Protein AF-0000000084932998 (afdb_homodimer)

Secondary structure (DSSP, 8-state):
--------EEEP-HHHHHHH-SHHHHHHHHHHHHH--EEHHHHHHHHT--HHHHHHHHHHHHHTTSEEE-TTT--SS--EEEESSSEEE--GGGTT-S-HHHHHHHHHHHHHHHHHHHHHHHHHHHTGGGS-HHHHHH-EEEEEEEEE-HHHHHHHHHHHHHHHHTTTT-GGGGSTT-EEEEEEEEEEEE---/--------EEEP-HHHHHHH-SHHHHHHHHHHHHH--EEHHHHHHHHT--HHHHHHHHHHHHHTTSEEE-TTT-SSS--EEEESSSEEE--GGGTT-S-HHHHHHHHHHHHHHHHHHHHHHHHHHHTGGGS-HHHHHH-EEEEEEEEE-HHHHHHHHHHHHHHHHTTTT-GGGGSTT-EEEEEEEEEEEE---

pLDDT: mean 90.72, std 12.56, range [24.98, 98.62]

Nearest PDB structures (foldseek):
  2cwe-assembly1_A  TM=5.585E-01  e=3.416E-04  Pyrococcus horikoshii OT3
  1ub9-assembly1_A-2  TM=6.594E-01  e=4.077E-03  Pyrococcus horikoshii OT3
  5hli-assembly1_A  TM=5.018E-01  e=9.319E-04  Staphylococcus epidermidis
  2nyx-assembly2_D  TM=4.975E-01  e=1.328E-03  Mycobacterium tuberculosis H37Rv
  2fbi-assembly1_A-2  TM=5.517E-01  e=5.162E-03  Pseudomonas aeruginosa

Structure (mmCIF, N/CA/C/O backbone):
data_AF-0000000084932998-model_v1
#
loop_
_entity.id
_entity.type
_entity.pdbx_description
1 polymer 'Transcriptional regulator, ArsR family'
#
loop_
_atom_site.group_PDB
_atom_site.id
_atom_site.type_symbol
_atom_site.label_atom_id
_atom_site.label_alt_id
_atom_site.label_comp_id
_atom_site.label_asym_id
_atom_site.label_entity_id
_atom_site.label_seq_id
_atom_site.pdbx_PDB_ins_code
_atom_site.Cartn_x
_atom_site.Cartn_y
_atom_site.Cartn_z
_atom_site.occupancy
_atom_site.B_iso_or_equiv
_atom_site.auth_seq_id
_atom_site.auth_comp_id
_atom_site.auth_asym_id
_atom_site.auth_atom_id
_atom_site.pdbx_PDB_model_num
ATOM 1 N N . MET A 1 1 ? 5.316 15.758 33.906 1 25.08 1 MET A N 1
ATOM 2 C CA . MET A 1 1 ? 5.727 14.75 32.938 1 25.08 1 MET A CA 1
ATOM 3 C C . MET A 1 1 ? 4.957 14.906 31.625 1 25.08 1 MET A C 1
ATOM 5 O O . MET A 1 1 ? 3.73 14.812 31.609 1 25.08 1 MET A O 1
ATOM 9 N N . SER A 1 2 ? 5.32 15.75 30.625 1 29.69 2 SER A N 1
ATOM 10 C CA . SER A 1 2 ? 4.523 16.297 29.531 1 29.69 2 SER A CA 1
ATOM 11 C C . SER A 1 2 ? 3.83 15.195 28.75 1 29.69 2 SER A C 1
ATOM 13 O O . SER A 1 2 ? 4.332 14.078 28.656 1 29.69 2 SER A O 1
ATOM 15 N N . GLN A 1 3 ? 2.564 14.984 28.797 1 33.44 3 GLN A N 1
ATOM 16 C CA . GLN A 1 3 ? 1.743 14 28.094 1 33.44 3 GLN A CA 1
ATOM 17 C C . GLN A 1 3 ? 2.318 13.68 26.719 1 33.44 3 GLN A C 1
ATOM 19 O O . GLN A 1 3 ? 2.748 14.586 26 1 33.44 3 GLN A O 1
ATOM 24 N N . PRO A 1 4 ? 3 12.625 26.469 1 36.94 4 PRO A N 1
ATOM 25 C CA . PRO A 1 4 ? 3.547 12.344 25.141 1 36.94 4 PRO A CA 1
ATOM 26 C C . PRO A 1 4 ? 2.736 12.992 24.016 1 36.94 4 PRO A C 1
ATOM 28 O O . PRO A 1 4 ? 1.504 13.023 24.078 1 36.94 4 PRO A O 1
ATOM 31 N N . GLU A 1 5 ? 3.01 14.141 23.453 1 42.34 5 GLU A N 1
ATOM 32 C CA . GLU A 1 5 ? 2.318 14.914 22.422 1 42.34 5 GLU A CA 1
ATOM 33 C C . GLU A 1 5 ? 1.603 13.992 21.438 1 42.34 5 GLU A C 1
ATOM 35 O O . GLU A 1 5 ? 2.232 13.148 20.797 1 42.34 5 GLU A O 1
ATOM 40 N N . GLU A 1 6 ? 0.465 13.32 21.734 1 50.03 6 GLU A N 1
ATOM 41 C CA . GLU A 1 6 ? -0.446 12.469 20.969 1 50.03 6 GLU A CA 1
ATOM 42 C C . GLU A 1 6 ? -0.509 12.883 19.516 1 50.03 6 GLU A C 1
ATOM 44 O O . GLU A 1 6 ? -0.408 14.07 19.188 1 50.03 6 GLU A O 1
ATOM 49 N N . PHE A 1 7 ? 0.173 12.109 18.656 1 58.34 7 PHE A N 1
ATOM 50 C CA . PHE A 1 7 ? -0.098 12.352 17.25 1 58.34 7 PHE A CA 1
ATOM 51 C C . PHE A 1 7 ? -1.581 12.617 17.016 1 58.34 7 PHE A C 1
ATOM 53 O O . PHE A 1 7 ? -2.385 11.688 16.953 1 58.34 7 PHE A O 1
ATOM 60 N N . PRO A 1 8 ? -2.121 13.836 17.297 1 74.88 8 PRO A N 1
ATOM 61 C CA . PRO A 1 8 ? -3.562 14.094 17.234 1 74.88 8 PRO A CA 1
ATOM 62 C C . PRO A 1 8 ? -4.152 13.773 15.852 1 74.88 8 PRO A C 1
ATOM 64 O O . PRO A 1 8 ? -3.672 14.281 14.844 1 74.88 8 PRO A O 1
ATOM 67 N N . THR A 1 9 ? -4.84 12.648 15.789 1 85.62 9 THR A N 1
ATOM 68 C CA . THR A 1 9 ? -5.57 12.297 14.578 1 85.62 9 THR A CA 1
ATOM 69 C C . THR A 1 9 ? -7.027 12.734 14.68 1 85.62 9 THR A C 1
ATOM 71 O O . THR A 1 9 ? -7.648 12.617 15.734 1 85.62 9 THR A O 1
ATOM 74 N N . ARG A 1 10 ? -7.453 13.344 13.695 1 88.88 10 ARG A N 1
ATOM 75 C CA . ARG A 1 10 ? -8.844 13.797 13.633 1 88.88 10 ARG A CA 1
ATOM 76 C C . ARG A 1 10 ? -9.734 12.742 12.992 1 88.88 10 ARG A C 1
ATOM 78 O O . ARG A 1 10 ? -9.461 12.289 11.875 1 88.88 10 ARG A O 1
ATOM 85 N N . GLN A 1 11 ? -10.773 12.398 13.695 1 91.56 11 GLN A N 1
ATOM 86 C CA . GLN A 1 11 ? -11.797 11.539 13.109 1 91.56 11 GLN A CA 1
ATOM 87 C C . GLN A 1 11 ? -12.742 12.336 12.219 1 91.56 11 GLN A C 1
ATOM 89 O O . GLN A 1 11 ? -13.367 13.297 12.672 1 91.56 11 GLN A O 1
ATOM 94 N N . LEU A 1 12 ? -12.891 11.906 11.008 1 94.25 12 LEU A N 1
ATOM 95 C CA . LEU A 1 12 ? -13.742 12.625 10.07 1 94.25 12 LEU A CA 1
ATOM 96 C C . LEU A 1 12 ? -15.211 12.281 10.281 1 94.25 12 LEU A C 1
ATOM 98 O O . LEU A 1 12 ? -15.547 11.117 10.523 1 94.25 12 LEU A O 1
ATOM 102 N N . ASP A 1 13 ? -16.016 13.258 10.344 1 94 13 ASP A N 1
ATOM 103 C CA . ASP A 1 13 ? -17.469 13.109 10.242 1 94 13 ASP A CA 1
ATOM 104 C C . ASP A 1 13 ? -17.969 13.562 8.883 1 94 13 ASP A C 1
ATOM 106 O O . ASP A 1 13 ? -17.188 14.039 8.047 1 94 13 ASP A O 1
ATOM 110 N N . PRO A 1 14 ? -19.234 13.328 8.578 1 94.56 14 PRO A N 1
ATOM 111 C CA . PRO A 1 14 ? -19.75 13.695 7.258 1 94.56 14 PRO A CA 1
ATOM 112 C C . PRO A 1 14 ? -19.422 15.133 6.867 1 94.56 14 PRO A C 1
ATOM 114 O O . PRO A 1 14 ? -19.016 15.391 5.734 1 94.56 14 PRO A O 1
ATOM 117 N N . ARG A 1 15 ? -19.547 16 7.805 1 94.31 15 ARG A N 1
ATOM 118 C CA . ARG A 1 15 ? -19.312 17.406 7.512 1 94.31 15 ARG A CA 1
ATOM 119 C C . ARG A 1 15 ? -17.828 17.656 7.207 1 94.31 15 ARG A C 1
ATOM 121 O O . ARG A 1 15 ? -17.5 18.281 6.195 1 94.31 15 ARG A O 1
ATOM 128 N N . SER A 1 16 ? -16.969 17.25 8.07 1 95.69 16 SER A N 1
ATOM 129 C CA . SER A 1 16 ? -15.539 17.469 7.875 1 95.69 16 SER A CA 1
ATOM 130 C C . SER A 1 16 ? -15.023 16.703 6.656 1 95.69 16 SER A C 1
ATOM 132 O O . SER A 1 16 ? -14.109 17.172 5.969 1 95.69 16 SER A O 1
ATOM 134 N N . LEU A 1 17 ? -15.57 15.516 6.387 1 96.38 17 LEU A N 1
ATOM 135 C CA . LEU A 1 17 ? -15.195 14.773 5.191 1 96.38 17 LEU A CA 1
ATOM 136 C C . LEU A 1 17 ? -15.492 15.586 3.932 1 96.38 17 LEU A C 1
ATOM 138 O O . LEU A 1 17 ? -14.648 15.68 3.037 1 96.38 17 LEU A O 1
ATOM 142 N N . ARG A 1 18 ? -16.609 16.219 3.842 1 95 18 ARG A N 1
ATOM 143 C CA . ARG A 1 18 ? -16.969 17.031 2.689 1 95 18 ARG A CA 1
ATOM 144 C C . ARG A 1 18 ? -16.031 18.234 2.568 1 95 18 ARG A C 1
ATOM 146 O O . ARG A 1 18 ? -15.672 18.641 1.46 1 95 18 ARG A O 1
ATOM 153 N N . GLY A 1 19 ? -15.625 18.734 3.709 1 96.25 19 GLY A N 1
ATOM 154 C CA . GLY A 1 19 ? -14.695 19.859 3.738 1 96.25 19 GLY A CA 1
ATOM 155 C C . GLY A 1 19 ? -13.32 19.5 3.211 1 96.25 19 GLY A C 1
ATOM 156 O O . GLY A 1 19 ? -12.625 20.359 2.65 1 96.25 19 GLY A O 1
ATOM 157 N N . LEU A 1 20 ? -12.992 18.266 3.332 1 97.19 20 LEU A N 1
ATOM 158 C CA . LEU A 1 20 ? -11.648 17.828 2.973 1 97.19 20 LEU A CA 1
ATOM 159 C C . LEU A 1 20 ? -11.641 17.188 1.588 1 97.19 20 LEU A C 1
ATOM 161 O O . LEU A 1 20 ? -10.617 17.203 0.896 1 97.19 20 LEU 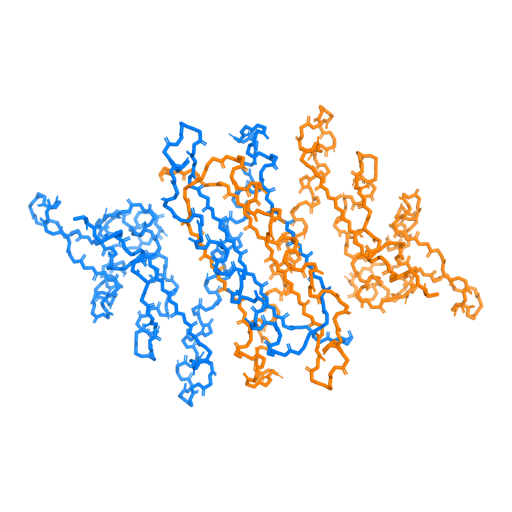A O 1
ATOM 165 N N . ALA A 1 21 ? -12.789 16.656 1.16 1 97.12 21 ALA A N 1
ATOM 166 C CA . ALA A 1 21 ? -12.875 15.805 -0.021 1 97.12 21 ALA A CA 1
ATOM 167 C C . ALA A 1 21 ? -12.719 16.609 -1.302 1 97.12 21 ALA A C 1
ATOM 169 O O . ALA A 1 21 ? -13.664 16.734 -2.084 1 97.12 21 ALA A O 1
ATOM 170 N N . HIS A 1 22 ? -11.688 17.125 -1.519 1 97.19 22 HIS A N 1
ATOM 171 C CA . HIS A 1 22 ? -11.188 17.812 -2.705 1 97.19 22 HIS A CA 1
ATOM 172 C C . HIS A 1 22 ? -9.703 17.531 -2.916 1 97.19 22 HIS A C 1
ATOM 174 O O . HIS A 1 22 ? -8.898 17.703 -1.994 1 97.19 22 HIS A O 1
ATOM 180 N N . PRO A 1 23 ? -9.352 17.094 -4.105 1 97.19 23 PRO A N 1
ATOM 181 C CA . PRO A 1 23 ? -7.969 16.672 -4.309 1 97.19 23 PRO A CA 1
ATOM 182 C C . PRO A 1 23 ? -6.953 17.719 -3.867 1 97.19 23 PRO A C 1
ATOM 184 O O . PRO A 1 23 ? -5.996 17.406 -3.158 1 97.19 23 PRO A O 1
ATOM 187 N N . LEU A 1 24 ? -7.156 18.938 -4.23 1 97.19 24 LEU A N 1
ATOM 188 C CA . LEU A 1 24 ? -6.207 19.984 -3.867 1 97.19 24 LEU A CA 1
ATOM 189 C C . LEU A 1 24 ? -6.18 20.188 -2.357 1 97.19 24 LEU A C 1
ATOM 191 O O . LEU A 1 24 ? -5.121 20.438 -1.777 1 97.19 24 LEU A O 1
ATOM 195 N N . ARG A 1 25 ? -7.324 20.172 -1.688 1 98.19 25 ARG A N 1
ATOM 196 C CA . ARG A 1 25 ? -7.371 20.344 -0.242 1 98.19 25 ARG A CA 1
ATOM 197 C C . ARG A 1 25 ? -6.633 19.219 0.476 1 98.19 25 ARG A C 1
ATOM 199 O O . ARG A 1 25 ? -5.934 19.453 1.461 1 98.19 25 ARG A O 1
ATOM 206 N N . ILE A 1 26 ? -6.824 18.062 -0.018 1 97.62 26 ILE A N 1
ATOM 207 C CA . ILE A 1 26 ? -6.121 16.922 0.549 1 97.62 26 ILE A CA 1
ATOM 208 C C . ILE A 1 26 ? -4.613 17.109 0.392 1 97.62 26 ILE A C 1
ATOM 210 O O . ILE A 1 26 ? -3.854 16.891 1.341 1 97.62 26 ILE A O 1
ATOM 214 N N . GLN A 1 27 ? -4.211 17.547 -0.744 1 97.25 27 GLN A N 1
ATOM 215 C CA . GLN A 1 27 ? -2.797 17.766 -1.022 1 97.25 27 GLN A CA 1
ATOM 216 C C . GLN A 1 27 ? -2.24 18.922 -0.179 1 97.25 27 GLN A C 1
ATOM 218 O O . GLN A 1 27 ? -1.112 18.844 0.313 1 97.25 27 GLN A O 1
ATOM 223 N N . LEU A 1 28 ? -2.988 19.969 -0.052 1 97.5 28 LEU A N 1
ATOM 224 C CA . LEU A 1 28 ? -2.578 21.109 0.765 1 97.5 28 LEU A CA 1
ATOM 225 C C . LEU A 1 28 ? -2.354 20.672 2.213 1 97.5 28 LEU A C 1
ATOM 227 O O . LEU A 1 28 ? -1.333 21.016 2.812 1 97.5 28 LEU A O 1
ATOM 231 N N . LEU A 1 29 ? -3.301 19.969 2.748 1 97.06 29 LEU A N 1
ATOM 232 C CA . LEU A 1 29 ? -3.193 19.5 4.129 1 97.06 29 LEU A CA 1
ATOM 233 C C . LEU A 1 29 ? -1.98 18.594 4.305 1 97.06 29 LEU A C 1
ATOM 235 O O . LEU A 1 29 ? -1.239 18.719 5.281 1 97.06 29 LEU A O 1
ATOM 239 N N . ARG A 1 30 ? -1.833 17.75 3.373 1 95.31 30 ARG A N 1
ATOM 240 C CA . ARG A 1 30 ? -0.676 16.859 3.393 1 95.31 30 ARG A CA 1
ATOM 241 C C . ARG A 1 30 ? 0.625 17.656 3.375 1 95.31 30 ARG A C 1
ATOM 243 O O . ARG A 1 30 ? 1.556 17.344 4.125 1 95.31 30 ARG A O 1
ATOM 250 N N . ALA A 1 31 ? 0.761 18.625 2.533 1 95.06 31 ALA A N 1
ATOM 251 C CA . ALA A 1 31 ? 1.962 19.453 2.422 1 95.06 31 ALA A CA 1
ATOM 252 C C . ALA A 1 31 ? 2.256 20.172 3.736 1 95.06 31 ALA A C 1
ATOM 254 O O . ALA A 1 31 ? 3.408 20.234 4.172 1 95.06 31 ALA A O 1
ATOM 255 N N . LEU A 1 32 ? 1.235 20.672 4.332 1 94.94 32 LEU A N 1
ATOM 256 C CA . LEU A 1 32 ? 1.403 21.375 5.594 1 94.94 32 LEU A CA 1
ATOM 257 C C . LEU A 1 32 ? 1.882 20.438 6.688 1 94.94 32 LEU A C 1
ATOM 259 O O . LEU A 1 32 ? 2.703 20.812 7.527 1 94.94 32 LEU A O 1
ATOM 263 N N . ARG A 1 33 ? 1.389 19.25 6.688 1 92.69 33 ARG A N 1
ATOM 264 C CA . ARG A 1 33 ? 1.809 18.266 7.672 1 92.69 33 ARG A CA 1
ATOM 265 C C . ARG A 1 33 ? 3.256 17.844 7.445 1 92.69 33 ARG A C 1
ATOM 267 O O . ARG A 1 33 ? 4.008 17.641 8.398 1 92.69 33 ARG A O 1
ATOM 274 N N . LYS A 1 34 ? 3.572 17.703 6.215 1 91.62 34 LYS A N 1
ATOM 275 C CA . LYS A 1 34 ? 4.879 17.172 5.844 1 91.62 34 LYS A CA 1
ATOM 276 C C . LYS A 1 34 ? 5.965 18.234 5.992 1 91.62 34 LYS A C 1
ATOM 278 O O . LYS A 1 34 ? 7.062 17.938 6.477 1 91.62 34 LYS A O 1
ATOM 283 N N . HIS A 1 35 ? 5.688 19.469 5.609 1 92.06 35 HIS A N 1
ATOM 284 C CA . HIS A 1 35 ? 6.738 20.484 5.488 1 92.06 35 HIS A CA 1
ATOM 285 C C . HIS A 1 35 ? 6.57 21.578 6.531 1 92.06 35 HIS A C 1
ATOM 287 O O . HIS A 1 35 ? 7.426 22.453 6.652 1 92.06 35 HIS A O 1
ATOM 293 N N . GLY A 1 36 ? 5.496 21.531 7.238 1 91.44 36 GLY A N 1
ATOM 294 C CA . GLY A 1 36 ? 5.258 22.547 8.242 1 91.44 36 GLY A CA 1
ATOM 295 C C . GLY A 1 36 ? 4.496 23.75 7.707 1 91.44 36 GLY A C 1
ATOM 296 O O . GLY A 1 36 ? 3.967 23.703 6.594 1 91.44 36 GLY A O 1
ATOM 297 N N . PRO A 1 37 ? 4.434 24.75 8.539 1 94.5 37 PRO A N 1
ATOM 298 C CA . PRO A 1 37 ? 3.652 25.938 8.18 1 94.5 37 PRO A CA 1
ATOM 299 C C . PRO A 1 37 ? 4.148 26.609 6.898 1 94.5 37 PRO A C 1
ATOM 301 O O . PRO A 1 37 ? 5.355 26.625 6.633 1 94.5 37 PRO A O 1
ATOM 304 N N . ALA A 1 38 ? 3.209 27.156 6.117 1 95 38 ALA A N 1
ATOM 305 C CA . ALA A 1 38 ? 3.531 27.797 4.844 1 95 38 ALA A CA 1
ATOM 306 C C . ALA A 1 38 ? 2.457 28.812 4.453 1 95 38 ALA A C 1
ATOM 308 O O . ALA A 1 38 ? 1.336 28.766 4.965 1 95 38 ALA A O 1
ATOM 309 N N . THR A 1 39 ? 2.873 29.672 3.609 1 94.25 39 THR A N 1
ATOM 310 C CA . THR A 1 39 ? 1.914 30.625 3.062 1 94.25 39 THR A CA 1
ATOM 311 C C . THR A 1 39 ? 1.194 30.031 1.854 1 94.25 39 THR A C 1
ATOM 313 O O . THR A 1 39 ? 1.615 29.016 1.312 1 94.25 39 THR A O 1
ATOM 316 N N . ALA A 1 40 ? 0.114 30.75 1.486 1 95.06 40 ALA A N 1
ATOM 317 C CA . ALA A 1 40 ? -0.626 30.328 0.302 1 95.06 40 ALA A CA 1
ATOM 318 C C . ALA A 1 40 ? 0.264 30.344 -0.938 1 95.06 40 ALA A C 1
ATOM 320 O O . ALA A 1 40 ? 0.212 29.438 -1.762 1 95.06 40 ALA A O 1
ATOM 321 N N . SER A 1 41 ? 1.062 31.328 -1 1 94.69 41 SER A N 1
ATOM 322 C CA . SER A 1 41 ? 1.934 31.484 -2.162 1 94.69 41 SER A CA 1
ATOM 323 C C . SER A 1 41 ? 2.973 30.375 -2.219 1 94.69 41 SER A C 1
ATOM 325 O O . SER A 1 41 ? 3.24 29.812 -3.287 1 94.69 41 SER A O 1
ATOM 327 N N . GLN A 1 42 ? 3.535 30.047 -1.146 1 95.19 42 GLN A N 1
ATOM 328 C CA . GLN A 1 42 ? 4.52 28.969 -1.076 1 95.19 42 GLN A CA 1
ATOM 329 C C . GLN A 1 42 ? 3.895 27.625 -1.442 1 95.19 42 GLN A C 1
ATOM 331 O O . GLN A 1 42 ? 4.492 26.828 -2.174 1 95.19 42 GLN A O 1
ATOM 336 N N . LEU A 1 43 ? 2.73 27.391 -0.966 1 96.94 43 LEU A N 1
ATOM 337 C CA . LEU A 1 43 ? 2.025 26.141 -1.253 1 96.94 43 LEU A CA 1
ATOM 338 C C . LEU A 1 43 ? 1.631 26.062 -2.723 1 96.94 43 LEU A C 1
ATOM 340 O O . LEU A 1 43 ? 1.728 25 -3.344 1 96.94 43 LEU A O 1
ATOM 344 N N . ALA A 1 44 ? 1.194 27.188 -3.244 1 96.88 44 ALA A N 1
ATOM 345 C CA . ALA A 1 44 ? 0.83 27.25 -4.656 1 96.88 44 ALA A CA 1
ATOM 346 C C . ALA A 1 44 ? 2.018 26.906 -5.547 1 96.88 44 ALA A C 1
ATOM 348 O O . ALA A 1 44 ? 1.881 26.141 -6.5 1 96.88 44 ALA A O 1
ATOM 349 N N . GLU A 1 45 ? 3.123 27.438 -5.234 1 96.19 45 GLU A N 1
ATOM 350 C CA . GLU A 1 45 ? 4.344 27.156 -5.988 1 96.19 45 GLU A CA 1
ATOM 351 C C . GLU A 1 45 ? 4.715 25.672 -5.906 1 96.19 45 GLU A C 1
ATOM 353 O O . GLU A 1 45 ? 5.047 25.062 -6.918 1 96.19 45 GLU A O 1
ATOM 358 N N . ARG A 1 46 ? 4.609 25.141 -4.75 1 94.38 46 ARG A N 1
ATOM 359 C CA . ARG A 1 46 ? 4.977 23.734 -4.516 1 94.38 46 ARG A CA 1
ATOM 360 C C . ARG A 1 46 ? 4.055 22.797 -5.281 1 94.38 46 ARG A C 1
ATOM 362 O O . ARG A 1 46 ? 4.5 21.766 -5.781 1 94.38 46 ARG A O 1
ATOM 369 N N . LEU A 1 47 ? 2.748 23.141 -5.383 1 95.44 47 LEU A N 1
ATOM 370 C CA . LEU A 1 47 ? 1.75 22.234 -5.922 1 95.44 47 LEU A CA 1
ATOM 371 C C . LEU A 1 47 ? 1.395 22.594 -7.359 1 95.44 47 LEU A C 1
ATOM 373 O O . LEU A 1 47 ? 0.606 21.906 -8.008 1 95.44 47 LEU A O 1
ATOM 377 N N . GLY A 1 48 ? 1.995 23.609 -7.848 1 95 48 GLY A N 1
ATOM 378 C CA . GLY A 1 48 ? 1.722 24.047 -9.211 1 95 48 GLY A CA 1
ATOM 379 C C . GLY A 1 48 ? 0.314 24.578 -9.398 1 95 48 GLY A C 1
ATOM 380 O O . GLY A 1 48 ? -0.356 24.25 -10.375 1 95 48 GLY A O 1
ATOM 381 N N . GLU A 1 49 ? -0.12 25.266 -8.43 1 94.62 49 GLU A N 1
ATOM 382 C CA . GLU A 1 49 ? -1.464 25.828 -8.43 1 94.62 49 GLU A CA 1
ATOM 383 C C . GLU A 1 49 ? -1.418 27.359 -8.375 1 94.62 49 GLU A C 1
ATOM 385 O O . GLU A 1 49 ? -0.361 27.938 -8.125 1 94.62 49 GLU A O 1
ATOM 390 N N . SER A 1 50 ? -2.537 28 -8.656 1 94 50 SER A N 1
ATOM 391 C CA . SER A 1 50 ? -2.643 29.453 -8.484 1 94 50 SER A CA 1
ATOM 392 C C . SER A 1 50 ? -2.789 29.828 -7.016 1 94 50 SER A C 1
ATOM 394 O O . SER A 1 50 ? -3.387 29.078 -6.234 1 94 50 SER A O 1
ATOM 396 N N . SER A 1 51 ? -2.275 31.016 -6.691 1 91.5 51 SER A N 1
ATOM 397 C CA . SER A 1 51 ? -2.41 31.516 -5.324 1 91.5 51 SER A CA 1
ATOM 398 C C . SER A 1 51 ? -3.873 31.734 -4.961 1 91.5 51 SER A C 1
ATOM 400 O O . SER A 1 51 ? -4.277 31.516 -3.818 1 91.5 51 SER A O 1
ATOM 402 N N . GLY A 1 52 ? -4.598 32.125 -5.918 1 93.19 52 GLY A N 1
ATOM 403 C CA . GLY A 1 52 ? -6.012 32.344 -5.676 1 93.19 52 GLY A CA 1
ATOM 404 C C . GLY A 1 52 ? -6.75 31.094 -5.27 1 93.19 52 GLY A C 1
ATOM 405 O O . GLY A 1 5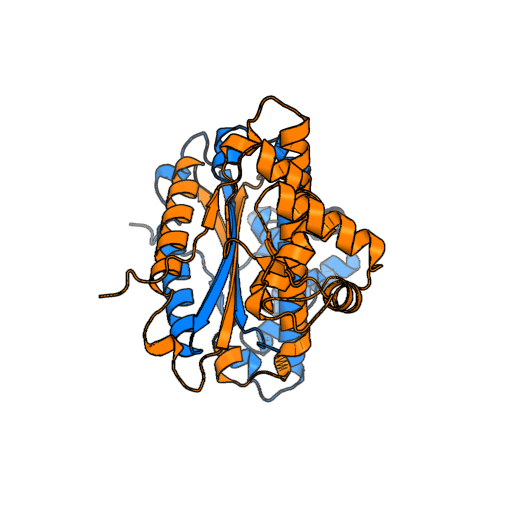2 ? -7.43 31.06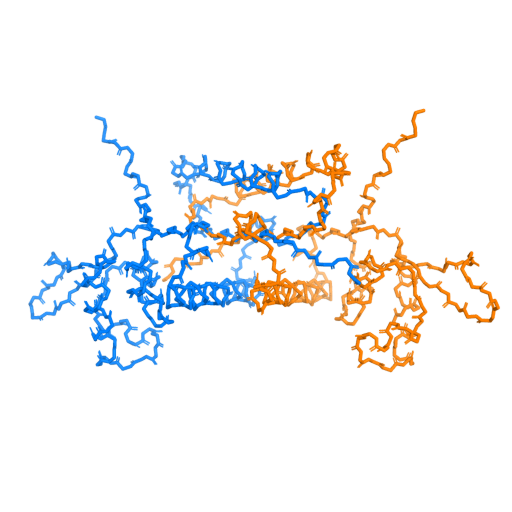2 -4.242 1 93.19 52 GLY A O 1
ATOM 406 N N . ALA A 1 53 ? -6.637 30.078 -6.051 1 95.5 53 ALA A N 1
ATOM 407 C CA . ALA A 1 53 ? -7.258 28.797 -5.73 1 95.5 53 ALA A CA 1
ATOM 408 C C . ALA A 1 53 ? -6.73 28.25 -4.406 1 95.5 53 ALA A C 1
ATOM 410 O O . ALA A 1 53 ? -7.5 27.75 -3.582 1 95.5 53 ALA A O 1
ATOM 411 N N . THR A 1 54 ? -5.484 28.375 -4.25 1 97.12 54 THR A N 1
ATOM 412 C CA . THR A 1 54 ? -4.844 27.875 -3.035 1 97.12 54 THR A CA 1
ATOM 413 C C . THR A 1 54 ? -5.395 28.594 -1.806 1 97.12 54 THR A C 1
ATOM 415 O O . THR A 1 54 ? -5.754 27.953 -0.816 1 97.12 54 THR A O 1
ATOM 418 N N . SER A 1 55 ? -5.512 29.891 -1.89 1 95.75 55 SER A N 1
ATOM 419 C CA . SER A 1 55 ? -6.043 30.672 -0.779 1 95.75 55 SER A CA 1
ATOM 420 C C . SER A 1 55 ? -7.488 30.297 -0.478 1 95.75 55 SER A C 1
ATOM 422 O O . SER A 1 55 ? -7.871 30.156 0.686 1 95.75 55 SER A O 1
ATOM 424 N N . TYR A 1 56 ? -8.203 30.141 -1.458 1 97.25 56 TYR A N 1
ATOM 425 C CA . TYR A 1 56 ? -9.602 29.766 -1.292 1 97.25 56 TYR A CA 1
ATOM 426 C C . TYR A 1 56 ? -9.727 28.438 -0.564 1 97.25 56 TYR A C 1
ATOM 428 O O . TYR A 1 56 ? -10.484 28.312 0.399 1 97.25 56 TYR A O 1
ATOM 436 N N . HIS A 1 57 ? -9.023 27.469 -0.981 1 97.94 57 HIS A N 1
ATOM 437 C CA . HIS A 1 57 ? -9.133 26.125 -0.408 1 97.94 57 HIS A CA 1
ATOM 438 C C . HIS A 1 57 ? -8.547 26.094 0.999 1 97.94 57 HIS A C 1
ATOM 440 O O . HIS A 1 57 ? -9.008 25.328 1.847 1 97.94 57 HIS A O 1
ATOM 446 N N . LEU A 1 58 ? -7.512 26.906 1.229 1 97.56 58 LEU A N 1
ATOM 447 C CA . LEU A 1 58 ? -6.996 27.016 2.59 1 97.56 58 LEU A CA 1
ATOM 448 C C . LEU A 1 58 ? -8.055 27.562 3.533 1 97.56 58 LEU A C 1
ATOM 450 O O . LEU A 1 58 ? -8.195 27.109 4.668 1 97.56 58 LEU A O 1
ATOM 454 N N . ARG A 1 59 ? -8.789 28.531 3.08 1 96.69 59 ARG A N 1
ATOM 455 C CA . ARG A 1 59 ? -9.875 29.078 3.889 1 96.69 59 ARG A CA 1
ATOM 456 C C . ARG A 1 59 ? -10.953 28.031 4.145 1 96.69 59 ARG A C 1
ATOM 458 O O . ARG A 1 59 ? -11.5 27.953 5.246 1 96.69 59 ARG A O 1
ATOM 465 N N . GLN A 1 60 ? -11.258 27.266 3.131 1 97.5 60 GLN A N 1
ATOM 466 C CA . GLN A 1 60 ? -12.211 26.188 3.305 1 97.5 60 GLN A CA 1
ATOM 467 C C . GLN A 1 60 ? -11.719 25.172 4.34 1 97.5 60 GLN A C 1
ATOM 469 O O . GLN A 1 60 ? -12.477 24.75 5.215 1 97.5 60 GLN A O 1
ATOM 474 N N . LEU A 1 61 ? -10.453 24.781 4.23 1 97.75 61 LEU A N 1
ATOM 475 C CA . LEU A 1 61 ? -9.859 23.859 5.191 1 97.75 61 LEU A CA 1
ATOM 476 C C . LEU A 1 61 ? -9.93 24.438 6.605 1 97.75 61 LEU A C 1
ATOM 478 O O . LEU A 1 61 ? -10.211 23.703 7.559 1 97.75 61 LEU A O 1
ATOM 482 N N . ALA A 1 62 ? -9.688 25.719 6.691 1 96.5 62 ALA A N 1
ATOM 483 C CA . ALA A 1 62 ? -9.742 26.375 7.992 1 96.5 62 ALA A CA 1
ATOM 484 C C . ALA A 1 62 ? -11.156 26.375 8.555 1 96.5 62 ALA A C 1
ATOM 486 O O . ALA A 1 62 ? -11.359 26.141 9.75 1 96.5 62 ALA A O 1
ATOM 487 N N . ALA A 1 63 ? -12.07 26.625 7.711 1 96.44 63 ALA A N 1
ATOM 488 C CA . ALA A 1 63 ? -13.477 26.656 8.117 1 96.44 63 ALA A CA 1
ATOM 489 C C . ALA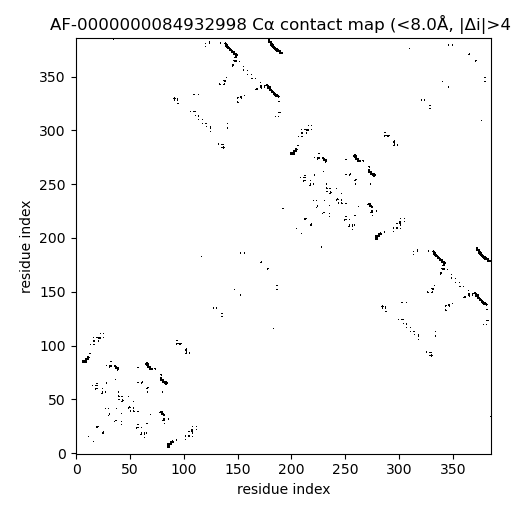 A 1 63 ? -13.906 25.312 8.695 1 96.44 63 ALA A C 1
ATOM 491 O O . ALA A 1 63 ? -14.789 25.25 9.562 1 96.44 63 ALA A O 1
ATOM 492 N N . HIS A 1 64 ? -13.258 24.297 8.25 1 96.25 64 HIS A N 1
ATOM 493 C CA . HIS A 1 64 ? -13.617 22.969 8.727 1 96.25 64 HIS A CA 1
ATOM 494 C C . HIS A 1 64 ? -12.617 22.469 9.766 1 96.25 64 HIS A C 1
ATOM 496 O O . HIS A 1 64 ? -12.641 21.297 10.148 1 96.25 64 HIS A O 1
ATOM 502 N N . GLY A 1 65 ? -11.656 23.281 10.125 1 94.31 65 GLY A N 1
ATOM 503 C CA . GLY A 1 65 ? -10.805 23.016 11.266 1 94.31 65 GLY A CA 1
ATOM 504 C C . GLY A 1 65 ? -9.586 22.172 10.922 1 94.31 65 GLY A C 1
ATOM 505 O O . GLY A 1 65 ? -8.961 21.578 11.805 1 94.31 65 GLY A O 1
ATOM 506 N N . PHE A 1 66 ? -9.211 22.047 9.672 1 96.44 66 PHE A N 1
ATOM 507 C CA . PHE A 1 66 ? -8.086 21.203 9.258 1 96.44 66 PHE A CA 1
ATOM 508 C C . PHE A 1 66 ? -6.777 21.969 9.336 1 96.44 66 PHE A C 1
ATOM 510 O O . PHE A 1 66 ? -5.711 21.391 9.523 1 96.44 66 PHE A O 1
ATOM 517 N N . VAL A 1 67 ? -6.891 23.312 9.102 1 96.62 67 VAL A N 1
ATOM 518 C CA . VAL A 1 67 ? -5.715 24.172 9.18 1 96.62 67 VAL A CA 1
ATOM 519 C C . VAL A 1 67 ? -6.035 25.406 10.008 1 96.62 67 VAL A C 1
ATOM 521 O O . VAL A 1 67 ? -7.203 25.719 10.25 1 96.62 67 VAL A O 1
ATOM 524 N N . GLU A 1 68 ? -5.043 25.984 10.508 1 94.69 68 GLU A N 1
ATOM 525 C CA . GLU A 1 68 ? -5.215 27.219 11.289 1 94.69 68 GLU A CA 1
ATOM 526 C C . GLU A 1 68 ? -4.098 28.219 11 1 94.69 68 GLU A C 1
ATOM 528 O O . GLU A 1 68 ? -3.029 27.828 10.516 1 94.69 68 GLU A O 1
ATOM 533 N N . ASP A 1 69 ? -4.422 29.391 11.289 1 89.5 69 ASP A N 1
ATOM 534 C CA . ASP A 1 69 ? -3.418 30.453 11.156 1 89.5 69 ASP A CA 1
ATOM 535 C C . ASP A 1 69 ? -2.297 30.266 12.18 1 89.5 69 ASP A C 1
ATOM 537 O O . ASP A 1 69 ? -2.543 29.859 13.312 1 89.5 69 ASP A O 1
ATOM 541 N N . ASP A 1 70 ? -1.104 30.484 11.68 1 83.62 70 ASP A N 1
ATOM 542 C CA . ASP A 1 70 ? 0.048 30.5 12.57 1 83.62 70 ASP A CA 1
ATOM 543 C C . ASP A 1 70 ? 0.601 31.922 12.727 1 83.62 70 ASP A C 1
ATOM 545 O O . ASP A 1 70 ? 1.52 32.312 12 1 83.62 70 ASP A O 1
ATOM 549 N N . PRO A 1 71 ? 0.187 32.719 13.688 1 74.31 71 PRO A N 1
ATOM 550 C CA . PRO A 1 71 ? 0.572 34.125 13.82 1 74.31 71 PRO A CA 1
ATOM 551 C C . PRO A 1 71 ? 2.033 34.312 14.227 1 74.31 71 PRO A C 1
ATOM 553 O O . PRO A 1 71 ? 2.59 35.406 14.086 1 74.31 71 PRO A O 1
ATOM 556 N N . THR A 1 72 ? 2.646 33.312 14.797 1 75.25 72 THR A N 1
ATOM 557 C CA . THR A 1 72 ? 4.004 33.438 15.312 1 75.25 72 THR A CA 1
ATOM 558 C C . THR A 1 72 ? 5.008 33.562 14.172 1 75.25 72 THR A C 1
ATOM 560 O O . THR A 1 72 ? 6.141 34 14.375 1 75.25 72 THR A O 1
ATOM 563 N N . ARG A 1 73 ? 4.809 33.125 13.094 1 67.25 73 ARG A N 1
ATOM 564 C CA . ARG A 1 73 ? 5.773 33.094 12 1 67.25 73 ARG A CA 1
ATOM 565 C C . ARG A 1 73 ? 5.609 34.344 11.102 1 67.25 73 ARG A C 1
ATOM 567 O O . ARG A 1 73 ? 6.547 34.719 10.406 1 67.25 73 ARG A O 1
ATOM 574 N N . GLY A 1 74 ? 4.637 34.906 11.07 1 60.62 74 GLY A N 1
ATOM 575 C CA . GLY A 1 74 ? 4.391 35.938 10.086 1 60.62 74 GLY A CA 1
ATOM 576 C C . GLY A 1 74 ? 4.824 37.312 10.555 1 60.62 74 GLY A C 1
ATOM 577 O O . GLY A 1 74 ? 4.582 37.688 11.703 1 60.62 74 GLY A O 1
ATOM 578 N N . LYS A 1 75 ? 6.176 37.562 10.039 1 58.47 75 LYS A N 1
ATOM 579 C CA . LYS A 1 75 ? 6.562 38.969 10.109 1 58.47 75 LYS A CA 1
ATOM 580 C C . LYS A 1 75 ? 5.805 39.812 9.078 1 58.47 75 LYS A C 1
ATOM 582 O O . LYS A 1 75 ? 5.918 39.562 7.871 1 58.47 75 LYS A O 1
ATOM 587 N N . GLY A 1 76 ? 4.703 40.438 9.633 1 60.22 76 GLY A N 1
ATOM 588 C CA . GLY A 1 76 ? 4.004 41.406 8.812 1 60.22 76 GLY A CA 1
ATOM 589 C C . GLY A 1 76 ? 2.627 40.969 8.375 1 60.22 76 GLY A C 1
ATOM 590 O O . GLY A 1 76 ? 1.91 40.312 9.141 1 60.22 76 GLY A O 1
ATOM 591 N N . ARG A 1 77 ? 2.293 41.312 7.043 1 66.75 77 ARG A N 1
ATOM 592 C CA . ARG A 1 77 ? 0.967 41.219 6.438 1 66.75 77 ARG A CA 1
ATOM 593 C C . ARG A 1 77 ? 0.715 39.812 5.887 1 66.75 77 ARG A C 1
ATOM 595 O O . ARG A 1 77 ? -0.388 39.5 5.434 1 66.75 77 ARG A O 1
ATOM 602 N N . GLU A 1 78 ? 1.688 38.719 6.074 1 82.94 78 GLU A N 1
ATOM 603 C CA . GLU A 1 78 ? 1.461 37.469 5.371 1 82.94 78 GLU A CA 1
ATOM 604 C C . GLU A 1 78 ? 0.854 36.406 6.297 1 82.94 78 GLU A C 1
ATOM 606 O O . GLU A 1 78 ? 1.258 36.281 7.453 1 82.94 78 GLU A O 1
ATOM 611 N N . ARG A 1 79 ? -0.185 35.844 5.852 1 89.06 79 ARG A N 1
ATOM 612 C CA . ARG A 1 79 ? -0.855 34.781 6.609 1 89.06 79 ARG A CA 1
ATOM 613 C C . ARG A 1 79 ? -0.144 33.469 6.441 1 89.06 79 ARG A C 1
ATOM 615 O O . ARG A 1 79 ? 0.125 33.031 5.32 1 89.06 79 ARG A O 1
ATOM 622 N N . TRP A 1 80 ? 0.189 32.844 7.605 1 93.75 80 TRP A N 1
ATOM 623 C CA . TRP A 1 80 ? 0.79 31.516 7.609 1 93.75 80 TRP A CA 1
ATOM 624 C C . TRP A 1 80 ? -0.201 30.469 8.109 1 93.75 80 TRP A C 1
ATOM 626 O O . TRP A 1 80 ? -0.938 30.719 9.07 1 93.75 80 TRP A O 1
ATOM 636 N N . TRP A 1 81 ? -0.153 29.391 7.406 1 94.94 81 TRP A N 1
ATOM 637 C CA . TRP A 1 81 ? -1.065 28.312 7.738 1 94.94 81 TRP A CA 1
ATOM 638 C C . TRP A 1 81 ? -0.307 27.125 8.328 1 94.94 81 TRP A C 1
ATOM 640 O O . TRP A 1 81 ? 0.81 26.812 7.898 1 94.94 81 TRP A O 1
ATOM 650 N N . LYS A 1 82 ? -0.941 26.438 9.273 1 94.75 82 LYS A N 1
ATOM 651 C CA . LYS A 1 82 ? -0.411 25.188 9.812 1 94.75 82 LYS A CA 1
ATOM 652 C C . LYS A 1 82 ? -1.509 24.141 9.938 1 94.75 82 LYS A C 1
ATOM 654 O O . LYS A 1 82 ? -2.686 24.469 10.078 1 94.75 82 LYS A O 1
ATOM 659 N N . ALA A 1 83 ? -1.064 22.906 9.82 1 94.44 83 ALA A N 1
ATOM 660 C CA . ALA A 1 83 ? -2.016 21.812 10 1 94.44 83 ALA A CA 1
ATOM 661 C C . ALA A 1 83 ? -2.533 21.766 11.43 1 94.44 83 ALA A C 1
ATOM 663 O O . ALA A 1 83 ? -1.768 21.938 12.383 1 94.44 83 ALA A O 1
ATOM 664 N N . GLY A 1 84 ? -3.799 21.547 11.57 1 90.69 84 GLY A N 1
ATOM 665 C CA . GLY A 1 84 ? -4.402 21.438 12.883 1 90.69 84 GLY A CA 1
ATOM 666 C C . GLY A 1 84 ? -4.109 20.125 13.57 1 90.69 84 GLY A C 1
ATOM 667 O O . GLY A 1 84 ? -3.986 20.062 14.797 1 90.69 84 GLY A O 1
ATOM 668 N N . GLN A 1 85 ? -4.172 19.109 12.883 1 90 85 GLN A N 1
ATOM 669 C CA . GLN A 1 85 ? -3.889 17.766 13.359 1 90 85 GLN A CA 1
ATOM 670 C C . GLN A 1 85 ? -2.836 17.078 12.484 1 90 85 GLN A C 1
ATOM 672 O O . GLN A 1 85 ? -2.59 17.5 11.352 1 90 85 GLN A O 1
ATOM 677 N N . GLU A 1 86 ? -2.291 16.031 13.008 1 88.62 86 GLU A N 1
ATOM 678 C CA . GLU A 1 86 ? -1.193 15.367 12.305 1 88.62 86 GLU A CA 1
ATOM 679 C C . GLU A 1 86 ? -1.709 14.25 11.414 1 88.62 86 GLU A C 1
ATOM 681 O O . GLU A 1 86 ? -0.97 13.727 10.57 1 88.62 86 GLU A O 1
ATOM 686 N N . GLY A 1 87 ? -2.943 13.914 11.57 1 91.12 87 GLY A N 1
ATOM 687 C CA . GLY A 1 87 ? -3.543 12.867 10.758 1 91.12 87 GLY A CA 1
ATOM 688 C C . GLY A 1 87 ? -5.059 12.922 10.734 1 91.12 87 GLY A C 1
ATOM 689 O O . GLY A 1 87 ? -5.664 13.75 11.43 1 91.12 87 GLY A O 1
ATOM 690 N N . THR A 1 88 ? -5.602 12.203 9.836 1 92.06 88 THR A N 1
ATOM 691 C CA . THR A 1 88 ? -7.047 12.055 9.727 1 92.06 88 THR A CA 1
ATOM 692 C C . THR A 1 88 ? -7.43 10.578 9.641 1 92.06 88 THR A C 1
ATOM 694 O O . THR A 1 88 ? -6.648 9.75 9.164 1 92.06 88 THR A O 1
ATOM 697 N N . THR A 1 89 ? -8.609 10.312 10.164 1 90.81 89 THR A N 1
ATOM 698 C CA . THR A 1 89 ? -9.156 8.969 10.047 1 90.81 89 THR A CA 1
ATOM 699 C C . THR A 1 89 ? -10.602 9.008 9.562 1 90.81 89 THR A C 1
ATOM 701 O O . THR A 1 89 ? -11.375 9.867 9.977 1 90.81 89 THR A O 1
ATOM 704 N N . ALA A 1 90 ? -10.812 8.172 8.578 1 88.5 90 ALA A N 1
ATOM 705 C CA . ALA A 1 90 ? -12.18 7.918 8.125 1 88.5 90 ALA A CA 1
ATOM 706 C C . ALA A 1 90 ? -12.617 6.504 8.484 1 88.5 90 ALA A C 1
ATOM 708 O O . ALA A 1 90 ? -11.844 5.555 8.367 1 88.5 90 ALA A O 1
ATOM 709 N N . ASP A 1 91 ? -13.805 6.375 9.023 1 80.25 91 ASP A N 1
ATOM 710 C CA . ASP A 1 91 ? -14.211 5.031 9.43 1 80.25 91 ASP A CA 1
ATOM 711 C C . ASP A 1 91 ? -15.352 4.516 8.555 1 80.25 91 ASP A C 1
ATOM 713 O O . ASP A 1 91 ? -15.828 5.227 7.668 1 80.25 91 ASP A O 1
ATOM 717 N N . GLU A 1 92 ? -15.695 3.279 8.82 1 73.38 92 GLU A N 1
ATOM 718 C CA . GLU A 1 92 ? -16.625 2.496 8.016 1 73.38 92 GLU A CA 1
ATOM 719 C C . GLU A 1 92 ? -18.016 3.109 8.031 1 73.38 92 GLU A C 1
ATOM 721 O O . GLU A 1 92 ? -18.812 2.873 7.117 1 73.38 92 GLU A O 1
ATOM 726 N N . THR A 1 93 ? -18.25 3.852 9.016 1 79.75 93 THR A N 1
ATOM 727 C CA . THR A 1 93 ? -19.594 4.402 9.117 1 79.75 93 THR A CA 1
ATOM 728 C C . THR A 1 93 ? -19.875 5.375 7.973 1 79.75 93 THR A C 1
ATOM 730 O O . THR A 1 93 ? -21.016 5.551 7.555 1 79.75 93 THR A O 1
ATOM 733 N N . LEU A 1 94 ? -18.828 5.941 7.492 1 86.81 94 LEU A N 1
ATOM 734 C CA . LEU A 1 94 ? -18.984 6.93 6.43 1 86.81 94 LEU A CA 1
ATOM 735 C C . LEU A 1 94 ? -19.344 6.258 5.105 1 86.81 94 LEU A C 1
ATOM 737 O O . LEU A 1 94 ? -20 6.859 4.262 1 86.81 94 LEU A O 1
ATOM 741 N N . SER A 1 95 ? -18.938 5.027 4.965 1 81.75 95 SER A N 1
ATOM 742 C CA . SER A 1 95 ? -19.266 4.281 3.756 1 81.75 95 SER A CA 1
ATOM 743 C C . SER A 1 95 ? -20.734 3.893 3.711 1 81.75 95 SER A C 1
ATOM 745 O O . SER A 1 95 ? -21.312 3.732 2.633 1 81.75 95 SER A O 1
ATOM 747 N N . ALA A 1 96 ? -21.312 3.795 4.836 1 81.62 96 ALA A N 1
ATOM 748 C CA . ALA A 1 96 ? -22.703 3.371 4.938 1 81.62 96 ALA A CA 1
ATOM 749 C C . ALA A 1 96 ? -23.625 4.57 5.133 1 81.62 96 ALA A C 1
ATOM 751 O O . ALA A 1 96 ? -24.828 4.406 5.402 1 81.62 96 ALA A O 1
ATOM 752 N N . ASP A 1 97 ? -23.078 5.73 5 1 88.44 97 ASP A N 1
ATOM 753 C CA . ASP A 1 97 ? -23.906 6.922 5.211 1 88.44 97 ASP A CA 1
ATOM 754 C C . ASP A 1 97 ? -25.031 6.992 4.195 1 88.44 97 ASP A C 1
ATOM 756 O O . ASP A 1 97 ? -24.828 6.73 3.008 1 88.44 97 ASP A O 1
ATOM 760 N N . PRO A 1 98 ? -26.203 7.27 4.656 1 87.94 98 PRO A N 1
ATOM 761 C CA . PRO A 1 98 ? -27.344 7.309 3.746 1 87.94 98 PRO A CA 1
ATOM 762 C C . PRO A 1 98 ? -27.266 8.461 2.744 1 87.94 98 PRO A C 1
ATOM 764 O O . PRO A 1 98 ? -27.906 8.414 1.695 1 87.94 98 PRO A O 1
ATOM 767 N N . ASP A 1 99 ? -26.578 9.547 3.059 1 92.88 99 ASP A N 1
ATOM 768 C CA . ASP A 1 99 ? -26.438 10.695 2.17 1 92.88 99 ASP A CA 1
ATOM 769 C C . ASP A 1 99 ? -25.453 10.398 1.042 1 92.88 99 ASP A C 1
ATOM 771 O O . ASP A 1 99 ? -24.25 10.211 1.288 1 92.88 99 ASP A O 1
ATOM 775 N N . PRO A 1 100 ? -25.938 10.406 -0.185 1 91.38 100 PRO A N 1
ATOM 776 C CA . PRO A 1 100 ? -25.047 10.102 -1.312 1 91.38 100 PRO A CA 1
ATOM 777 C C . PRO A 1 100 ? -23.891 11.102 -1.438 1 91.38 100 PRO A C 1
ATOM 779 O O . PRO A 1 100 ? -22.828 10.75 -1.947 1 91.38 100 PRO A O 1
ATOM 782 N N . GLU A 1 101 ? -24.109 12.266 -0.959 1 94.25 101 GLU A N 1
ATOM 783 C CA . GLU A 1 101 ? -23.047 13.258 -1.018 1 94.25 101 GLU A CA 1
ATOM 784 C C . GLU A 1 101 ? -21.875 12.867 -0.112 1 94.25 101 GLU A C 1
ATOM 786 O O . GLU A 1 101 ? -20.719 13.102 -0.451 1 94.25 101 GLU A O 1
ATOM 791 N N . VAL A 1 102 ? -22.266 12.312 0.966 1 94.25 102 VAL A N 1
ATOM 792 C CA . VAL A 1 102 ? -21.234 11.859 1.903 1 94.25 102 VAL A CA 1
ATOM 793 C C . VAL A 1 102 ? -20.469 10.68 1.307 1 94.25 102 VAL A C 1
ATOM 795 O O . VAL A 1 102 ? -19.234 10.641 1.358 1 94.25 102 VAL A O 1
ATOM 798 N N . ARG A 1 103 ? -21.125 9.797 0.687 1 90.5 103 ARG A N 1
ATOM 799 C CA . ARG A 1 103 ? -20.484 8.648 0.051 1 90.5 103 ARG A CA 1
ATOM 800 C C . ARG A 1 103 ? -19.609 9.086 -1.11 1 90.5 103 ARG A C 1
ATOM 802 O O . ARG A 1 103 ? -18.531 8.523 -1.324 1 90.5 103 ARG A O 1
ATOM 809 N N . GLY A 1 104 ? -20.125 10.047 -1.849 1 92.81 104 GLY A N 1
ATOM 810 C CA . GLY A 1 104 ? -19.312 10.617 -2.922 1 92.81 104 GLY A CA 1
ATOM 811 C C . GLY A 1 104 ? -18.047 11.281 -2.428 1 92.81 104 GLY A C 1
ATOM 812 O O . GLY A 1 104 ? -16.984 11.148 -3.047 1 92.81 104 GLY A O 1
ATOM 813 N N . ALA A 1 105 ? -18.172 11.977 -1.314 1 95.69 105 ALA A N 1
ATOM 814 C CA . ALA A 1 105 ? -17.016 12.617 -0.706 1 95.69 105 ALA A CA 1
ATOM 815 C C . ALA A 1 105 ? -15.984 11.578 -0.262 1 95.69 105 ALA A C 1
ATOM 817 O O . ALA A 1 105 ? -14.781 11.766 -0.445 1 95.69 105 ALA A O 1
ATOM 818 N N . LEU A 1 106 ? -16.5 10.531 0.278 1 93.19 106 LEU A N 1
ATOM 819 C CA . LEU A 1 106 ? -15.625 9.445 0.702 1 93.19 106 LEU A CA 1
ATOM 820 C C . LEU A 1 106 ? -14.891 8.844 -0.491 1 93.19 106 LEU A C 1
ATOM 822 O O . LEU A 1 106 ? -13.711 8.508 -0.394 1 93.19 106 LEU A O 1
ATOM 826 N N . ASP A 1 107 ? -15.578 8.703 -1.598 1 93 107 ASP A N 1
ATOM 827 C CA . ASP A 1 107 ? -14.977 8.18 -2.818 1 93 107 ASP A CA 1
ATOM 828 C C . ASP A 1 107 ? -13.828 9.078 -3.287 1 93 107 ASP A C 1
ATOM 830 O O . ASP A 1 107 ? -12.734 8.586 -3.588 1 93 107 ASP A O 1
ATOM 834 N N . ILE A 1 108 ? -14.078 10.328 -3.299 1 95.25 108 ILE A N 1
ATOM 835 C CA . ILE A 1 108 ? -13.062 11.289 -3.719 1 95.25 108 ILE A CA 1
ATOM 836 C C . ILE A 1 108 ? -11.859 11.211 -2.785 1 95.25 108 ILE A C 1
ATOM 838 O O . ILE A 1 108 ? -10.711 11.141 -3.242 1 95.25 108 ILE A O 1
ATOM 842 N N . TYR A 1 109 ? -12.109 11.211 -1.553 1 96.19 109 TYR A N 1
ATOM 843 C CA . TYR A 1 109 ? -11.062 11.117 -0.544 1 96.19 109 TYR A CA 1
ATOM 844 C C . TYR A 1 109 ? -10.227 9.859 -0.739 1 96.19 109 TYR A C 1
ATOM 846 O O . TYR A 1 109 ? -9 9.922 -0.792 1 96.19 109 TYR A O 1
ATOM 854 N N . SER A 1 110 ? -10.898 8.758 -0.901 1 95.12 110 SER A N 1
ATOM 855 C CA . SER A 1 110 ? -10.227 7.469 -1.036 1 95.12 110 SER A CA 1
ATOM 856 C C . SER A 1 110 ? -9.367 7.422 -2.295 1 95.12 110 SER A C 1
ATOM 858 O O . SER A 1 110 ? -8.219 6.969 -2.252 1 95.12 110 SER A O 1
ATOM 860 N N . HIS A 1 111 ? -9.883 7.883 -3.352 1 96.12 111 HIS A N 1
ATOM 861 C CA . HIS A 1 111 ? -9.148 7.863 -4.609 1 96.12 111 HIS A CA 1
ATOM 862 C C . HIS A 1 111 ? -7.918 8.766 -4.539 1 96.12 111 HIS A C 1
ATOM 864 O O . HIS A 1 111 ? -6.863 8.43 -5.082 1 96.12 111 HIS A O 1
ATOM 870 N N . GLU A 1 112 ? -8.07 9.898 -3.896 1 97.06 112 GLU A N 1
ATOM 871 C CA . GLU A 1 112 ? -6.926 10.797 -3.785 1 97.06 112 GLU A CA 1
ATOM 872 C C . GLU A 1 112 ? -5.832 10.188 -2.914 1 97.06 112 GLU A C 1
ATOM 874 O O . GLU A 1 112 ? -4.645 10.289 -3.234 1 97.06 112 GLU A O 1
ATOM 879 N N . ILE A 1 113 ? -6.254 9.562 -1.861 1 96.88 113 ILE A N 1
ATOM 880 C CA . ILE A 1 113 ? -5.281 8.914 -0.991 1 96.88 113 ILE A CA 1
ATOM 881 C C . ILE A 1 113 ? -4.57 7.801 -1.756 1 96.88 113 ILE A C 1
ATOM 883 O O . ILE A 1 113 ? -3.348 7.656 -1.664 1 96.88 113 ILE A O 1
ATOM 887 N N . ALA A 1 114 ? -5.32 7.004 -2.504 1 97.56 114 ALA A N 1
ATOM 888 C CA . ALA A 1 114 ? -4.723 5.961 -3.334 1 97.56 114 ALA A CA 1
ATOM 889 C C . ALA A 1 114 ? -3.705 6.551 -4.309 1 97.56 114 ALA A C 1
ATOM 891 O O . ALA A 1 114 ? -2.629 5.984 -4.508 1 97.56 114 ALA A O 1
ATOM 892 N N . THR A 1 115 ? -4.062 7.656 -4.898 1 97.44 115 THR A N 1
ATOM 893 C CA . THR A 1 115 ? -3.168 8.344 -5.824 1 97.44 115 THR A CA 1
ATOM 894 C C . THR A 1 115 ? -1.889 8.781 -5.113 1 97.44 115 THR A C 1
ATOM 896 O O . THR A 1 115 ? -0.788 8.594 -5.637 1 97.44 115 THR A O 1
ATOM 899 N N . ILE A 1 116 ? -2.037 9.312 -3.961 1 96.75 116 ILE A N 1
ATOM 900 C CA . ILE A 1 116 ? -0.905 9.773 -3.166 1 96.75 116 ILE A CA 1
ATOM 901 C C . ILE A 1 116 ? 0.01 8.594 -2.838 1 96.75 116 ILE A C 1
ATOM 903 O O . ILE A 1 116 ? 1.23 8.688 -2.988 1 96.75 116 ILE A O 1
ATOM 907 N N . HIS A 1 117 ? -0.579 7.457 -2.447 1 98.25 117 HIS A N 1
ATOM 908 C CA . HIS A 1 117 ? 0.21 6.27 -2.137 1 98.25 117 HIS A CA 1
ATOM 909 C C . HIS A 1 117 ? 1.001 5.801 -3.354 1 98.25 117 HIS A C 1
ATOM 911 O O . HIS A 1 117 ? 2.186 5.477 -3.242 1 98.25 117 HIS A O 1
ATOM 917 N N . THR A 1 118 ? 0.339 5.789 -4.477 1 97.62 118 THR A N 1
ATOM 918 C CA . THR A 1 118 ? 0.977 5.375 -5.723 1 97.62 118 THR A CA 1
ATOM 919 C C . THR A 1 118 ? 2.152 6.289 -6.055 1 97.62 118 THR A C 1
ATOM 921 O O . THR A 1 118 ? 3.238 5.816 -6.391 1 97.62 118 THR A O 1
ATOM 924 N N . GLN A 1 119 ? 1.962 7.527 -5.902 1 96.19 119 GLN A N 1
ATOM 925 C CA . GLN A 1 119 ? 2.992 8.508 -6.227 1 96.19 119 GLN A CA 1
ATOM 926 C C . GLN A 1 119 ? 4.188 8.383 -5.285 1 96.19 119 GLN A C 1
ATOM 928 O O . GLN A 1 119 ? 5.336 8.453 -5.723 1 96.19 119 GLN A O 1
ATOM 933 N N . GLU A 1 120 ? 3.895 8.234 -4.031 1 96.62 120 GLU A N 1
ATOM 934 C CA . GLU A 1 120 ? 4.973 8.109 -3.059 1 96.62 120 GLU A CA 1
ATOM 935 C C . GLU A 1 120 ? 5.816 6.863 -3.33 1 96.62 120 GLU A C 1
ATOM 937 O O . GLU A 1 120 ? 7.047 6.926 -3.322 1 96.62 120 GLU A O 1
ATOM 942 N N . LEU A 1 121 ? 5.133 5.75 -3.592 1 97.25 121 LEU A N 1
ATOM 943 C CA . LEU A 1 121 ? 5.832 4.5 -3.875 1 97.25 121 LEU A CA 1
ATOM 944 C C . LEU A 1 121 ? 6.645 4.613 -5.16 1 97.25 121 LEU A C 1
ATOM 946 O O . LEU A 1 121 ? 7.805 4.199 -5.203 1 97.25 121 LEU A O 1
ATOM 950 N N . GLY A 1 122 ? 6.035 5.184 -6.207 1 96.31 122 GLY A N 1
ATOM 951 C CA . GLY A 1 122 ? 6.727 5.402 -7.469 1 96.31 122 GLY A CA 1
ATOM 952 C C . GLY A 1 122 ? 7.957 6.277 -7.332 1 96.31 122 GLY A C 1
ATOM 953 O O . GLY A 1 122 ? 8.992 5.996 -7.934 1 96.31 122 GLY A O 1
ATOM 954 N N . THR A 1 123 ? 7.816 7.324 -6.555 1 95.19 123 THR A N 1
ATOM 955 C CA . THR A 1 123 ? 8.945 8.219 -6.316 1 95.19 123 THR A CA 1
ATOM 956 C C . THR A 1 123 ? 10.094 7.477 -5.645 1 95.19 123 THR A C 1
ATOM 958 O O . THR A 1 123 ? 11.25 7.617 -6.047 1 95.19 123 THR A O 1
ATOM 961 N N . PHE A 1 124 ? 9.812 6.727 -4.688 1 96.06 124 PHE A N 1
ATOM 962 C CA . PHE A 1 124 ? 10.867 5.965 -4.02 1 96.06 124 PHE A CA 1
ATOM 963 C C . PHE A 1 124 ? 11.539 5.004 -4.992 1 96.06 124 PHE A C 1
ATOM 965 O O . PHE A 1 124 ? 12.766 4.984 -5.105 1 96.06 124 PHE A O 1
ATOM 972 N N . LEU A 1 125 ? 10.719 4.215 -5.738 1 94.81 125 LEU A N 1
ATOM 973 C CA . LEU A 1 125 ? 11.273 3.242 -6.676 1 94.81 125 LEU A CA 1
ATOM 974 C C . LEU A 1 125 ? 12.133 3.93 -7.73 1 94.81 125 LEU A C 1
ATOM 976 O O . LEU A 1 125 ? 13.164 3.393 -8.141 1 94.81 125 LEU A O 1
ATOM 980 N N . GLY A 1 126 ? 11.742 5.098 -8.078 1 93.06 126 GLY A N 1
ATOM 981 C CA . GLY A 1 126 ? 12.477 5.855 -9.078 1 93.06 126 GLY A CA 1
ATOM 982 C C . GLY A 1 126 ? 13.75 6.477 -8.547 1 93.06 126 GLY A C 1
ATOM 983 O O . GLY A 1 126 ? 14.625 6.875 -9.32 1 93.06 126 GLY A O 1
ATOM 984 N N . THR A 1 127 ? 13.875 6.613 -7.188 1 92.19 127 THR A N 1
ATOM 985 C CA . THR A 1 127 ? 15.039 7.25 -6.59 1 92.19 127 THR A CA 1
ATOM 986 C C . THR A 1 127 ? 15.773 6.277 -5.672 1 92.19 127 THR A C 1
ATOM 988 O O . THR A 1 127 ? 16.484 6.695 -4.758 1 92.19 127 THR A O 1
ATOM 991 N N . ARG A 1 128 ? 15.555 5.047 -5.805 1 88.31 128 ARG A N 1
ATOM 992 C CA . ARG A 1 128 ? 16.094 4.02 -4.922 1 88.31 128 ARG A CA 1
ATOM 993 C C . ARG A 1 128 ? 17.625 4.082 -4.875 1 88.31 128 ARG A C 1
ATOM 995 O O . ARG A 1 128 ? 18.234 3.764 -3.852 1 88.31 128 ARG A O 1
ATOM 1002 N N . HIS A 1 129 ? 18.281 4.449 -5.926 1 84.56 129 HIS A N 1
ATOM 1003 C CA . HIS A 1 129 ? 19.734 4.48 -6.031 1 84.56 129 HIS A CA 1
ATOM 1004 C C . HIS A 1 129 ? 20.328 5.555 -5.121 1 84.56 129 HIS A C 1
ATOM 1006 O O . HIS A 1 129 ? 21.547 5.551 -4.859 1 84.56 129 HIS A O 1
ATOM 1012 N N . ASP A 1 130 ? 19.516 6.504 -4.68 1 89.44 130 ASP A N 1
ATOM 1013 C CA . ASP A 1 130 ? 19.969 7.582 -3.811 1 89.44 130 ASP A CA 1
ATOM 1014 C C . ASP A 1 130 ? 20.109 7.102 -2.367 1 89.44 130 ASP A C 1
ATOM 1016 O O . ASP A 1 130 ? 20.688 7.801 -1.528 1 89.44 130 ASP A O 1
ATOM 1020 N N . TRP A 1 131 ? 19.641 5.957 -2.129 1 90.81 131 TRP A N 1
ATOM 1021 C CA . TRP A 1 131 ? 19.625 5.469 -0.753 1 90.81 131 TRP A CA 1
ATOM 1022 C C . TRP A 1 131 ? 20.734 4.453 -0.517 1 90.81 131 TRP A C 1
ATOM 1024 O O . TRP A 1 131 ? 21.109 3.707 -1.427 1 90.81 131 TRP A O 1
ATOM 1034 N N . GLY A 1 132 ? 21.312 4.461 0.667 1 89.38 132 GLY A N 1
ATOM 1035 C CA . GLY A 1 132 ? 22.344 3.523 1.043 1 89.38 132 GLY A CA 1
ATOM 1036 C C . GLY A 1 132 ? 21.859 2.092 1.146 1 89.38 132 GLY A C 1
ATOM 1037 O O . GLY A 1 132 ? 20.656 1.844 1.129 1 89.38 132 GLY A O 1
ATOM 1038 N N . GLU A 1 133 ? 22.781 1.19 1.261 1 87.56 133 GLU A N 1
ATOM 1039 C CA . GLU A 1 133 ? 22.484 -0.24 1.252 1 87.56 133 GLU A CA 1
ATOM 1040 C C . GLU A 1 133 ? 21.578 -0.628 2.416 1 87.56 133 GLU A C 1
ATOM 1042 O O . GLU A 1 133 ? 20.734 -1.512 2.281 1 87.56 133 GLU A O 1
ATOM 1047 N N . ARG A 1 134 ? 21.828 0.064 3.531 1 91.25 134 ARG A N 1
ATOM 1048 C CA . ARG A 1 134 ? 21.047 -0.291 4.711 1 91.25 134 ARG A CA 1
ATOM 1049 C C . ARG A 1 134 ? 19.562 0.052 4.512 1 91.25 134 ARG A C 1
ATOM 1051 O O . ARG A 1 134 ? 18.688 -0.692 4.949 1 91.25 134 ARG A O 1
ATOM 1058 N N . TRP A 1 135 ? 19.25 1.082 3.809 1 93.44 135 TRP A N 1
ATOM 1059 C CA . TRP A 1 135 ? 17.875 1.48 3.551 1 93.44 135 TRP A CA 1
ATOM 1060 C C . TRP A 1 135 ? 17.25 0.622 2.451 1 93.44 135 TRP A C 1
ATOM 1062 O O . TRP A 1 135 ? 16.062 0.291 2.506 1 93.44 135 TRP A O 1
ATOM 1072 N N . LEU A 1 136 ? 18.078 0.261 1.509 1 89.75 136 LEU A N 1
ATOM 1073 C CA . LEU A 1 136 ? 17.578 -0.631 0.469 1 89.75 136 LEU A CA 1
ATOM 1074 C C . LEU A 1 136 ? 17.219 -1.996 1.047 1 89.75 136 LEU A C 1
ATOM 1076 O O . LEU A 1 136 ? 16.266 -2.639 0.594 1 89.75 136 LEU A O 1
ATOM 1080 N N . ALA A 1 137 ? 17.922 -2.367 2.025 1 88.94 137 ALA A N 1
ATOM 1081 C CA . ALA A 1 137 ? 17.641 -3.631 2.705 1 88.94 137 ALA A CA 1
ATOM 1082 C C . ALA A 1 137 ? 16.406 -3.52 3.596 1 88.94 137 ALA A C 1
ATOM 1084 O O . ALA A 1 137 ? 15.773 -4.527 3.914 1 88.94 137 ALA A O 1
ATOM 1085 N N . ALA A 1 138 ? 16.078 -2.307 3.986 1 93.12 138 ALA A N 1
ATOM 1086 C CA . ALA A 1 138 ? 14.984 -2.096 4.926 1 93.12 138 ALA A CA 1
ATOM 1087 C C . ALA A 1 138 ? 13.672 -1.851 4.191 1 93.12 138 ALA A C 1
ATOM 1089 O O . ALA A 1 138 ? 12.594 -2.023 4.762 1 93.12 138 ALA A O 1
ATOM 1090 N N . PHE A 1 139 ? 13.742 -1.45 2.963 1 93.12 139 PHE A N 1
ATOM 1091 C CA . PHE A 1 139 ? 12.562 -1.225 2.137 1 93.12 139 PHE A CA 1
ATOM 1092 C C . PHE A 1 139 ? 11.719 -2.49 2.039 1 93.12 139 PHE A C 1
ATOM 1094 O O . PHE A 1 139 ? 12.258 -3.596 1.958 1 93.12 139 PHE A O 1
ATOM 1101 N N . ASP A 1 140 ? 10.43 -2.287 2.045 1 95.88 140 ASP A N 1
ATOM 1102 C CA . ASP A 1 140 ? 9.516 -3.414 1.877 1 95.88 140 ASP A CA 1
ATOM 1103 C C . ASP A 1 140 ? 8.383 -3.068 0.913 1 95.88 140 ASP A C 1
ATOM 1105 O O . ASP A 1 140 ? 7.766 -2.006 1.027 1 95.88 140 ASP A O 1
ATOM 1109 N N . MET A 1 141 ? 8.156 -3.844 -0.016 1 96.25 141 MET A N 1
ATOM 1110 C CA . MET A 1 141 ? 6.965 -3.895 -0.856 1 96.25 141 MET A CA 1
ATOM 1111 C C . MET A 1 141 ? 6.461 -5.328 -1.004 1 96.25 141 MET A C 1
ATOM 1113 O O . MET A 1 141 ? 6.969 -6.086 -1.832 1 96.25 141 MET A O 1
ATOM 1117 N N . SER A 1 142 ? 5.434 -5.66 -0.26 1 96.56 142 SER A N 1
ATOM 1118 C CA . SER A 1 142 ? 4.941 -7.031 -0.163 1 96.56 142 SER A CA 1
ATOM 1119 C C . SER A 1 142 ? 3.43 -7.09 -0.353 1 96.56 142 SER A C 1
ATOM 1121 O O . SER A 1 142 ? 2.74 -6.078 -0.204 1 96.56 142 SER A O 1
ATOM 1123 N N . ASP A 1 143 ? 3.006 -8.234 -0.712 1 97.25 143 ASP A N 1
ATOM 1124 C CA . ASP A 1 143 ? 1.569 -8.492 -0.767 1 97.25 143 ASP A CA 1
ATOM 1125 C C . ASP A 1 143 ? 1.247 -9.922 -0.354 1 97.25 143 ASP A C 1
ATOM 1127 O O . ASP A 1 143 ? 2.117 -10.797 -0.388 1 97.25 143 ASP A O 1
ATOM 1131 N N . PHE A 1 144 ? 0.039 -10.141 0.078 1 96.25 144 PHE A N 1
ATOM 1132 C CA . PHE A 1 144 ? -0.45 -11.406 0.597 1 96.25 144 PHE A CA 1
ATOM 1133 C C . PHE A 1 144 ? -1.86 -11.695 0.095 1 96.25 144 PHE A C 1
ATOM 1135 O O . PHE A 1 144 ? -2.664 -10.773 -0.065 1 96.25 144 PHE A O 1
ATOM 1142 N N . THR A 1 145 ? -2.092 -12.938 -0.161 1 95.06 145 THR A N 1
ATOM 1143 C CA . THR A 1 145 ? -3.438 -13.438 -0.424 1 95.06 145 THR A CA 1
ATOM 1144 C C . THR A 1 145 ? -3.895 -14.375 0.69 1 95.06 145 THR A C 1
ATOM 1146 O O . THR A 1 145 ? -3.254 -15.398 0.954 1 95.06 145 THR A O 1
ATOM 1149 N N . LEU A 1 146 ? -4.973 -14.039 1.328 1 95.81 146 LEU A N 1
ATOM 1150 C CA . LEU A 1 146 ? -5.586 -14.844 2.379 1 95.81 146 LEU A CA 1
ATOM 1151 C C . LEU A 1 146 ? -7.059 -15.109 2.074 1 95.81 146 LEU A C 1
ATOM 1153 O O . LEU A 1 146 ? -7.609 -14.539 1.128 1 95.81 146 LEU A O 1
AT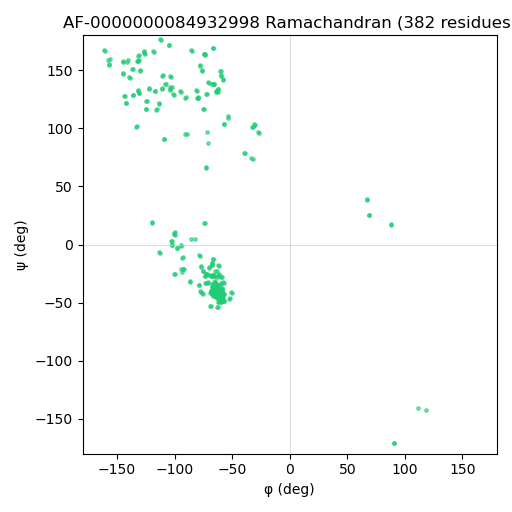OM 1157 N N . ARG A 1 147 ? -7.637 -16.031 2.787 1 96.06 147 ARG A N 1
ATOM 1158 C CA . ARG A 1 147 ? -9.086 -16.203 2.838 1 96.06 147 ARG A CA 1
ATOM 1159 C C . ARG A 1 147 ? -9.625 -15.938 4.238 1 96.06 147 ARG A C 1
ATOM 1161 O O . ARG A 1 147 ? -9.266 -16.641 5.191 1 96.06 147 ARG A O 1
ATOM 1168 N N . LEU A 1 148 ? -10.469 -14.875 4.344 1 97.62 148 LEU A N 1
ATOM 1169 C CA . LEU A 1 148 ? -10.961 -14.438 5.645 1 97.62 148 LEU A CA 1
ATOM 1170 C C . LEU A 1 148 ? -12.391 -13.93 5.539 1 97.62 148 LEU A C 1
ATOM 1172 O O . LEU A 1 148 ? -12.797 -13.406 4.5 1 97.62 148 LEU A O 1
ATOM 1176 N N . PRO A 1 149 ? -13.164 -14.125 6.605 1 97.75 149 PRO A N 1
ATOM 1177 C CA . PRO A 1 149 ? -14.375 -13.312 6.73 1 97.75 149 PRO A CA 1
ATOM 1178 C C . PRO A 1 149 ? -14.078 -11.875 7.137 1 97.75 149 PRO A C 1
ATOM 1180 O O . PRO A 1 149 ? -12.969 -11.562 7.574 1 97.75 149 PRO A O 1
ATOM 1183 N N . PRO A 1 150 ? -15.047 -10.953 6.965 1 96.56 150 PRO A N 1
ATOM 1184 C CA . PRO A 1 150 ? -14.789 -9.531 7.215 1 96.56 150 PRO A CA 1
ATOM 1185 C C . PRO A 1 150 ? -14.328 -9.258 8.641 1 96.56 150 PRO A C 1
ATOM 1187 O O . PRO A 1 150 ? -13.461 -8.406 8.859 1 96.56 150 PRO A O 1
ATOM 1190 N N . GLU A 1 151 ? -14.867 -9.938 9.594 1 96.38 151 GLU A N 1
ATOM 1191 C CA . GLU A 1 151 ? -14.539 -9.672 10.992 1 96.38 151 GLU A CA 1
ATOM 1192 C C . GLU A 1 151 ? -13.078 -10.016 11.289 1 96.38 151 GLU A C 1
ATOM 1194 O O . GLU A 1 151 ? -12.43 -9.336 12.094 1 96.38 151 GLU A O 1
ATOM 1199 N N . LYS A 1 152 ? -12.594 -11.062 10.695 1 98 152 LYS A N 1
ATOM 1200 C CA . LYS A 1 152 ? -11.203 -11.461 10.906 1 98 152 LYS A CA 1
ATOM 1201 C C . LYS A 1 152 ? -10.242 -10.516 10.195 1 98 152 LYS A C 1
ATOM 1203 O O . LYS A 1 152 ? -9.133 -10.266 10.672 1 98 152 LYS A O 1
ATOM 1208 N N . LEU A 1 153 ? -10.672 -9.977 9.039 1 97.69 153 LEU A N 1
ATOM 1209 C CA . LEU A 1 153 ? -9.852 -8.961 8.391 1 97.69 153 LEU A CA 1
ATOM 1210 C C . LEU A 1 153 ? -9.75 -7.707 9.258 1 97.69 153 LEU A C 1
ATOM 1212 O O . LEU A 1 153 ? -8.672 -7.133 9.398 1 97.69 153 LEU A O 1
ATOM 1216 N N . ARG A 1 154 ? -10.828 -7.293 9.883 1 96.12 154 ARG A N 1
ATOM 1217 C CA . ARG A 1 154 ? -10.828 -6.133 10.766 1 96.12 154 ARG A CA 1
ATOM 1218 C C . ARG A 1 154 ? -9.906 -6.355 11.961 1 96.12 154 ARG A C 1
ATOM 1220 O O . ARG A 1 154 ? -9.18 -5.445 12.367 1 96.12 154 ARG A O 1
ATOM 1227 N N . GLU A 1 155 ? -10.016 -7.523 12.477 1 98.06 155 GLU A N 1
ATOM 1228 C CA . GLU A 1 155 ? -9.148 -7.875 13.594 1 98.06 155 GLU A CA 1
ATOM 1229 C C . GLU A 1 155 ? -7.676 -7.77 13.211 1 98.06 155 GLU A C 1
ATOM 1231 O O . GLU A 1 155 ? -6.879 -7.18 13.938 1 98.06 155 GLU A O 1
ATOM 1236 N N . LEU A 1 156 ? -7.34 -8.344 12.102 1 98.31 156 LEU A N 1
ATOM 1237 C CA . LEU A 1 156 ? -5.965 -8.305 11.617 1 98.31 156 LEU A CA 1
ATOM 1238 C C . LEU A 1 156 ? -5.512 -6.863 11.398 1 98.31 156 LEU A C 1
ATOM 1240 O O . LEU A 1 156 ? -4.406 -6.488 11.797 1 98.31 156 LEU A O 1
ATOM 1244 N N . ASP A 1 157 ? -6.344 -6.055 10.766 1 96.81 157 ASP A N 1
ATOM 1245 C CA . ASP A 1 157 ? -6.031 -4.652 10.5 1 96.81 157 ASP A CA 1
ATOM 1246 C C . ASP A 1 157 ? -5.762 -3.896 11.805 1 96.81 157 ASP A C 1
ATOM 1248 O O . ASP A 1 157 ? -4.801 -3.133 11.898 1 96.81 157 ASP A O 1
ATOM 1252 N N . ARG A 1 158 ? -6.629 -4.141 12.758 1 96.88 158 ARG A N 1
ATOM 1253 C CA . ARG A 1 158 ? -6.465 -3.496 14.062 1 96.88 158 ARG A CA 1
ATOM 1254 C C . ARG A 1 158 ? -5.125 -3.865 14.688 1 96.88 158 ARG A C 1
ATOM 1256 O O . ARG A 1 158 ? -4.414 -3 15.203 1 96.88 158 ARG A O 1
ATOM 1263 N N . LYS A 1 159 ? -4.797 -5.094 14.648 1 98.44 159 LYS A N 1
ATOM 1264 C CA . LYS A 1 159 ? -3.541 -5.566 15.227 1 98.44 159 LYS A CA 1
ATOM 1265 C C . LYS A 1 159 ? -2.342 -4.969 14.492 1 98.44 159 LYS A C 1
ATOM 1267 O O . LYS A 1 159 ? -1.337 -4.621 15.117 1 98.44 159 LYS A O 1
ATOM 1272 N N . MET A 1 160 ? -2.416 -4.871 13.188 1 98.31 160 MET A N 1
ATOM 1273 C CA . MET A 1 160 ? -1.337 -4.27 12.414 1 98.31 160 MET A CA 1
ATOM 1274 C C . MET A 1 160 ? -1.175 -2.793 12.75 1 98.31 160 MET A C 1
ATOM 1276 O O . MET A 1 160 ? -0.054 -2.311 12.93 1 98.31 160 MET A O 1
ATOM 1280 N N . HIS A 1 161 ? -2.295 -2.049 12.844 1 97.25 161 HIS A N 1
ATOM 1281 C CA . HIS A 1 161 ? -2.244 -0.642 13.227 1 97.25 161 HIS A CA 1
ATOM 1282 C C . HIS A 1 161 ? -1.599 -0.465 14.602 1 97.25 161 HIS A C 1
ATOM 1284 O O . HIS A 1 161 ? -0.734 0.396 14.773 1 97.25 161 HIS A O 1
ATOM 1290 N N . GLU A 1 162 ? -2.043 -1.306 15.523 1 97.81 162 GLU A N 1
ATOM 1291 C CA . GLU A 1 162 ? -1.493 -1.243 16.875 1 97.81 162 GLU A CA 1
ATOM 1292 C C . GLU A 1 162 ? 0.011 -1.502 16.875 1 97.81 162 GLU A C 1
ATOM 1294 O O . GLU A 1 162 ? 0.767 -0.807 17.547 1 97.81 162 GLU A O 1
ATOM 1299 N N . LEU A 1 163 ? 0.393 -2.488 16.141 1 98.56 163 LEU A N 1
ATOM 1300 C CA . LEU A 1 163 ? 1.812 -2.812 16.031 1 98.56 163 LEU A CA 1
ATOM 1301 C C . LEU A 1 163 ? 2.602 -1.624 15.492 1 98.56 163 LEU A C 1
ATOM 1303 O O . LEU A 1 163 ? 3.643 -1.264 16.047 1 98.56 163 LEU A O 1
ATOM 1307 N N . ILE A 1 164 ? 2.182 -0.966 14.422 1 98.12 164 ILE A N 1
ATOM 1308 C CA . ILE A 1 164 ? 2.857 0.179 13.82 1 98.12 164 ILE A CA 1
ATOM 1309 C C . ILE A 1 164 ? 2.959 1.312 14.836 1 98.12 164 ILE A C 1
ATOM 1311 O O . ILE A 1 164 ? 4.008 1.95 14.969 1 98.12 164 ILE A O 1
ATOM 1315 N N . GLU A 1 165 ? 1.886 1.49 15.648 1 96.06 165 GLU A N 1
ATOM 1316 C CA . GLU A 1 165 ? 1.827 2.584 16.609 1 96.06 165 GLU A CA 1
ATOM 1317 C C . GLU A 1 165 ? 2.84 2.385 17.734 1 96.06 165 GLU A C 1
ATOM 1319 O O . GLU A 1 165 ? 3.32 3.354 18.328 1 96.06 165 GLU A O 1
ATOM 1324 N N . THR A 1 166 ? 3.203 1.167 18.031 1 97.44 166 THR A N 1
ATOM 1325 C CA . THR A 1 166 ? 4.188 0.9 19.078 1 97.44 166 THR A CA 1
ATOM 1326 C C . THR A 1 166 ? 5.562 1.42 18.656 1 97.44 166 THR A C 1
ATOM 1328 O O . THR A 1 166 ? 6.453 1.56 19.5 1 97.44 166 THR A O 1
ATOM 1331 N N . TYR A 1 167 ? 5.793 1.713 17.422 1 97.5 167 TYR A N 1
ATOM 1332 C CA . TYR A 1 167 ? 7.09 2.18 16.938 1 97.5 167 TYR A CA 1
ATOM 1333 C C . TYR A 1 167 ? 7.113 3.699 16.828 1 97.5 167 TYR A C 1
ATOM 1335 O O . TYR A 1 167 ? 8.125 4.281 16.422 1 97.5 167 TYR A O 1
ATOM 1343 N N . ARG A 1 168 ? 6.008 4.34 17.109 1 94.06 168 ARG A N 1
ATOM 1344 C CA . ARG A 1 168 ? 5.953 5.797 17.094 1 94.06 168 ARG A CA 1
ATOM 1345 C C . ARG A 1 168 ? 6.695 6.395 18.281 1 94.06 168 ARG A C 1
ATOM 1347 O O . ARG A 1 168 ? 6.465 5.996 19.422 1 94.06 168 ARG A O 1
ATOM 1354 N N . GLY A 1 169 ? 7.555 7.312 18.094 1 89.81 169 GLY A N 1
ATOM 1355 C CA . GLY A 1 169 ? 8.211 8.078 19.141 1 89.81 169 GLY A CA 1
ATOM 1356 C C . GLY A 1 169 ? 9.18 7.25 19.969 1 89.81 169 GLY A C 1
ATOM 1357 O O . GLY A 1 169 ? 9.422 7.555 21.141 1 89.81 169 GLY A O 1
ATOM 1358 N N . ILE A 1 170 ? 9.68 6.203 19.375 1 92.69 170 ILE A N 1
ATOM 1359 C CA . ILE A 1 170 ? 10.625 5.371 20.109 1 92.69 170 ILE A CA 1
ATOM 1360 C C . ILE A 1 170 ? 11.969 6.086 20.203 1 92.69 170 ILE A C 1
ATOM 1362 O O . ILE A 1 170 ? 12.227 7.039 19.469 1 92.69 170 ILE A O 1
ATOM 1366 N N . GLU A 1 171 ? 12.781 5.66 21.047 1 91.81 171 GLU A N 1
ATOM 1367 C CA . GLU A 1 171 ? 14.062 6.293 21.328 1 91.81 171 GLU A CA 1
ATOM 1368 C C . GLU A 1 171 ? 14.961 6.273 20.094 1 91.81 171 GLU A C 1
ATOM 1370 O O . GLU A 1 171 ? 15.703 7.227 19.844 1 91.81 171 GLU A O 1
ATOM 1375 N N . GLU A 1 172 ? 14.914 5.262 19.312 1 92.69 172 GLU A N 1
ATOM 1376 C CA . GLU A 1 172 ? 15.781 5.082 18.141 1 92.69 172 GLU A CA 1
ATOM 1377 C C . GLU A 1 172 ? 15.477 6.113 17.062 1 92.69 172 GLU A C 1
ATOM 1379 O O . GLU A 1 172 ? 16.25 6.266 16.109 1 92.69 172 GLU A O 1
ATOM 1384 N N . ALA A 1 173 ? 14.367 6.812 17.219 1 91.12 173 ALA A N 1
ATOM 1385 C CA . ALA A 1 173 ? 14.016 7.867 16.281 1 91.12 173 ALA A CA 1
ATOM 1386 C C . ALA A 1 173 ? 15.07 8.977 16.266 1 91.12 173 ALA A C 1
ATOM 1388 O O . ALA A 1 173 ? 15.164 9.75 15.312 1 91.12 173 ALA A O 1
ATOM 1389 N N . ASP A 1 174 ? 15.883 9 17.328 1 93.19 174 ASP A N 1
ATOM 1390 C CA . ASP A 1 174 ? 16.891 10.039 17.453 1 93.19 174 ASP A CA 1
ATOM 1391 C C . ASP A 1 174 ? 18.25 9.57 16.906 1 93.19 174 ASP A C 1
ATOM 1393 O O . ASP A 1 174 ? 19.203 10.336 16.891 1 93.19 174 ASP A O 1
ATOM 1397 N N . ALA A 1 175 ? 18.297 8.367 16.453 1 94.44 175 ALA A N 1
ATOM 1398 C CA . ALA A 1 175 ? 19.547 7.848 15.891 1 94.44 175 ALA A CA 1
ATOM 1399 C C . ALA A 1 175 ? 20 8.68 14.695 1 94.44 175 ALA A C 1
ATOM 1401 O O . ALA A 1 175 ? 19.172 9.211 13.961 1 94.44 175 ALA A O 1
ATOM 1402 N N . PRO A 1 176 ? 21.312 8.773 14.477 1 94.62 176 PRO A N 1
ATOM 1403 C CA . PRO A 1 176 ? 21.844 9.586 13.383 1 94.62 176 PRO A CA 1
ATOM 1404 C C . PRO A 1 176 ? 21.391 9.102 12.008 1 94.62 176 PRO A C 1
ATOM 1406 O O . PRO A 1 176 ? 21.297 9.898 11.07 1 94.62 176 PRO A O 1
ATOM 1409 N N . ASP A 1 177 ? 21.109 7.855 11.906 1 94.38 177 ASP A N 1
ATOM 1410 C CA . ASP A 1 177 ? 20.734 7.324 10.594 1 94.38 177 ASP A CA 1
ATOM 1411 C C . ASP A 1 177 ? 19.219 7.18 10.477 1 94.38 177 ASP A C 1
ATOM 1413 O O . ASP A 1 177 ? 18.719 6.57 9.531 1 94.38 177 ASP A O 1
ATOM 1417 N N . ALA A 1 178 ? 18.5 7.746 11.469 1 96.31 178 ALA A N 1
ATOM 1418 C CA . ALA A 1 178 ? 17.047 7.73 11.383 1 96.31 178 ALA A CA 1
ATOM 1419 C C . ALA A 1 178 ? 16.547 8.656 10.273 1 96.31 178 ALA A C 1
ATOM 1421 O O . ALA A 1 178 ? 17.109 9.727 10.047 1 96.31 178 ALA A O 1
ATOM 1422 N N . GLU A 1 179 ? 15.555 8.18 9.562 1 95.81 179 GLU A N 1
ATOM 1423 C CA . GLU A 1 179 ? 14.883 8.961 8.531 1 95.81 179 GLU A CA 1
ATOM 1424 C C . GLU A 1 179 ? 13.367 8.891 8.688 1 95.81 179 GLU A C 1
ATOM 1426 O O . GLU A 1 179 ? 12.852 8.062 9.438 1 95.81 179 GLU A O 1
ATOM 1431 N N . ARG A 1 180 ? 12.688 9.812 8.055 1 95.62 180 ARG A N 1
ATOM 1432 C CA . ARG A 1 180 ? 11.242 9.688 7.91 1 95.62 180 ARG A CA 1
ATOM 1433 C C . ARG A 1 180 ? 10.875 8.453 7.094 1 95.62 180 ARG A C 1
ATOM 1435 O O . ARG A 1 180 ? 11.453 8.219 6.027 1 95.62 180 ARG A O 1
ATOM 1442 N N . VAL A 1 181 ? 9.953 7.68 7.586 1 97.19 181 VAL A N 1
ATOM 1443 C CA . VAL A 1 181 ? 9.508 6.453 6.93 1 97.19 181 VAL A CA 1
ATOM 1444 C C . VAL A 1 181 ? 8.008 6.523 6.672 1 97.19 181 VAL A C 1
ATOM 1446 O O . VAL A 1 181 ? 7.242 6.945 7.543 1 97.19 181 VAL A O 1
ATOM 1449 N N . ARG A 1 182 ? 7.629 6.16 5.48 1 97.69 182 ARG A N 1
ATOM 1450 C CA . ARG A 1 182 ? 6.227 6.02 5.109 1 97.69 182 ARG A CA 1
ATOM 1451 C C . ARG A 1 182 ? 5.812 4.555 5.078 1 97.69 182 ARG A C 1
ATOM 1453 O O . ARG A 1 182 ? 6.539 3.709 4.555 1 97.69 182 ARG A O 1
ATOM 1460 N N . ILE A 1 183 ? 4.66 4.27 5.645 1 98.44 183 ILE A N 1
ATOM 1461 C CA . ILE A 1 183 ? 4.074 2.934 5.598 1 98.44 183 ILE A CA 1
ATOM 1462 C C . ILE A 1 183 ? 2.67 3.006 5.004 1 98.44 183 ILE A C 1
ATOM 1464 O O . ILE A 1 183 ? 1.824 3.764 5.484 1 98.44 183 ILE A O 1
ATOM 1468 N N . HIS A 1 184 ? 2.395 2.256 3.908 1 98.56 184 HIS A N 1
ATOM 1469 C CA . HIS A 1 184 ? 1.057 2.062 3.359 1 98.56 184 HIS A CA 1
ATOM 1470 C C . HIS A 1 184 ? 0.512 0.681 3.709 1 98.56 184 HIS A C 1
ATOM 1472 O O . HIS A 1 184 ? 1.212 -0.323 3.561 1 98.56 184 HIS A O 1
ATOM 1478 N N . LEU A 1 185 ? -0.686 0.654 4.148 1 98.44 185 LEU A N 1
ATOM 1479 C CA . LEU A 1 185 ? -1.411 -0.588 4.391 1 98.44 185 LEU A CA 1
ATOM 1480 C C . LEU A 1 185 ? -2.734 -0.601 3.631 1 98.44 185 LEU A C 1
ATOM 1482 O O . LEU A 1 185 ? -3.58 0.273 3.836 1 98.44 185 LEU A O 1
ATOM 1486 N N . HIS A 1 186 ? -2.879 -1.541 2.688 1 98.44 186 HIS A N 1
ATOM 1487 C CA . HIS A 1 186 ? -4.137 -1.792 1.996 1 98.44 186 HIS A CA 1
ATOM 1488 C C . HIS A 1 186 ? -4.652 -3.199 2.281 1 98.44 186 HIS A C 1
ATOM 1490 O O . HIS A 1 186 ? -3.902 -4.172 2.178 1 98.44 186 HIS A O 1
ATOM 1496 N N . ALA A 1 187 ? -5.859 -3.338 2.611 1 98.19 187 ALA A N 1
ATOM 1497 C CA . ALA A 1 187 ? -6.508 -4.633 2.803 1 98.19 187 ALA A CA 1
ATOM 1498 C C . ALA A 1 187 ? -7.945 -4.605 2.287 1 98.19 187 ALA A C 1
ATOM 1500 O O . ALA A 1 187 ? -8.75 -3.783 2.725 1 98.19 187 ALA A O 1
ATOM 1501 N N . PHE A 1 188 ? -8.25 -5.484 1.35 1 97.44 188 PHE A N 1
ATOM 1502 C CA . PHE A 1 188 ? -9.562 -5.445 0.717 1 97.44 188 PHE A CA 1
ATOM 1503 C C . PHE A 1 188 ? -9.922 -6.805 0.131 1 97.44 188 PHE A C 1
ATOM 1505 O O . PHE A 1 188 ? -9.039 -7.605 -0.18 1 97.44 188 PHE A O 1
ATOM 1512 N N . PRO A 1 189 ? -11.195 -7.066 -0.003 1 96.5 189 PRO A N 1
ATOM 1513 C CA . PRO A 1 189 ? -11.617 -8.328 -0.616 1 96.5 189 PRO A CA 1
ATOM 1514 C C . PRO A 1 189 ? -11.508 -8.312 -2.139 1 96.5 189 PRO A C 1
ATOM 1516 O O . PRO A 1 189 ? -11.445 -7.234 -2.744 1 96.5 189 PRO A O 1
ATOM 1519 N N . GLN A 1 190 ? -11.352 -9.469 -2.674 1 93.06 190 GLN A N 1
ATOM 1520 C CA . GLN A 1 190 ? -11.32 -9.68 -4.117 1 93.06 190 GLN A CA 1
ATOM 1521 C C . GLN A 1 190 ? -12.242 -10.82 -4.527 1 93.06 190 GLN A C 1
ATOM 1523 O O . GLN A 1 190 ? -12.25 -11.875 -3.891 1 93.06 190 GLN A O 1
ATOM 1528 N N . HIS A 1 191 ? -13.125 -10.594 -5.559 1 83.81 191 HIS A N 1
ATOM 1529 C CA . HIS A 1 191 ? -13.977 -11.664 -6.051 1 83.81 191 HIS A CA 1
ATOM 1530 C C . HIS A 1 191 ? -13.141 -12.789 -6.676 1 83.81 191 HIS A C 1
ATOM 1532 O O . HIS A 1 191 ? -12.141 -12.523 -7.344 1 83.81 191 HIS A O 1
ATOM 1538 N N . GLU A 1 192 ? -13.391 -14.047 -6.336 1 71.81 192 GLU A N 1
ATOM 1539 C CA . GLU A 1 192 ? -12.688 -15.227 -6.832 1 71.81 192 GLU A CA 1
ATOM 1540 C C . GLU A 1 192 ? -13.094 -15.547 -8.266 1 71.81 192 GLU A C 1
ATOM 1542 O O . GLU A 1 192 ? -12.508 -16.422 -8.906 1 71.81 192 GLU A O 1
ATOM 1547 N N . ASN A 1 193 ? -13.672 -14.688 -9.094 1 59.47 193 ASN A N 1
ATOM 1548 C CA . ASN A 1 193 ? -14.156 -15.164 -10.383 1 59.47 193 ASN A CA 1
ATOM 1549 C C . ASN A 1 193 ? -13.008 -15.492 -11.328 1 59.47 193 ASN A C 1
ATOM 1551 O O . ASN A 1 193 ? -11.945 -14.875 -11.258 1 59.47 193 ASN A O 1
ATOM 1555 N N . MET B 1 1 ? -0.667 -37.156 9.766 1 24.98 1 MET B N 1
ATOM 1556 C CA . MET B 1 1 ? -1.149 -35.781 10.008 1 24.98 1 MET B CA 1
ATOM 1557 C C . MET B 1 1 ? -0.611 -34.812 8.953 1 24.98 1 MET B C 1
ATOM 1559 O O . MET B 1 1 ? 0.601 -34.625 8.844 1 24.98 1 MET B O 1
ATOM 1563 N N . SER B 1 2 ? -1.19 -34.625 7.742 1 29.77 2 SER B N 1
ATOM 1564 C CA . SER B 1 2 ? -0.604 -34.094 6.508 1 29.77 2 SER B CA 1
ATOM 1565 C C . SER B 1 2 ? 0.046 -32.75 6.727 1 29.77 2 SER B C 1
ATOM 1567 O O . SER B 1 2 ? -0.37 -31.984 7.605 1 29.77 2 SER B O 1
ATOM 1569 N N . GLN B 1 3 ? 1.323 -32.531 6.688 1 33.44 3 GLN B N 1
ATOM 1570 C CA . GLN B 1 3 ? 2.117 -31.328 6.848 1 33.44 3 GLN B CA 1
ATOM 1571 C C . GLN B 1 3 ? 1.369 -30.109 6.316 1 33.44 3 GLN B C 1
ATOM 1573 O O . GLN B 1 3 ? 0.759 -30.156 5.25 1 33.44 3 GLN B O 1
ATOM 1578 N N . PRO B 1 4 ? 0.749 -29.266 7.09 1 36.97 4 PRO B N 1
ATOM 1579 C CA . PRO B 1 4 ? 0.027 -28.109 6.555 1 36.97 4 PRO B CA 1
ATOM 1580 C C . PRO B 1 4 ? 0.599 -27.625 5.223 1 36.97 4 PRO B C 1
ATOM 1582 O O . PRO B 1 4 ? 1.82 -27.578 5.055 1 36.97 4 PRO B O 1
ATOM 1585 N N . GLU B 1 5 ? 0.157 -27.938 4.043 1 42.19 5 GLU B N 1
ATOM 1586 C CA . GLU B 1 5 ? 0.618 -27.609 2.697 1 42.19 5 GLU B CA 1
ATOM 1587 C C . GLU B 1 5 ? 1.23 -26.203 2.652 1 42.19 5 GLU B C 1
ATOM 1589 O O . GLU B 1 5 ? 0.577 -25.234 3.008 1 42.19 5 GLU B O 1
ATOM 1594 N N . GLU B 1 6 ? 2.441 -25.906 3.158 1 49.94 6 GLU B N 1
ATOM 1595 C CA . GLU B 1 6 ? 3.283 -24.719 3.18 1 49.94 6 GLU B CA 1
ATOM 1596 C C . GLU B 1 6 ? 3.061 -23.859 1.936 1 49.94 6 GLU B C 1
ATOM 1598 O O . GLU B 1 6 ? 2.82 -24.391 0.848 1 49.94 6 GLU B O 1
ATOM 1603 N N . PHE B 1 7 ? 2.309 -22.781 2.121 1 58.19 7 PHE B N 1
ATOM 1604 C CA . PHE B 1 7 ? 2.312 -21.828 1.011 1 58.19 7 PHE B CA 1
ATOM 1605 C C . PHE B 1 7 ? 3.709 -21.719 0.411 1 58.19 7 PHE B C 1
ATOM 1607 O O . PHE B 1 7 ? 4.562 -21 0.951 1 58.19 7 PHE B O 1
ATOM 1614 N N . PRO B 1 8 ? 4.191 -22.656 -0.429 1 74.56 8 PRO B N 1
ATOM 1615 C CA . PRO B 1 8 ? 5.574 -22.656 -0.916 1 74.56 8 PRO B CA 1
ATOM 1616 C C . PRO B 1 8 ? 5.938 -21.359 -1.633 1 74.56 8 PRO B C 1
ATOM 1618 O O . PRO B 1 8 ? 5.25 -20.953 -2.574 1 74.56 8 PRO B O 1
ATOM 1621 N N . THR B 1 9 ? 6.691 -20.531 -0.934 1 85.69 9 THR B N 1
ATOM 1622 C CA . THR B 1 9 ? 7.227 -19.312 -1.543 1 85.69 9 THR B CA 1
ATOM 1623 C C . THR B 1 9 ? 8.641 -19.547 -2.07 1 85.69 9 THR B C 1
ATOM 1625 O O . THR B 1 9 ? 9.438 -20.234 -1.427 1 85.69 9 THR B O 1
ATOM 1628 N N . ARG B 1 10 ? 8.836 -19.156 -3.219 1 88.88 10 ARG B N 1
ATOM 1629 C CA . ARG B 1 10 ? 10.156 -19.281 -3.838 1 88.88 10 ARG B CA 1
ATOM 1630 C C . ARG B 1 10 ? 11 -18.047 -3.588 1 88.88 10 ARG B C 1
ATOM 1632 O O . ARG B 1 10 ? 10.578 -16.922 -3.885 1 88.88 10 ARG B O 1
ATOM 1639 N N . GLN B 1 11 ? 12.164 -18.281 -3.068 1 91.62 11 GLN B N 1
ATOM 1640 C CA . GLN B 1 11 ? 13.141 -17.188 -2.951 1 91.62 11 GLN B CA 1
ATOM 1641 C C . GLN B 1 11 ? 13.852 -16.953 -4.277 1 91.62 11 GLN B C 1
ATOM 1643 O O . GLN B 1 11 ? 14.477 -17.859 -4.828 1 91.62 11 GLN B O 1
ATOM 1648 N N . LEU B 1 12 ? 13.828 -15.742 -4.738 1 94.31 12 LEU B N 1
ATOM 1649 C CA . LEU B 1 12 ? 14.445 -15.422 -6.023 1 94.31 12 LEU B CA 1
ATOM 1650 C C . LEU B 1 12 ? 15.953 -15.242 -5.875 1 94.31 12 LEU B C 1
ATOM 1652 O O . LEU B 1 12 ? 16.422 -14.648 -4.898 1 94.31 12 LEU B O 1
ATOM 1656 N N . ASP B 1 13 ? 16.672 -15.844 -6.719 1 94.06 13 ASP B N 1
ATOM 1657 C CA . ASP B 1 13 ? 18.078 -15.562 -6.918 1 94.06 13 ASP B CA 1
ATOM 1658 C C . ASP B 1 13 ? 18.312 -14.773 -8.203 1 94.06 13 ASP B C 1
ATOM 1660 O O . ASP B 1 13 ? 17.359 -14.508 -8.945 1 94.06 13 ASP B O 1
ATOM 1664 N N . PRO B 1 14 ? 19.516 -14.297 -8.445 1 94.62 14 PRO B N 1
ATOM 1665 C CA . PRO B 1 14 ? 19.766 -13.484 -9.641 1 94.62 14 PRO B CA 1
ATOM 1666 C C . PRO B 1 14 ? 19.266 -14.141 -10.922 1 94.62 14 PRO B C 1
ATOM 1668 O O . PRO B 1 14 ? 18.641 -13.469 -11.758 1 94.62 14 PRO B O 1
ATOM 1671 N N . ARG B 1 15 ? 19.469 -15.391 -11.008 1 94.31 15 ARG B N 1
ATOM 1672 C CA . ARG B 1 15 ? 19.078 -16.094 -12.227 1 94.31 15 ARG B CA 1
ATOM 1673 C C . ARG B 1 15 ? 17.547 -16.141 -12.352 1 94.31 15 ARG B C 1
ATOM 1675 O O . ARG B 1 15 ? 17 -15.805 -13.398 1 94.31 15 ARG B O 1
ATOM 1682 N N . SER B 1 16 ? 16.891 -16.609 -11.344 1 95.69 16 SER B N 1
ATOM 1683 C CA . SER B 1 16 ? 15.43 -16.719 -11.398 1 95.69 16 SER B CA 1
ATOM 1684 C C . SER B 1 16 ? 14.781 -15.336 -11.484 1 95.69 16 SER B C 1
ATOM 1686 O O . SER B 1 16 ? 13.727 -15.188 -12.109 1 95.69 16 SER B O 1
ATOM 1688 N N . LEU B 1 17 ? 15.375 -14.32 -10.836 1 96.38 17 LEU B N 1
ATOM 1689 C CA . LEU B 1 17 ? 14.859 -12.961 -10.953 1 96.38 17 LEU B CA 1
ATOM 1690 C C . LEU B 1 17 ? 14.867 -12.5 -12.406 1 96.38 17 LEU B C 1
ATOM 1692 O O . LEU B 1 17 ? 13.875 -11.945 -12.891 1 96.38 17 LEU B O 1
ATOM 1696 N N . ARG B 1 18 ? 15.898 -12.75 -13.133 1 95 18 ARG B N 1
ATOM 1697 C CA . ARG B 1 18 ? 15.977 -12.375 -14.539 1 95 18 ARG B CA 1
ATOM 1698 C C . ARG B 1 18 ? 14.93 -13.125 -15.367 1 95 18 ARG B C 1
ATOM 1700 O O . ARG B 1 18 ? 14.352 -12.57 -16.297 1 95 18 ARG B O 1
ATOM 1707 N N . GLY B 1 19 ? 14.695 -14.352 -14.969 1 96.25 19 GLY B N 1
ATOM 1708 C CA . GLY B 1 19 ? 13.695 -15.172 -15.641 1 96.25 19 GLY B CA 1
ATOM 1709 C C . GLY B 1 19 ? 12.281 -14.648 -15.469 1 96.25 19 GLY B C 1
ATOM 1710 O O . GLY B 1 19 ? 11.438 -14.82 -16.344 1 96.25 19 GLY B O 1
ATOM 1711 N N . LEU B 1 20 ? 12.086 -13.969 -14.398 1 97.25 20 LEU B N 1
ATOM 1712 C CA . LEU B 1 20 ? 10.742 -13.516 -14.055 1 97.25 20 LEU B CA 1
ATOM 1713 C C . LEU B 1 20 ? 10.547 -12.047 -14.43 1 97.25 20 LEU B C 1
ATOM 1715 O O . LEU B 1 20 ? 9.422 -11.617 -14.703 1 97.25 20 LEU B O 1
ATOM 1719 N N . ALA B 1 21 ? 11.648 -11.297 -14.484 1 97.12 21 ALA B N 1
ATOM 1720 C CA . ALA B 1 21 ? 11.594 -9.844 -14.586 1 97.12 21 ALA B CA 1
ATOM 1721 C C . ALA B 1 21 ? 11.156 -9.406 -15.984 1 97.12 21 ALA B C 1
ATOM 1723 O O . ALA B 1 21 ? 11.945 -8.812 -16.734 1 97.12 21 ALA B O 1
ATOM 1724 N N . HIS B 1 22 ? 10.07 -9.648 -16.328 1 97.12 22 HIS B N 1
ATOM 1725 C CA . HIS B 1 22 ? 9.32 -9.234 -17.516 1 97.12 22 HIS B CA 1
ATOM 1726 C C . HIS B 1 22 ? 7.848 -9.016 -17.188 1 97.12 22 HIS B C 1
ATOM 1728 O O . HIS B 1 22 ? 7.203 -9.891 -16.594 1 97.12 22 HIS B O 1
ATOM 1734 N N . PRO B 1 23 ? 7.336 -7.871 -17.547 1 97.19 23 PRO B N 1
ATOM 1735 C CA . PRO B 1 23 ? 5.973 -7.551 -17.109 1 97.19 23 PRO B CA 1
ATOM 1736 C C . PRO B 1 23 ? 4.969 -8.648 -17.453 1 97.19 23 PRO B C 1
ATOM 1738 O O . PRO B 1 23 ? 4.176 -9.055 -16.594 1 97.19 23 PRO B O 1
ATOM 1741 N N . LEU B 1 24 ? 5.004 -9.125 -18.625 1 97.19 24 LEU B N 1
ATOM 1742 C CA . LEU B 1 24 ? 4.047 -10.148 -19.031 1 97.19 24 LEU B CA 1
ATOM 1743 C C . LEU B 1 24 ? 4.27 -11.438 -18.25 1 97.19 24 LEU B C 1
ATOM 1745 O O . LEU B 1 24 ? 3.307 -12.117 -17.891 1 97.19 24 LEU B O 1
ATOM 1749 N N . ARG B 1 25 ? 5.508 -11.836 -18.016 1 98.19 25 ARG B N 1
ATOM 1750 C CA . ARG B 1 25 ? 5.789 -13.047 -17.25 1 98.19 25 ARG B CA 1
ATOM 1751 C C . ARG B 1 25 ? 5.277 -12.93 -15.82 1 98.19 25 ARG B C 1
ATOM 1753 O O . ARG B 1 25 ? 4.738 -13.891 -15.266 1 98.19 25 ARG B O 1
ATOM 1760 N N . ILE B 1 26 ? 5.469 -11.797 -15.273 1 97.62 26 ILE B N 1
ATOM 1761 C CA . ILE B 1 26 ? 4.965 -11.547 -13.922 1 97.62 26 ILE B CA 1
ATOM 1762 C C . ILE B 1 26 ? 3.443 -11.672 -13.914 1 97.62 26 ILE B C 1
ATOM 1764 O O . ILE B 1 26 ? 2.877 -12.328 -13.031 1 97.62 26 ILE B O 1
ATOM 1768 N N . GLN B 1 27 ? 2.82 -11.133 -14.898 1 97.25 27 GLN B N 1
ATOM 1769 C CA . GLN B 1 27 ? 1.365 -11.18 -15 1 97.25 27 GLN B CA 1
ATOM 1770 C C . GLN B 1 27 ? 0.873 -12.602 -15.25 1 97.25 27 GLN B C 1
ATOM 1772 O O . GLN B 1 27 ? -0.143 -13.016 -14.688 1 97.25 27 GLN B O 1
ATOM 1777 N N . LEU B 1 28 ? 1.545 -13.312 -16.078 1 97.5 28 LEU B N 1
ATOM 1778 C CA . LEU B 1 28 ? 1.19 -14.695 -16.375 1 97.5 28 LEU B CA 1
ATOM 1779 C C . LEU B 1 28 ? 1.251 -15.539 -15.102 1 97.5 28 LEU B C 1
ATOM 1781 O O . LEU B 1 28 ? 0.323 -16.297 -14.812 1 97.5 28 LEU B O 1
ATOM 1785 N N . LEU B 1 29 ? 2.332 -15.414 -14.391 1 97.06 29 LEU B N 1
ATOM 1786 C CA . LEU B 1 29 ? 2.5 -16.172 -13.156 1 97.06 29 LEU B CA 1
ATOM 1787 C C . LEU B 1 29 ? 1.412 -15.82 -12.148 1 97.06 29 LEU B C 1
ATOM 1789 O O . LEU B 1 29 ? 0.843 -16.703 -11.508 1 97.06 29 LEU B O 1
ATOM 1793 N N . ARG B 1 30 ? 1.169 -14.586 -12.055 1 95.38 30 ARG B N 1
ATOM 1794 C CA . ARG B 1 30 ? 0.107 -14.125 -11.172 1 95.38 30 ARG B CA 1
ATOM 1795 C C . ARG B 1 30 ? -1.237 -14.727 -11.562 1 95.38 30 ARG B C 1
ATOM 1797 O O . ARG B 1 30 ? -1.998 -15.172 -10.703 1 95.38 30 ARG B O 1
ATOM 1804 N N . ALA B 1 31 ? -1.587 -14.719 -12.812 1 95.12 31 ALA B N 1
ATOM 1805 C CA . ALA B 1 31 ? -2.852 -15.266 -13.297 1 95.12 31 ALA B CA 1
ATOM 1806 C C . ALA B 1 31 ? -2.973 -16.75 -12.977 1 95.12 31 ALA B C 1
ATOM 1808 O O . ALA B 1 31 ? -4.031 -17.219 -12.547 1 95.12 31 ALA B O 1
ATOM 1809 N N . LEU B 1 32 ? -1.91 -17.438 -13.156 1 95 32 LEU B N 1
ATOM 1810 C CA . LEU B 1 32 ? -1.913 -18.875 -12.875 1 95 32 LEU B CA 1
ATOM 1811 C C . LEU B 1 32 ? -2.119 -19.141 -11.391 1 95 32 LEU B C 1
ATOM 1813 O O . LEU B 1 32 ? -2.809 -20.078 -11.008 1 95 32 LEU B O 1
ATOM 1817 N N . ARG B 1 33 ? -1.543 -18.344 -10.57 1 92.81 33 ARG B N 1
ATOM 1818 C CA . ARG B 1 33 ? -1.705 -18.484 -9.133 1 92.81 33 ARG B CA 1
ATOM 1819 C C . ARG B 1 33 ? -3.133 -18.156 -8.703 1 92.81 33 ARG B C 1
ATOM 1821 O O . ARG B 1 33 ? -3.689 -18.812 -7.824 1 92.81 33 ARG B O 1
ATOM 1828 N N . LYS B 1 34 ? -3.645 -17.156 -9.312 1 91.69 34 LYS B N 1
ATOM 1829 C CA . LYS B 1 34 ? -4.949 -16.641 -8.914 1 91.69 34 LYS B CA 1
ATOM 1830 C C . LYS B 1 34 ? -6.074 -17.516 -9.445 1 91.69 34 LYS B C 1
ATOM 1832 O O . LYS B 1 34 ? -7.047 -17.781 -8.734 1 91.69 34 LYS B O 1
ATOM 1837 N N . HIS B 1 35 ? -5.965 -18 -10.68 1 92.06 35 HIS B N 1
ATOM 1838 C CA . HIS B 1 35 ? -7.098 -18.641 -11.336 1 92.06 35 HIS B CA 1
ATOM 1839 C C . HIS B 1 35 ? -6.844 -20.125 -11.555 1 92.06 35 HIS B C 1
ATOM 1841 O O . HIS B 1 35 ? -7.738 -20.859 -12 1 92.06 35 HIS B O 1
ATOM 1847 N N . GLY B 1 36 ? -5.66 -20.547 -11.266 1 91.56 36 GLY B N 1
ATOM 1848 C CA . GLY B 1 36 ? -5.336 -21.938 -11.461 1 91.56 36 GLY B CA 1
ATOM 1849 C C . GLY B 1 36 ? -4.777 -22.234 -12.836 1 91.56 36 GLY B C 1
ATOM 1850 O O . GLY B 1 36 ? -4.449 -21.328 -13.594 1 91.56 36 GLY B O 1
ATOM 1851 N N . PRO B 1 37 ? -4.66 -23.516 -13.109 1 94.5 37 PRO B N 1
ATOM 1852 C CA . PRO B 1 37 ? -4.051 -23.938 -14.367 1 94.5 37 PRO B CA 1
ATOM 1853 C C . PRO B 1 37 ? -4.809 -23.422 -15.594 1 94.5 37 PRO B C 1
ATOM 1855 O O . PRO B 1 37 ? -6.039 -23.328 -15.562 1 94.5 37 PRO B O 1
ATOM 1858 N N . ALA B 1 38 ? -4.059 -23.125 -16.672 1 95 38 ALA B N 1
ATOM 1859 C CA . ALA B 1 38 ? -4.641 -22.594 -17.891 1 95 38 ALA B CA 1
ATOM 1860 C C . ALA B 1 38 ? -3.734 -22.859 -19.094 1 95 38 ALA B C 1
ATOM 1862 O O . ALA B 1 38 ? -2.543 -23.125 -18.922 1 95 38 ALA B O 1
ATOM 1863 N N . THR B 1 39 ? -4.355 -22.812 -20.203 1 94.31 39 THR B N 1
ATOM 1864 C CA . THR B 1 39 ? -3.584 -22.922 -21.438 1 94.31 39 THR B CA 1
ATOM 1865 C C . THR B 1 39 ? -3.035 -21.562 -21.859 1 94.31 39 THR B C 1
ATOM 1867 O O . THR B 1 39 ? -3.461 -20.531 -21.344 1 94.31 39 THR B O 1
ATOM 1870 N N . ALA B 1 40 ? -2.102 -21.656 -22.812 1 95.12 40 ALA B N 1
ATOM 1871 C CA . ALA B 1 40 ? -1.546 -20.422 -23.359 1 95.12 40 ALA B CA 1
ATOM 1872 C C . ALA B 1 40 ? -2.635 -19.562 -24 1 95.12 40 ALA B C 1
ATOM 1874 O O . ALA B 1 40 ? -2.654 -18.344 -23.828 1 95.12 40 ALA B O 1
ATOM 1875 N N . SER B 1 41 ? -3.51 -20.203 -24.656 1 94.75 41 SER B N 1
ATOM 1876 C CA . SER B 1 41 ? -4.578 -19.484 -25.344 1 94.75 41 SER B CA 1
ATOM 1877 C C . SER B 1 41 ? -5.52 -18.812 -24.359 1 94.75 41 SER B C 1
ATOM 1879 O O . SER B 1 41 ? -5.922 -17.672 -24.562 1 94.75 41 SER B O 1
ATOM 1881 N N . GLN B 1 42 ? -5.855 -19.469 -23.344 1 95.25 42 GLN B N 1
ATOM 1882 C CA . GLN B 1 42 ? -6.723 -18.906 -22.312 1 95.25 42 GLN B CA 1
ATOM 1883 C C . GLN B 1 42 ? -6.066 -17.719 -21.625 1 95.25 42 GLN B C 1
ATOM 1885 O O . GLN B 1 42 ? -6.719 -16.703 -21.375 1 95.25 42 GLN B O 1
ATOM 1890 N N . LEU B 1 43 ? -4.824 -17.828 -21.344 1 97 43 LEU B N 1
ATOM 1891 C CA . LEU B 1 43 ? -4.082 -16.75 -20.688 1 97 43 LEU B CA 1
ATOM 1892 C C . LEU B 1 43 ? -3.938 -15.555 -21.625 1 97 43 LEU B C 1
ATOM 1894 O O . LEU B 1 43 ? -4.055 -14.414 -21.188 1 97 43 LEU B O 1
ATOM 1898 N N . ALA B 1 44 ? -3.691 -15.836 -22.875 1 96.94 44 ALA B N 1
ATOM 1899 C CA . ALA B 1 44 ? -3.578 -14.781 -23.875 1 96.94 44 ALA B CA 1
ATOM 1900 C C . ALA B 1 44 ? -4.867 -13.969 -23.969 1 96.94 44 ALA B C 1
ATOM 1902 O O . ALA B 1 44 ? -4.836 -12.734 -24 1 96.94 44 ALA B O 1
ATOM 1903 N N . GLU B 1 45 ? -5.941 -14.641 -23.984 1 96.19 45 GLU B N 1
ATOM 1904 C CA . GLU B 1 45 ? -7.242 -13.984 -24.031 1 96.19 45 GLU B CA 1
ATOM 1905 C C . GLU B 1 45 ? -7.477 -13.125 -22.797 1 96.19 45 GLU B C 1
ATOM 1907 O O . GLU B 1 45 ? -7.922 -11.977 -22.906 1 96.19 45 GLU B O 1
ATOM 1912 N N . ARG B 1 46 ? -7.133 -13.648 -21.672 1 94.31 46 ARG B N 1
ATOM 1913 C CA . ARG B 1 46 ? -7.344 -12.961 -20.406 1 94.31 46 ARG B CA 1
ATOM 1914 C C . ARG B 1 46 ? -6.496 -11.695 -20.328 1 94.31 46 ARG B C 1
ATOM 1916 O O . ARG B 1 46 ? -6.934 -10.68 -19.781 1 94.31 46 ARG B O 1
ATOM 1923 N N . LEU B 1 47 ? -5.262 -11.742 -20.875 1 95.5 47 LEU B N 1
ATOM 1924 C CA . LEU B 1 47 ? -4.301 -10.664 -20.688 1 95.5 47 LEU B CA 1
ATOM 1925 C C . LEU B 1 47 ? -4.227 -9.781 -21.922 1 95.5 47 LEU B C 1
ATOM 1927 O O . LEU B 1 47 ? -3.504 -8.781 -21.938 1 95.5 47 LEU B O 1
ATOM 1931 N N . GLY B 1 48 ? -4.984 -10.109 -22.906 1 95.06 48 GLY B N 1
ATOM 1932 C CA . GLY B 1 48 ? -4.984 -9.328 -24.125 1 95.06 48 GLY B CA 1
ATOM 1933 C C . GLY B 1 48 ? -3.678 -9.422 -24.891 1 95.06 48 GLY B C 1
ATOM 1934 O O . GLY B 1 48 ? -3.164 -8.406 -25.375 1 95.06 48 GLY B O 1
ATOM 1935 N N . GLU B 1 49 ? -3.141 -10.562 -24.891 1 94.62 49 GLU B N 1
ATOM 1936 C CA . GLU B 1 49 ? -1.866 -10.82 -25.562 1 94.62 49 GLU B CA 1
ATOM 1937 C C . GLU B 1 49 ? -2.023 -11.852 -26.672 1 94.62 49 GLU B C 1
ATOM 1939 O O . GLU B 1 49 ? -3.066 -12.492 -26.781 1 94.62 49 GLU B O 1
ATOM 1944 N N . SER B 1 50 ? -1.021 -11.969 -27.531 1 94.06 50 SER B N 1
ATOM 1945 C CA . SER B 1 50 ? -1.005 -13.016 -28.531 1 94.06 50 SER B CA 1
ATOM 1946 C C . SER B 1 50 ? -0.639 -14.367 -27.922 1 94.06 50 SER B C 1
ATOM 1948 O O . SER B 1 50 ? 0.144 -14.43 -26.969 1 94.06 50 SER B O 1
ATOM 1950 N N . SER B 1 51 ? -1.188 -15.422 -28.547 1 91.56 51 SER B N 1
ATOM 1951 C CA . SER B 1 51 ? -0.86 -16.766 -28.094 1 91.56 51 SER B CA 1
ATOM 1952 C C . SER B 1 51 ? 0.621 -17.078 -28.281 1 91.56 51 SER B C 1
ATOM 1954 O O . SER B 1 51 ? 1.23 -17.766 -27.469 1 91.56 51 SER B O 1
ATOM 1956 N N . GLY B 1 52 ? 1.146 -16.531 -29.297 1 93.31 52 GLY B N 1
ATOM 1957 C CA . GLY B 1 52 ? 2.561 -16.75 -29.562 1 93.31 52 GLY B CA 1
ATOM 1958 C C . GLY B 1 52 ? 3.457 -16.188 -28.469 1 93.31 52 GLY B C 1
ATOM 1959 O O . GLY B 1 52 ? 4.297 -16.906 -27.922 1 93.31 52 GLY B O 1
ATOM 1960 N N . ALA B 1 53 ? 3.295 -14.953 -28.172 1 95.5 53 ALA B N 1
ATOM 1961 C CA . ALA B 1 53 ? 4.062 -14.32 -27.109 1 95.5 53 ALA B CA 1
ATOM 1962 C C . ALA B 1 53 ? 3.814 -15.016 -25.766 1 95.5 53 ALA B C 1
ATOM 1964 O O . ALA B 1 53 ? 4.754 -15.266 -25 1 95.5 53 ALA B O 1
ATOM 1965 N N . THR B 1 54 ? 2.611 -15.312 -25.562 1 97.19 54 THR B N 1
ATOM 1966 C CA . THR B 1 54 ? 2.23 -15.969 -24.312 1 97.19 54 THR B CA 1
ATOM 1967 C C . THR B 1 54 ? 2.922 -17.328 -24.172 1 97.19 54 THR B C 1
ATOM 1969 O O . THR B 1 54 ? 3.498 -17.641 -23.141 1 97.19 54 THR B O 1
ATOM 1972 N N . SER B 1 55 ? 2.922 -18.078 -25.234 1 95.81 55 SER B N 1
ATOM 1973 C CA . SER B 1 55 ? 3.566 -19.375 -25.234 1 95.81 55 SER B CA 1
ATOM 1974 C C . SER B 1 55 ? 5.07 -19.25 -25 1 95.81 55 SER B C 1
ATOM 1976 O O . SER B 1 55 ? 5.652 -20.016 -24.234 1 95.81 55 SER B O 1
ATOM 1978 N N . TYR B 1 56 ? 5.617 -18.344 -25.625 1 97.25 56 TYR B N 1
ATOM 1979 C CA . TYR B 1 56 ? 7.047 -18.125 -25.469 1 97.25 56 TYR B CA 1
ATOM 1980 C C . TYR B 1 56 ? 7.398 -17.812 -24.016 1 97.25 56 TYR B C 1
ATOM 1982 O O . TYR B 1 56 ? 8.32 -18.406 -23.453 1 97.25 56 TYR B O 1
ATOM 1990 N N . HIS B 1 57 ? 6.711 -16.938 -23.422 1 97.94 57 HIS B N 1
ATOM 1991 C CA . HIS B 1 57 ? 7.023 -16.5 -22.062 1 97.94 57 HIS B CA 1
ATOM 1992 C C . HIS B 1 57 ? 6.691 -17.594 -21.047 1 97.94 57 HIS B C 1
ATOM 1994 O O . HIS B 1 57 ? 7.355 -17.703 -20.016 1 97.94 57 HIS B O 1
ATOM 2000 N N . LEU B 1 58 ? 5.656 -18.375 -21.359 1 97.62 58 LEU B N 1
ATOM 2001 C CA . LEU B 1 58 ? 5.375 -19.516 -20.5 1 97.62 58 LEU B CA 1
ATOM 2002 C C . LEU B 1 58 ? 6.535 -20.516 -20.516 1 97.62 58 LEU B C 1
ATOM 2004 O O . LEU B 1 58 ? 6.898 -21.062 -19.469 1 97.62 58 LEU B O 1
ATOM 2008 N N . ARG B 1 59 ? 7.098 -20.719 -21.656 1 96.75 59 ARG B N 1
ATOM 2009 C CA . ARG B 1 59 ? 8.258 -21.609 -21.75 1 96.75 59 ARG B CA 1
ATOM 2010 C C . ARG B 1 59 ? 9.445 -21.031 -20.969 1 96.75 59 ARG B C 1
ATOM 2012 O O . ARG B 1 59 ? 10.18 -21.781 -20.312 1 96.75 59 ARG B O 1
ATOM 2019 N N . GLN B 1 60 ? 9.625 -19.75 -21.078 1 97.5 60 GLN B N 1
ATOM 2020 C CA . GLN B 1 60 ? 10.688 -19.109 -20.312 1 97.5 60 GLN B CA 1
ATOM 2021 C C . GLN B 1 60 ? 10.461 -19.297 -18.812 1 97.5 60 GLN B C 1
ATOM 2023 O O . GLN B 1 60 ? 11.391 -19.625 -18.078 1 97.5 60 GLN B O 1
ATOM 2028 N N . LEU B 1 61 ? 9.234 -19.062 -18.375 1 97.81 61 LEU B N 1
ATOM 2029 C CA . LEU B 1 61 ? 8.883 -19.25 -16.969 1 97.81 61 LEU B CA 1
ATOM 2030 C C . LEU B 1 61 ? 9.148 -20.688 -16.531 1 97.81 61 LEU B C 1
ATOM 2032 O O . LEU B 1 61 ? 9.648 -20.922 -15.43 1 97.81 61 LEU B O 1
ATOM 2036 N N . ALA B 1 62 ? 8.828 -21.594 -17.406 1 96.5 62 ALA B N 1
ATOM 2037 C CA . ALA B 1 62 ? 9.047 -23 -17.109 1 96.5 62 ALA B CA 1
ATOM 2038 C C . ALA B 1 62 ? 10.539 -23.312 -17 1 96.5 62 ALA B C 1
ATOM 2040 O O . ALA B 1 62 ? 10.961 -24.062 -16.109 1 96.5 62 ALA B O 1
ATOM 2041 N N . ALA B 1 63 ? 11.273 -22.766 -17.875 1 96.44 63 ALA B N 1
ATOM 2042 C CA . ALA B 1 63 ? 12.719 -22.969 -17.891 1 96.44 63 ALA B CA 1
ATOM 2043 C C . ALA B 1 63 ? 13.352 -22.516 -16.578 1 96.44 63 ALA B C 1
ATOM 2045 O O . ALA B 1 63 ? 14.367 -23.078 -16.141 1 96.44 63 ALA B O 1
ATOM 2046 N N . HIS B 1 64 ? 12.711 -21.578 -15.961 1 96.25 64 HIS B N 1
ATOM 2047 C CA . HIS B 1 64 ? 13.25 -21.062 -14.703 1 96.25 64 HIS B CA 1
ATOM 2048 C C . HIS B 1 64 ? 12.484 -21.609 -13.508 1 96.25 64 HIS B C 1
ATOM 2050 O O . HIS B 1 64 ? 12.672 -21.156 -12.383 1 96.25 64 HIS B O 1
ATOM 2056 N N . GLY B 1 65 ? 11.531 -22.484 -13.742 1 94.31 65 GLY B N 1
ATOM 2057 C CA . GLY B 1 65 ? 10.906 -23.25 -12.68 1 94.31 65 GLY B CA 1
ATOM 2058 C C . GLY B 1 65 ? 9.727 -22.547 -12.047 1 94.31 65 GLY B C 1
ATOM 2059 O O . GLY B 1 65 ? 9.305 -22.906 -10.938 1 94.31 65 GLY B O 1
ATOM 2060 N N . PHE B 1 66 ? 9.148 -21.547 -12.664 1 96.5 66 PHE B N 1
ATOM 2061 C CA . PHE B 1 66 ? 8.047 -20.781 -12.086 1 96.5 66 PHE B CA 1
ATOM 2062 C C . PHE B 1 66 ? 6.711 -21.453 -12.398 1 96.5 66 PHE B C 1
ATOM 2064 O O . PHE B 1 66 ? 5.746 -21.297 -11.648 1 96.5 66 PHE B O 1
ATOM 2071 N N . VAL B 1 67 ? 6.68 -22.109 -13.586 1 96.69 67 VAL B N 1
ATOM 2072 C CA . VAL B 1 67 ? 5.465 -22.812 -13.992 1 96.69 67 VAL B CA 1
ATOM 2073 C C . VAL B 1 67 ? 5.824 -24.219 -14.477 1 96.69 67 VAL B C 1
ATOM 2075 O O . VAL B 1 67 ? 6.988 -24.5 -14.758 1 96.69 67 VAL B O 1
ATOM 2078 N N . GLU B 1 68 ? 4.891 -25.047 -14.445 1 94.69 68 GLU B N 1
ATOM 2079 C CA . GLU B 1 68 ? 5.094 -26.422 -14.914 1 94.69 68 GLU B CA 1
ATOM 2080 C C . GLU B 1 68 ? 3.867 -26.938 -15.664 1 94.69 68 GLU B C 1
ATOM 2082 O O . GLU B 1 68 ? 2.766 -26.406 -15.492 1 94.69 68 GLU B O 1
ATOM 2087 N N . ASP B 1 69 ? 4.137 -27.891 -16.453 1 89.56 69 ASP B N 1
ATOM 2088 C CA . ASP B 1 69 ? 3.047 -28.547 -17.156 1 89.56 69 ASP B CA 1
ATOM 2089 C C . ASP B 1 69 ? 2.135 -29.297 -16.188 1 89.56 69 ASP B C 1
ATOM 2091 O O . ASP B 1 69 ? 2.605 -29.891 -15.211 1 89.56 69 ASP B O 1
ATOM 2095 N N . ASP B 1 70 ? 0.857 -29.156 -16.453 1 83.5 70 ASP B N 1
ATOM 2096 C CA . ASP B 1 70 ? -0.123 -29.938 -15.711 1 83.5 70 ASP B CA 1
ATOM 2097 C C . ASP B 1 70 ? -0.75 -31.016 -16.594 1 83.5 70 ASP B C 1
ATOM 2099 O O . 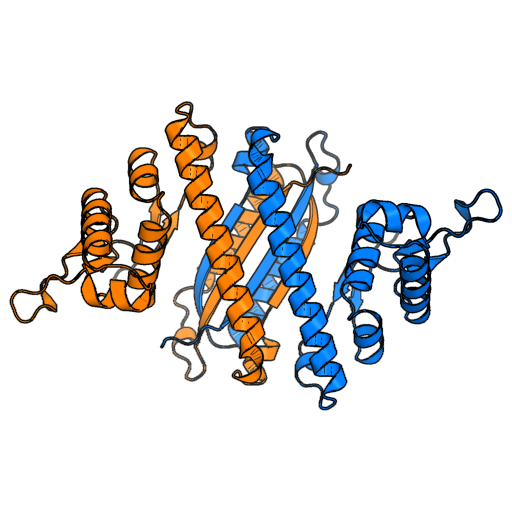ASP B 1 70 ? -1.802 -30.797 -17.203 1 83.5 70 ASP B O 1
ATOM 2103 N N . PRO B 1 71 ? -0.237 -32.219 -16.672 1 73.94 71 PRO B N 1
ATOM 2104 C CA . PRO B 1 71 ? -0.701 -33.25 -17.594 1 73.94 71 PRO B CA 1
ATOM 2105 C C . PRO B 1 71 ? -2.084 -33.812 -17.234 1 73.94 71 PRO B C 1
ATOM 2107 O O . PRO B 1 71 ? -2.738 -34.438 -18.062 1 73.94 71 PRO B O 1
ATOM 2110 N N . THR B 1 72 ? -2.518 -33.625 -16 1 74.94 72 THR B N 1
ATOM 2111 C CA . THR B 1 72 ? -3.773 -34.219 -15.547 1 74.94 72 THR B CA 1
ATOM 2112 C C . THR B 1 72 ? -4.961 -33.5 -16.203 1 74.94 72 THR B C 1
ATOM 2114 O O . THR B 1 72 ? -6.074 -34.031 -16.219 1 74.94 72 THR B O 1
ATOM 2117 N N . ARG B 1 73 ? -4.91 -32.406 -16.578 1 67.19 73 ARG B N 1
ATOM 2118 C CA . ARG B 1 73 ? -6.043 -31.641 -17.078 1 67.19 73 ARG B CA 1
ATOM 2119 C C . ARG B 1 73 ? -6.137 -31.719 -18.609 1 67.19 73 ARG B C 1
ATOM 2121 O O . ARG B 1 73 ? -7.211 -31.531 -19.172 1 67.19 73 ARG B O 1
ATOM 2128 N N . GLY B 1 74 ? -5.238 -32 -19.219 1 60.84 74 GLY B N 1
ATOM 2129 C CA . GLY B 1 74 ? -5.258 -31.906 -20.672 1 60.84 74 GLY B CA 1
ATOM 2130 C C . GLY B 1 74 ? -5.707 -33.188 -21.359 1 60.84 74 GLY B C 1
ATOM 2131 O O . GLY B 1 74 ? -5.27 -34.281 -20.984 1 60.84 74 GLY B O 1
ATOM 2132 N N . LYS B 1 75 ? -7.148 -33.094 -21.625 1 58.5 75 LYS B N 1
ATOM 2133 C CA . LYS B 1 75 ? -7.668 -34.062 -22.562 1 58.5 75 LYS B CA 1
ATOM 2134 C C . LYS B 1 75 ? -7.207 -33.781 -24 1 58.5 75 LYS B C 1
ATOM 2136 O O . LYS B 1 75 ? -7.578 -32.75 -24.562 1 58.5 75 LYS B O 1
ATOM 2141 N N . GLY B 1 76 ? -5.996 -34.375 -24.281 1 60 76 GLY B N 1
ATOM 2142 C CA . GLY B 1 76 ? -5.551 -34.344 -25.656 1 60 76 GLY B CA 1
ATOM 2143 C C . GLY B 1 76 ? -4.23 -33.594 -25.844 1 60 76 GLY B C 1
ATOM 2144 O O . GLY B 1 76 ? -3.332 -33.719 -25 1 60 76 GLY B O 1
ATOM 2145 N N . ARG B 1 77 ? -4.129 -32.844 -27 1 67.12 77 ARG B N 1
ATOM 2146 C CA . ARG B 1 77 ? -2.922 -32.219 -27.531 1 67.12 77 ARG B CA 1
ATOM 2147 C C . ARG B 1 77 ? -2.652 -30.875 -26.859 1 67.12 77 ARG B C 1
ATOM 2149 O O . ARG B 1 77 ? -1.622 -30.234 -27.109 1 67.12 77 ARG B O 1
ATOM 2156 N N . GLU B 1 78 ? -3.49 -30.391 -25.734 1 83.12 78 GLU B N 1
ATOM 2157 C CA . GLU B 1 78 ? -3.283 -29.031 -25.266 1 83.12 78 GLU B CA 1
ATOM 2158 C C . GLU B 1 78 ? -2.443 -29.016 -23.984 1 83.12 78 GLU B C 1
ATOM 2160 O O . GLU B 1 78 ? -2.627 -29.844 -23.109 1 83.12 78 GLU B O 1
ATOM 2165 N N . ARG B 1 79 ? -1.461 -28.234 -24 1 89.19 79 ARG B N 1
ATOM 2166 C CA . ARG B 1 79 ? -0.59 -28.078 -22.844 1 89.19 79 ARG B CA 1
ATOM 2167 C C . ARG B 1 79 ? -1.212 -27.156 -21.812 1 89.19 79 ARG B C 1
ATOM 2169 O O . ARG B 1 79 ? -1.63 -26.031 -22.141 1 89.19 79 ARG B O 1
ATOM 2176 N N . TRP B 1 80 ? -1.306 -27.672 -20.578 1 93.75 80 TRP B N 1
ATOM 2177 C CA . TRP B 1 80 ? -1.789 -26.875 -19.469 1 93.75 80 TRP B CA 1
ATOM 2178 C C . TRP B 1 80 ? -0.646 -26.5 -18.516 1 93.75 80 TRP B C 1
ATOM 2180 O O . TRP B 1 80 ? 0.22 -27.328 -18.234 1 93.75 80 TRP B O 1
ATOM 2190 N N . TRP B 1 81 ? -0.722 -25.281 -18.125 1 95 81 TRP B N 1
ATOM 2191 C CA . TRP B 1 81 ? 0.319 -24.766 -17.25 1 95 81 TRP B CA 1
ATOM 2192 C C . TRP B 1 81 ? -0.229 -24.516 -15.844 1 95 81 TRP B C 1
ATOM 2194 O O . TRP B 1 81 ? -1.375 -24.078 -15.688 1 95 81 TRP B O 1
ATOM 2204 N N . LYS B 1 82 ? 0.612 -24.734 -14.836 1 94.81 82 LYS B N 1
ATOM 2205 C CA . LYS B 1 82 ? 0.286 -24.375 -13.461 1 94.81 82 LYS B CA 1
ATOM 2206 C C . LYS B 1 82 ? 1.471 -23.719 -12.766 1 94.81 82 LYS B C 1
ATOM 2208 O O . LYS B 1 82 ? 2.623 -23.953 -13.141 1 94.81 82 LYS B O 1
ATOM 2213 N N . ALA B 1 83 ? 1.117 -22.875 -11.828 1 94.5 83 ALA B N 1
ATOM 2214 C CA . ALA B 1 83 ? 2.172 -22.234 -11.055 1 94.5 83 ALA B CA 1
ATOM 2215 C C . ALA B 1 83 ? 2.93 -23.25 -10.203 1 94.5 83 ALA B C 1
ATOM 2217 O O . ALA B 1 83 ? 2.324 -24.156 -9.617 1 94.5 83 ALA B O 1
ATOM 2218 N N . GLY B 1 84 ? 4.211 -23.109 -10.164 1 90.81 84 GLY B N 1
ATOM 2219 C CA . GLY B 1 84 ? 5.039 -24 -9.367 1 90.81 84 GLY B CA 1
ATOM 2220 C C . GLY B 1 84 ? 4.977 -23.688 -7.879 1 90.81 84 GLY B C 1
ATOM 2221 O O . GLY B 1 84 ? 5.07 -24.594 -7.051 1 90.81 84 GLY B O 1
ATOM 2222 N N . GLN B 1 85 ? 4.992 -22.516 -7.562 1 90 85 GLN B N 1
ATOM 2223 C CA . GLN B 1 85 ? 4.906 -22.031 -6.188 1 90 85 GLN B CA 1
ATOM 2224 C C . GLN B 1 85 ? 3.777 -21.016 -6.035 1 90 85 GLN B C 1
ATOM 2226 O O . GLN B 1 85 ? 3.311 -20.438 -7.023 1 90 85 GLN B O 1
ATOM 2231 N N . GLU B 1 86 ? 3.416 -20.766 -4.82 1 88.75 86 GLU B N 1
ATOM 2232 C CA . GLU B 1 86 ? 2.271 -19.906 -4.562 1 88.75 86 GLU B CA 1
ATOM 2233 C C . GLU B 1 86 ? 2.713 -18.453 -4.359 1 88.75 86 GLU B C 1
ATOM 2235 O O . GLU B 1 86 ? 1.884 -17.547 -4.363 1 88.75 86 GLU B O 1
ATOM 2240 N N . GLY B 1 87 ? 3.975 -18.266 -4.223 1 91.31 87 GLY B N 1
ATOM 2241 C CA . GLY B 1 87 ? 4.512 -16.922 -4.035 1 91.31 87 GLY B CA 1
ATOM 2242 C C . GLY B 1 87 ? 5.992 -16.828 -4.344 1 91.31 87 GLY B C 1
ATOM 2243 O O . GLY B 1 87 ? 6.637 -17.828 -4.645 1 91.31 87 GLY B O 1
ATOM 2244 N N . THR B 1 88 ? 6.426 -15.633 -4.438 1 92.06 88 THR B N 1
ATOM 2245 C CA . THR B 1 88 ? 7.84 -15.336 -4.641 1 92.06 88 THR B CA 1
ATOM 2246 C C . THR B 1 88 ? 8.32 -14.297 -3.631 1 92.06 88 THR B C 1
ATOM 2248 O O . THR B 1 88 ? 7.535 -13.469 -3.162 1 92.06 88 THR B O 1
ATOM 2251 N N . THR B 1 89 ? 9.586 -14.422 -3.312 1 91 89 THR B N 1
ATOM 2252 C CA . THR B 1 89 ? 10.211 -13.422 -2.451 1 91 89 THR B CA 1
ATOM 2253 C C . THR B 1 89 ? 11.539 -12.961 -3.033 1 91 89 THR B C 1
ATOM 2255 O O . THR B 1 89 ? 12.305 -13.766 -3.568 1 91 89 THR B O 1
ATOM 2258 N N . ALA B 1 90 ? 11.656 -11.656 -3.029 1 88.62 90 ALA B N 1
ATOM 2259 C CA . ALA B 1 90 ? 12.945 -11.039 -3.35 1 88.62 90 ALA B CA 1
ATOM 2260 C C . ALA B 1 90 ? 13.555 -10.375 -2.119 1 88.62 90 ALA B C 1
ATOM 2262 O O . ALA B 1 90 ? 12.844 -9.75 -1.326 1 88.62 90 ALA B O 1
ATOM 2263 N N . ASP B 1 91 ? 14.82 -10.594 -1.903 1 80.44 91 ASP B N 1
ATOM 2264 C CA . ASP B 1 91 ? 15.391 -10.008 -0.697 1 80.44 91 ASP B CA 1
ATOM 2265 C C . ASP B 1 91 ? 16.406 -8.922 -1.046 1 80.44 91 ASP B C 1
ATOM 2267 O O . ASP B 1 91 ? 16.672 -8.664 -2.223 1 80.44 91 ASP B O 1
ATOM 2271 N N . GLU B 1 92 ? 16.906 -8.305 -0.001 1 73.56 92 GLU B N 1
ATOM 2272 C CA . GLU B 1 92 ? 17.734 -7.105 -0.069 1 73.56 92 GLU B CA 1
ATOM 2273 C C . GLU B 1 92 ? 19.062 -7.395 -0.771 1 73.56 92 GLU B C 1
ATOM 2275 O O . GLU B 1 92 ? 19.703 -6.484 -1.3 1 73.56 92 GLU B O 1
ATOM 2280 N N . THR B 1 93 ? 19.406 -8.609 -0.757 1 79.94 93 THR B N 1
ATOM 2281 C CA . THR B 1 93 ? 20.703 -8.922 -1.349 1 79.94 93 THR B CA 1
ATOM 2282 C C . THR B 1 93 ? 20.688 -8.656 -2.852 1 79.94 93 THR B C 1
ATOM 2284 O O . THR B 1 93 ? 21.719 -8.352 -3.441 1 79.94 93 THR B O 1
ATOM 2287 N N . LEU B 1 94 ? 19.547 -8.734 -3.408 1 86.94 94 LEU B N 1
ATOM 2288 C CA . LEU B 1 94 ? 19.422 -8.555 -4.852 1 86.94 94 LEU B CA 1
ATOM 2289 C C . LEU B 1 94 ? 19.594 -7.082 -5.227 1 86.94 94 LEU B C 1
ATOM 2291 O O . LEU B 1 94 ? 20.047 -6.77 -6.328 1 86.94 94 LEU B O 1
ATOM 2295 N N . SER B 1 95 ? 19.281 -6.219 -4.305 1 81.94 95 SER B N 1
ATOM 2296 C CA . SER B 1 95 ? 19.438 -4.789 -4.547 1 81.94 95 SER B CA 1
ATOM 2297 C C . SER B 1 95 ? 20.922 -4.387 -4.535 1 81.94 95 SER B C 1
ATOM 2299 O O . SER B 1 95 ? 21.297 -3.412 -5.184 1 81.94 95 SER B O 1
ATOM 2301 N N . ALA B 1 96 ? 21.688 -5.137 -3.857 1 81.88 96 ALA B N 1
ATOM 2302 C CA . ALA B 1 96 ? 23.109 -4.832 -3.713 1 81.88 96 ALA B CA 1
ATOM 2303 C C . ALA B 1 96 ? 23.953 -5.672 -4.664 1 81.88 96 ALA B C 1
ATOM 2305 O O . ALA B 1 96 ? 25.188 -5.68 -4.574 1 81.88 96 ALA B O 1
ATOM 2306 N N . ASP B 1 97 ? 23.297 -6.363 -5.535 1 88.56 97 ASP B N 1
ATOM 2307 C CA . ASP B 1 97 ? 24.047 -7.227 -6.449 1 88.56 97 ASP B CA 1
ATOM 2308 C C . ASP B 1 97 ? 24.984 -6.41 -7.332 1 88.56 97 ASP B C 1
ATOM 2310 O O . ASP B 1 97 ? 24.609 -5.352 -7.84 1 88.56 97 ASP B O 1
ATOM 2314 N N . PRO B 1 98 ? 26.172 -6.852 -7.453 1 88.06 98 PRO B N 1
ATOM 2315 C CA . PRO B 1 98 ? 27.141 -6.094 -8.25 1 88.06 98 PRO B CA 1
ATOM 2316 C C . PRO B 1 98 ? 26.797 -6.07 -9.734 1 88.06 98 PRO B C 1
ATOM 2318 O O . PRO B 1 98 ? 27.266 -5.195 -10.469 1 88.06 98 PRO B O 1
ATOM 2321 N N . ASP B 1 99 ? 26.094 -7.055 -10.25 1 93 99 ASP B N 1
ATOM 2322 C CA . ASP B 1 99 ? 25.703 -7.125 -11.656 1 93 99 ASP B CA 1
ATOM 2323 C C . ASP B 1 99 ? 24.578 -6.152 -11.961 1 93 99 ASP B C 1
ATOM 2325 O O . ASP B 1 99 ? 23.453 -6.316 -11.461 1 93 99 ASP B O 1
ATOM 2329 N N . PRO B 1 100 ? 24.844 -5.184 -12.82 1 91.56 100 PRO B N 1
ATOM 2330 C CA . PRO B 1 100 ? 23.797 -4.207 -13.148 1 91.56 100 PRO B CA 1
ATOM 2331 C C . PRO B 1 100 ? 22.562 -4.844 -13.789 1 91.56 100 PRO B C 1
ATOM 2333 O O . PRO B 1 100 ? 21.453 -4.32 -13.656 1 91.56 100 PRO B O 1
ATOM 2336 N N . GLU B 1 101 ? 22.766 -5.945 -14.406 1 94.38 101 GLU B N 1
ATOM 2337 C CA . GLU B 1 101 ? 21.625 -6.629 -15.016 1 94.38 101 GLU B CA 1
ATOM 2338 C C . GLU B 1 101 ? 20.656 -7.16 -13.953 1 94.38 101 GLU B C 1
ATOM 2340 O O . GLU B 1 101 ? 19.453 -7.152 -14.148 1 94.38 101 GLU B O 1
ATOM 2345 N N . VAL B 1 102 ? 21.266 -7.59 -12.922 1 94.31 102 VAL B N 1
ATOM 2346 C CA . VAL B 1 102 ? 20.453 -8.094 -11.82 1 94.31 102 VAL B CA 1
ATOM 2347 C C . VAL B 1 102 ? 19.703 -6.945 -11.164 1 94.31 102 VAL B C 1
ATOM 2349 O O . VAL B 1 102 ? 18.5 -7.055 -10.891 1 94.31 102 VAL B O 1
ATOM 2352 N N . ARG B 1 103 ? 20.312 -5.855 -10.984 1 90.56 103 ARG B N 1
ATOM 2353 C CA . ARG B 1 103 ? 19.656 -4.684 -10.391 1 90.56 103 ARG B CA 1
ATOM 2354 C C . ARG B 1 103 ? 18.562 -4.152 -11.305 1 90.56 103 AR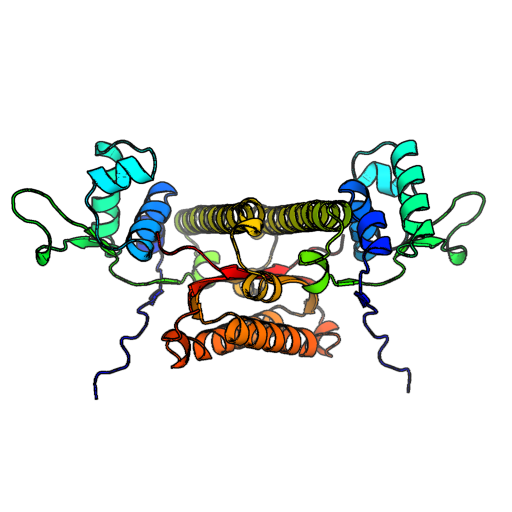G B C 1
ATOM 2356 O O . ARG B 1 103 ? 17.516 -3.717 -10.828 1 90.56 103 ARG B O 1
ATOM 2363 N N . GLY B 1 104 ? 18.875 -4.164 -12.594 1 92.94 104 GLY B N 1
ATOM 2364 C CA . GLY B 1 104 ? 17.844 -3.777 -13.555 1 92.94 104 GLY B CA 1
ATOM 2365 C C . GLY B 1 104 ? 16.641 -4.684 -13.539 1 92.94 104 GLY B C 1
ATOM 2366 O O . GLY B 1 104 ? 15.5 -4.215 -13.641 1 92.94 104 GLY B O 1
ATOM 2367 N N . ALA B 1 105 ? 16.891 -5.965 -13.391 1 95.75 105 ALA B N 1
ATOM 2368 C CA . ALA B 1 105 ? 15.797 -6.934 -13.297 1 95.75 105 ALA B CA 1
ATOM 2369 C C . ALA B 1 105 ? 14.945 -6.688 -12.055 1 95.75 105 ALA B C 1
ATOM 2371 O O . ALA B 1 105 ? 13.719 -6.766 -12.109 1 95.75 105 ALA B O 1
ATOM 2372 N N . LEU B 1 106 ? 15.633 -6.379 -11.016 1 93.25 106 LEU B N 1
ATOM 2373 C CA . LEU B 1 106 ? 14.93 -6.074 -9.773 1 93.25 106 LEU B CA 1
ATOM 2374 C C . LEU B 1 106 ? 14.055 -4.84 -9.938 1 93.25 106 LEU B C 1
ATOM 2376 O O . LEU B 1 106 ? 12.938 -4.793 -9.414 1 93.25 106 LEU B O 1
ATOM 2380 N N . ASP B 1 107 ? 14.555 -3.855 -10.641 1 93 107 ASP B N 1
ATOM 2381 C CA . ASP B 1 107 ? 13.789 -2.639 -10.898 1 93 107 ASP B CA 1
ATOM 2382 C C . ASP B 1 107 ? 12.516 -2.947 -11.672 1 93 107 ASP B C 1
ATOM 2384 O O . ASP B 1 107 ? 11.43 -2.492 -11.305 1 93 107 ASP B O 1
ATOM 2388 N N . ILE B 1 108 ? 12.656 -3.729 -12.672 1 95.31 108 ILE B N 1
ATOM 2389 C CA . ILE B 1 108 ? 11.508 -4.105 -13.492 1 95.31 108 ILE B CA 1
ATOM 2390 C C . ILE B 1 108 ? 10.492 -4.863 -12.648 1 95.31 108 ILE B C 1
ATOM 2392 O O . ILE B 1 108 ? 9.297 -4.562 -12.688 1 95.31 108 ILE B O 1
ATOM 2396 N N . TYR B 1 109 ? 10.945 -5.781 -11.922 1 96.25 109 TYR B N 1
ATOM 2397 C CA . TYR B 1 109 ? 10.094 -6.574 -11.039 1 96.25 109 TYR B CA 1
ATOM 2398 C C . TYR B 1 109 ? 9.344 -5.68 -10.062 1 96.25 109 TYR B C 1
ATOM 2400 O O . TYR B 1 109 ? 8.125 -5.781 -9.938 1 96.25 109 TYR B O 1
ATOM 2408 N N . SER B 1 110 ? 10.062 -4.801 -9.438 1 95.12 110 SER B N 1
ATOM 2409 C CA . SER B 1 110 ? 9.484 -3.926 -8.43 1 95.12 110 SER B CA 1
ATOM 2410 C C . SER B 1 110 ? 8.422 -3.006 -9.031 1 95.12 110 SER B C 1
ATOM 2412 O O . SER B 1 110 ? 7.344 -2.836 -8.461 1 95.12 110 SER B O 1
ATOM 2414 N N . HIS B 1 111 ? 8.711 -2.447 -10.133 1 96.12 111 HIS B N 1
ATOM 2415 C CA . HIS B 1 111 ? 7.773 -1.538 -10.781 1 96.12 111 HIS B CA 1
ATOM 2416 C C . HIS B 1 111 ? 6.512 -2.27 -11.211 1 96.12 111 HIS B C 1
ATOM 2418 O O . HIS B 1 111 ? 5.406 -1.726 -11.117 1 96.12 111 HIS B O 1
ATOM 2424 N N . GLU B 1 112 ? 6.688 -3.482 -11.703 1 97.06 112 GLU B N 1
ATOM 2425 C CA . GLU B 1 112 ? 5.508 -4.234 -12.125 1 97.06 112 GLU B CA 1
ATOM 2426 C C . GLU B 1 112 ? 4.629 -4.59 -10.93 1 97.06 112 GLU B C 1
ATOM 2428 O O . GLU B 1 112 ? 3.402 -4.504 -11 1 97.06 112 GLU B O 1
ATOM 2433 N N . ILE B 1 113 ? 5.281 -4.957 -9.867 1 96.88 113 ILE B N 1
ATOM 2434 C CA . ILE B 1 113 ? 4.527 -5.273 -8.656 1 96.88 113 ILE B CA 1
ATOM 2435 C C . ILE B 1 113 ? 3.785 -4.031 -8.172 1 96.88 113 ILE B C 1
ATOM 2437 O O . ILE B 1 113 ? 2.611 -4.105 -7.797 1 96.88 113 ILE B O 1
ATOM 2441 N N . ALA B 1 114 ? 4.445 -2.891 -8.164 1 97.56 114 ALA B N 1
ATOM 2442 C CA . ALA B 1 114 ? 3.801 -1.636 -7.785 1 97.56 114 ALA B CA 1
ATOM 2443 C C . ALA B 1 114 ? 2.59 -1.354 -8.672 1 97.56 114 ALA B C 1
ATOM 2445 O O . ALA B 1 114 ? 1.543 -0.924 -8.18 1 97.56 114 ALA B O 1
ATOM 2446 N N . THR B 1 115 ? 2.75 -1.591 -9.938 1 97.44 115 THR B N 1
ATOM 2447 C CA . THR B 1 115 ? 1.658 -1.402 -10.891 1 97.44 115 THR B CA 1
ATOM 2448 C C . THR B 1 115 ? 0.488 -2.322 -10.555 1 97.44 115 THR B C 1
ATOM 2450 O O . THR B 1 115 ? -0.667 -1.891 -10.547 1 97.44 115 THR B O 1
ATOM 2453 N N . ILE B 1 116 ? 0.792 -3.533 -10.266 1 96.81 116 ILE B N 1
ATOM 2454 C CA . ILE B 1 116 ? -0.222 -4.523 -9.922 1 96.81 116 ILE B CA 1
ATOM 2455 C C . ILE B 1 116 ? -0.97 -4.086 -8.664 1 96.81 116 ILE B C 1
ATOM 2457 O O . ILE B 1 116 ? -2.201 -4.129 -8.625 1 96.81 116 ILE B O 1
ATOM 2461 N N . HIS B 1 117 ? -0.231 -3.605 -7.66 1 98.25 117 HIS B N 1
ATOM 2462 C CA . HIS B 1 117 ? -0.858 -3.139 -6.426 1 98.25 117 HIS B CA 1
ATOM 2463 C C . HIS B 1 117 ? -1.806 -1.975 -6.699 1 98.25 117 HIS B C 1
ATOM 2465 O O . HIS B 1 117 ? -2.924 -1.946 -6.18 1 98.25 117 HIS B O 1
ATOM 2471 N N . THR B 1 118 ? -1.351 -1.062 -7.504 1 97.62 118 THR B N 1
ATOM 2472 C CA . THR B 1 118 ? -2.156 0.1 -7.863 1 97.62 118 THR B CA 1
ATOM 2473 C C . THR B 1 118 ? -3.441 -0.33 -8.562 1 97.62 118 THR B C 1
ATOM 2475 O O . THR B 1 118 ? -4.527 0.149 -8.234 1 97.62 118 THR B O 1
ATOM 2478 N N . GLN B 1 119 ? -3.32 -1.229 -9.438 1 96.25 119 GLN B N 1
ATOM 2479 C CA . GLN B 1 119 ? -4.469 -1.692 -10.211 1 96.25 119 GLN B CA 1
ATOM 2480 C C . GLN B 1 119 ? -5.469 -2.424 -9.328 1 96.25 119 GLN B C 1
ATOM 2482 O O . GLN B 1 119 ? -6.68 -2.23 -9.453 1 96.25 119 GLN B O 1
ATOM 2487 N N . GLU B 1 120 ? -4.953 -3.258 -8.484 1 96.62 120 GLU B N 1
ATOM 2488 C CA . GLU B 1 120 ? -5.84 -4 -7.59 1 96.62 120 GLU B CA 1
ATOM 2489 C C . GLU B 1 120 ? -6.613 -3.057 -6.672 1 96.62 120 GLU B C 1
ATOM 2491 O O . GLU B 1 120 ? -7.824 -3.201 -6.508 1 96.62 120 GLU B O 1
ATOM 2496 N N . LEU B 1 121 ? -5.902 -2.094 -6.098 1 97.25 121 LEU B N 1
ATOM 2497 C CA . LEU B 1 121 ? -6.535 -1.128 -5.207 1 97.25 121 LEU B CA 1
ATOM 2498 C C . LEU B 1 121 ? -7.562 -0.286 -5.957 1 97.25 121 LEU B C 1
ATOM 2500 O O . LEU B 1 121 ? -8.68 -0.08 -5.473 1 97.25 121 LEU B O 1
ATOM 2504 N N . GLY B 1 122 ? -7.188 0.195 -7.152 1 96.38 122 GLY B N 1
ATOM 2505 C CA . GLY B 1 122 ? -8.094 0.96 -7.988 1 96.38 122 GLY B CA 1
ATOM 2506 C C . GLY B 1 122 ? -9.352 0.194 -8.359 1 96.38 122 GLY B C 1
ATOM 2507 O O . GLY B 1 122 ? -10.453 0.75 -8.344 1 96.38 122 GLY B O 1
ATOM 2508 N N . THR B 1 123 ? -9.172 -1.066 -8.695 1 95.25 123 THR B N 1
ATOM 2509 C CA . THR B 1 123 ? -10.305 -1.913 -9.031 1 95.25 123 THR B CA 1
ATOM 2510 C C . THR B 1 123 ? -11.266 -2.037 -7.852 1 95.25 123 THR B C 1
ATOM 2512 O O . THR B 1 123 ? -12.477 -1.91 -8.016 1 95.25 123 THR B O 1
ATOM 2515 N N . PHE B 1 124 ? -10.766 -2.25 -6.73 1 96.12 124 PHE B N 1
ATOM 2516 C CA . PHE B 1 124 ? -11.625 -2.352 -5.555 1 96.12 124 PHE B CA 1
ATOM 2517 C C . PHE B 1 124 ? -12.375 -1.044 -5.316 1 96.12 124 PHE B C 1
ATOM 2519 O O . PHE B 1 124 ? -13.594 -1.042 -5.156 1 96.12 124 PHE B O 1
ATOM 2526 N N . LEU B 1 125 ? -11.625 0.091 -5.328 1 94.75 125 LEU B N 1
ATOM 2527 C CA . LEU B 1 125 ? -12.25 1.386 -5.078 1 94.75 125 LEU B CA 1
ATOM 2528 C C . LEU B 1 125 ? -13.328 1.679 -6.117 1 94.75 125 LEU B C 1
ATOM 2530 O O . LEU B 1 125 ? -14.367 2.262 -5.793 1 94.75 125 LEU B O 1
ATOM 2534 N N . GLY B 1 126 ? -13.102 1.217 -7.281 1 93 126 GLY B N 1
ATOM 2535 C CA . GLY B 1 126 ? -14.047 1.438 -8.359 1 93 126 GLY B CA 1
ATOM 2536 C C . GLY B 1 126 ? -15.266 0.533 -8.281 1 93 126 GLY B C 1
ATOM 2537 O O . GLY B 1 126 ? -16.281 0.796 -8.93 1 93 126 GLY B O 1
ATOM 2538 N N . THR B 1 127 ? -15.164 -0.601 -7.516 1 92.12 127 THR B N 1
ATOM 2539 C CA . THR B 1 127 ? -16.266 -1.557 -7.43 1 92.12 127 THR B CA 1
ATOM 2540 C C . THR B 1 127 ? -16.75 -1.69 -5.988 1 92.12 127 THR B C 1
ATOM 2542 O O . THR B 1 127 ? -17.328 -2.715 -5.613 1 92.12 127 THR B O 1
ATOM 2545 N N . ARG B 1 128 ? -16.469 -0.773 -5.184 1 88.25 128 ARG B N 1
ATOM 2546 C CA . ARG B 1 128 ? -16.766 -0.827 -3.758 1 88.25 128 ARG B CA 1
ATOM 2547 C C . ARG B 1 128 ? -18.25 -1.024 -3.52 1 88.25 128 ARG B C 1
ATOM 2549 O O . ARG B 1 128 ? -18.656 -1.647 -2.533 1 88.25 128 ARG B O 1
ATOM 2556 N N . HIS B 1 129 ? -19.109 -0.518 -4.344 1 84.56 129 HIS B N 1
ATOM 2557 C CA . HIS B 1 129 ? -20.562 -0.578 -4.188 1 84.56 129 HIS B CA 1
ATOM 2558 C C . HIS B 1 129 ? -21.078 -2.008 -4.332 1 84.56 129 HIS B C 1
ATOM 2560 O O . HIS B 1 129 ? -22.203 -2.305 -3.957 1 84.56 129 HIS B O 1
ATOM 2566 N N . ASP B 1 130 ? -20.266 -2.895 -4.914 1 89.44 130 ASP B N 1
ATOM 2567 C CA . ASP B 1 130 ? -20.656 -4.289 -5.109 1 89.44 130 ASP B CA 1
ATOM 2568 C C . ASP B 1 130 ? -20.5 -5.086 -3.814 1 89.44 130 ASP B C 1
ATOM 2570 O O . ASP B 1 130 ? -20.969 -6.223 -3.725 1 89.44 130 ASP B O 1
ATOM 2574 N N . TRP B 1 131 ? -19.922 -4.496 -2.867 1 90.81 131 TRP B N 1
ATOM 2575 C CA . TRP B 1 131 ? -19.641 -5.223 -1.636 1 90.81 131 TRP B CA 1
ATOM 2576 C C . TRP B 1 131 ? -20.609 -4.832 -0.527 1 90.81 131 TRP B C 1
ATOM 2578 O O . TRP B 1 131 ? -21.062 -3.688 -0.467 1 90.81 131 TRP B O 1
ATOM 2588 N N . GLY B 1 132 ? -20.969 -5.785 0.302 1 89.5 132 GLY B N 1
ATOM 2589 C CA . GLY B 1 132 ? -21.844 -5.547 1.43 1 89.5 132 GLY B CA 1
ATOM 2590 C C . GLY B 1 132 ? -21.234 -4.668 2.498 1 89.5 132 GLY B C 1
ATOM 2591 O O . GLY B 1 132 ? -20.031 -4.395 2.469 1 89.5 132 GLY B O 1
ATOM 2592 N N . GLU B 1 133 ? -22.047 -4.254 3.414 1 87.5 133 GLU B N 1
ATOM 2593 C CA . GLU B 1 133 ? -21.641 -3.303 4.445 1 87.5 133 GLU B CA 1
ATOM 2594 C C . GLU B 1 133 ? -20.531 -3.867 5.316 1 87.5 133 GLU B C 1
ATOM 2596 O O . GLU B 1 133 ? -19.641 -3.127 5.758 1 87.5 133 GLU B O 1
ATOM 2601 N N . ARG B 1 134 ? -20.625 -5.164 5.52 1 91.38 134 ARG B N 1
ATOM 2602 C CA . ARG B 1 134 ? -19.625 -5.77 6.395 1 91.38 134 ARG B CA 1
ATOM 2603 C C . ARG B 1 134 ? -18.25 -5.723 5.758 1 91.38 134 ARG B C 1
ATOM 2605 O O . ARG B 1 134 ? -17.25 -5.508 6.449 1 91.38 134 ARG B O 1
ATOM 2612 N N . TRP B 1 135 ? -18.141 -5.832 4.488 1 93.44 135 TRP B N 1
ATOM 2613 C CA . TRP B 1 135 ? -16.859 -5.781 3.787 1 93.44 135 TRP B CA 1
ATOM 2614 C C . TRP B 1 135 ? -16.375 -4.344 3.646 1 93.44 135 TRP B C 1
ATOM 2616 O O . TRP B 1 135 ? -15.164 -4.078 3.725 1 93.44 135 TRP B O 1
ATOM 2626 N N . LEU B 1 136 ? -17.312 -3.457 3.465 1 89.69 136 LEU B N 1
ATOM 2627 C CA . LEU B 1 136 ? -16.922 -2.051 3.406 1 89.69 136 LEU B CA 1
ATOM 2628 C C . LEU B 1 136 ? -16.359 -1.586 4.746 1 89.69 136 LEU B C 1
ATOM 2630 O O . LEU B 1 136 ? -15.445 -0.76 4.785 1 89.69 136 LEU B O 1
ATOM 2634 N N . ALA B 1 137 ? -16.859 -2.158 5.77 1 88.94 137 ALA B N 1
ATOM 2635 C CA . ALA B 1 137 ? -16.359 -1.841 7.109 1 88.94 137 ALA B CA 1
ATOM 2636 C C . ALA B 1 137 ? -15.008 -2.49 7.367 1 88.94 137 ALA B C 1
ATOM 2638 O O . ALA B 1 137 ? -14.242 -2.031 8.219 1 88.94 137 ALA B O 1
ATOM 2639 N N . ALA B 1 138 ? -14.719 -3.541 6.637 1 93.19 138 ALA B N 1
ATOM 2640 C CA . ALA B 1 138 ? -13.5 -4.305 6.871 1 93.19 138 ALA B CA 1
ATOM 2641 C C . ALA B 1 138 ? -12.352 -3.793 6 1 93.19 138 ALA B C 1
ATOM 2643 O O . ALA B 1 138 ? -11.18 -4.031 6.305 1 93.19 138 ALA B O 1
ATOM 2644 N N . PHE B 1 139 ? -12.664 -3.117 4.941 1 93.25 139 PHE B N 1
ATOM 2645 C CA . PHE B 1 139 ? -11.664 -2.537 4.055 1 93.25 139 PHE B CA 1
ATOM 2646 C C . PHE B 1 139 ? -10.758 -1.579 4.812 1 93.25 139 PHE B C 1
ATOM 2648 O O . PHE B 1 139 ? -11.219 -0.847 5.691 1 93.25 139 PHE B O 1
ATOM 2655 N N . ASP B 1 140 ? -9.5 -1.619 4.453 1 95.88 140 ASP B N 1
ATOM 2656 C CA . ASP B 1 140 ? -8.547 -0.691 5.051 1 95.88 140 ASP B CA 1
ATOM 2657 C C . ASP B 1 140 ? -7.621 -0.094 3.996 1 95.88 140 ASP B C 1
ATOM 2659 O O . ASP B 1 140 ? -7.082 -0.818 3.156 1 95.88 140 ASP B O 1
ATOM 2663 N N . MET B 1 141 ? -7.5 1.123 3.957 1 96.25 141 MET B N 1
ATOM 2664 C CA . MET B 1 141 ? -6.465 1.89 3.27 1 96.25 141 MET B CA 1
ATOM 2665 C C . MET B 1 141 ? -5.887 2.965 4.184 1 96.25 141 MET B C 1
ATOM 2667 O O . MET B 1 141 ? -6.469 4.039 4.332 1 96.25 141 MET B O 1
ATOM 2671 N N . SER B 1 142 ? -4.723 2.697 4.73 1 96.5 142 SER B N 1
ATOM 2672 C CA . SER B 1 142 ? -4.113 3.545 5.75 1 96.5 142 SER B CA 1
ATOM 2673 C C . SER B 1 142 ? -2.658 3.852 5.414 1 96.5 142 SER B C 1
ATOM 2675 O O . SER B 1 142 ? -2.037 3.145 4.621 1 96.5 142 SER B O 1
ATOM 2677 N N . ASP B 1 143 ? -2.213 4.887 6 1 97.19 143 ASP B N 1
ATOM 2678 C CA . ASP B 1 143 ? -0.791 5.211 5.91 1 97.19 143 ASP B CA 1
ATOM 2679 C C . ASP B 1 143 ? -0.289 5.844 7.207 1 97.19 143 ASP B C 1
ATOM 2681 O O . ASP B 1 143 ? -1.08 6.355 7.996 1 97.19 143 ASP B O 1
ATOM 2685 N N . PHE B 1 144 ? 0.99 5.758 7.422 1 96.12 144 PHE B N 1
ATOM 2686 C CA . PHE B 1 144 ? 1.662 6.223 8.633 1 96.12 144 PHE B CA 1
ATOM 2687 C C . PHE B 1 144 ? 2.984 6.898 8.289 1 96.12 144 PHE B C 1
ATOM 2689 O O . PHE B 1 144 ? 3.67 6.492 7.348 1 96.12 144 PHE B O 1
ATOM 2696 N N . THR B 1 145 ? 3.271 7.902 9.039 1 95.06 145 THR B N 1
ATOM 2697 C CA . THR B 1 145 ? 4.59 8.531 9.023 1 95.06 145 THR B CA 1
ATOM 2698 C C . THR B 1 145 ? 5.305 8.32 10.352 1 95.06 145 THR B C 1
ATOM 2700 O O . THR B 1 145 ? 4.801 8.734 11.398 1 95.06 145 THR B O 1
ATOM 2703 N N . LEU B 1 146 ? 6.445 7.715 10.312 1 95.81 146 LEU B N 1
ATOM 2704 C CA . LEU B 1 146 ? 7.289 7.477 11.477 1 95.81 146 LEU B CA 1
ATOM 2705 C C . LEU B 1 146 ? 8.703 8 11.234 1 95.81 146 LEU B C 1
ATOM 2707 O O . LEU B 1 146 ? 9.039 8.398 10.117 1 95.81 146 LEU B O 1
ATOM 2711 N N . ARG B 1 147 ? 9.469 8.102 12.305 1 96.06 147 ARG B N 1
ATOM 2712 C CA . ARG B 1 147 ? 10.914 8.289 12.219 1 96.06 147 ARG B CA 1
ATOM 2713 C C . ARG B 1 147 ? 11.656 7.09 12.805 1 96.06 147 ARG B C 1
ATOM 2715 O O . ARG B 1 147 ? 11.523 6.785 13.984 1 96.06 147 ARG B O 1
ATOM 2722 N N . LEU B 1 148 ? 12.422 6.391 11.906 1 97.62 148 LEU B N 1
ATOM 2723 C CA . LEU B 1 148 ? 13.094 5.16 12.305 1 97.62 148 LEU B CA 1
ATOM 2724 C C . LEU B 1 148 ? 14.445 5.023 11.609 1 97.62 148 LEU B C 1
ATOM 2726 O O . LEU B 1 148 ? 14.625 5.512 10.492 1 97.62 148 LEU B O 1
ATOM 2730 N N . PRO B 1 149 ? 15.406 4.414 12.297 1 97.69 149 PRO B N 1
ATOM 2731 C CA . PRO B 1 149 ? 16.547 3.895 11.547 1 97.69 149 PRO B CA 1
ATOM 2732 C C . PRO B 1 149 ? 16.219 2.631 10.758 1 97.69 149 PRO B C 1
ATOM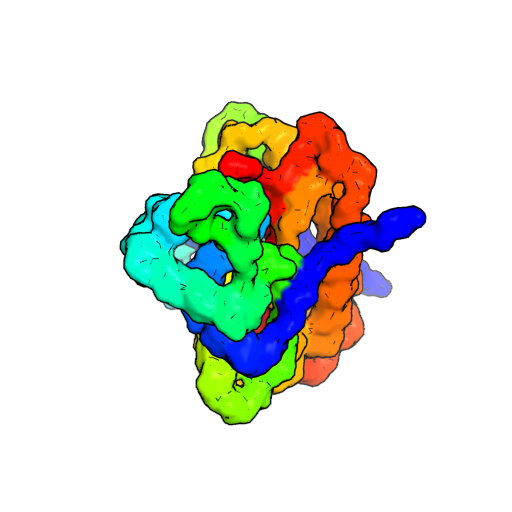 2734 O O . PRO B 1 149 ? 15.18 2.01 10.992 1 97.69 149 PRO B O 1
ATOM 2737 N N . PRO B 1 150 ? 17.062 2.252 9.773 1 96.5 150 PRO B N 1
ATOM 2738 C CA . PRO B 1 150 ? 16.734 1.128 8.898 1 96.5 150 PRO B CA 1
ATOM 2739 C C . PRO B 1 150 ? 16.516 -0.174 9.656 1 96.5 150 PRO B C 1
ATOM 2741 O O . PRO B 1 150 ? 15.633 -0.959 9.297 1 96.5 150 PRO B O 1
ATOM 2744 N N . GLU B 1 151 ? 17.266 -0.415 10.688 1 96.38 151 GLU B N 1
ATOM 2745 C CA . GLU B 1 151 ? 17.156 -1.675 11.414 1 96.38 151 GLU B CA 1
ATOM 2746 C C . GLU B 1 151 ? 15.805 -1.801 12.109 1 96.38 151 GLU B C 1
ATOM 2748 O O . GLU B 1 151 ? 15.258 -2.898 12.211 1 96.38 151 GLU B O 1
ATOM 2753 N N . LYS B 1 152 ? 15.305 -0.713 12.609 1 98 152 LYS B N 1
ATOM 2754 C CA . LYS B 1 152 ? 14.008 -0.734 13.289 1 98 152 LYS B CA 1
ATOM 2755 C C . LYS B 1 152 ? 12.867 -0.88 12.281 1 98 152 LYS B C 1
ATOM 2757 O O . LYS B 1 152 ? 11.844 -1.493 12.586 1 98 152 LYS B O 1
ATOM 2762 N N . LEU B 1 153 ? 13.039 -0.314 11.086 1 97.69 153 LEU B N 1
ATOM 2763 C CA . LEU B 1 153 ? 12.047 -0.541 10.039 1 97.69 153 LEU B CA 1
ATOM 2764 C C . LEU B 1 153 ? 12 -2.014 9.648 1 97.69 153 LEU B C 1
ATOM 2766 O O . LEU B 1 153 ? 10.914 -2.582 9.484 1 97.69 153 LEU B O 1
ATOM 2770 N N . ARG B 1 154 ? 13.133 -2.668 9.531 1 96.12 154 ARG B N 1
ATOM 2771 C CA . ARG B 1 154 ? 13.195 -4.09 9.203 1 96.12 154 ARG B CA 1
ATOM 2772 C C . ARG B 1 154 ? 12.5 -4.926 10.273 1 96.12 154 ARG B C 1
ATOM 2774 O O . ARG B 1 154 ? 11.789 -5.883 9.961 1 96.12 154 ARG B O 1
ATOM 2781 N N . GLU B 1 155 ? 12.797 -4.555 11.469 1 98.06 155 GLU B N 1
ATOM 2782 C CA . GLU B 1 155 ? 12.164 -5.246 12.586 1 98.06 155 GLU B CA 1
ATOM 2783 C C . GLU B 1 155 ? 10.648 -5.141 12.516 1 98.06 155 GLU B C 1
ATOM 2785 O O . GLU B 1 155 ? 9.945 -6.141 12.664 1 98.06 155 GLU B O 1
ATOM 2790 N N . LEU B 1 156 ? 10.164 -3.961 12.32 1 98.31 156 LEU B N 1
ATOM 2791 C CA . LEU B 1 156 ? 8.727 -3.732 12.211 1 98.31 156 LEU B CA 1
ATOM 2792 C C . LEU B 1 156 ? 8.133 -4.531 11.055 1 98.31 156 LEU B C 1
ATOM 2794 O O . LEU B 1 156 ? 7.09 -5.168 11.211 1 98.31 156 LEU B O 1
ATOM 2798 N N . ASP B 1 157 ? 8.773 -4.5 9.906 1 96.81 157 ASP B N 1
ATOM 2799 C CA . ASP B 1 157 ? 8.312 -5.23 8.727 1 96.81 157 ASP B CA 1
ATOM 2800 C C . ASP B 1 157 ? 8.211 -6.727 9.016 1 96.81 157 ASP B C 1
ATOM 2802 O O . ASP B 1 157 ? 7.219 -7.363 8.656 1 96.81 157 ASP B O 1
ATOM 2806 N N . ARG B 1 158 ? 9.25 -7.234 9.648 1 96.81 158 ARG B N 1
ATOM 2807 C CA . ARG B 1 158 ? 9.258 -8.648 10 1 96.81 158 ARG B CA 1
ATOM 2808 C C . ARG B 1 158 ? 8.078 -9 10.906 1 96.81 158 ARG B C 1
ATOM 2810 O O . ARG B 1 158 ? 7.398 -10 10.688 1 96.81 158 ARG B O 1
ATOM 2817 N N . LYS B 1 159 ? 7.844 -8.203 11.875 1 98.44 159 LYS B N 1
ATOM 2818 C CA . LYS B 1 159 ? 6.746 -8.438 12.805 1 98.44 159 LYS B CA 1
ATOM 2819 C C . LYS B 1 159 ? 5.398 -8.359 12.094 1 98.44 159 LYS B C 1
ATOM 2821 O O . LYS B 1 159 ? 4.488 -9.141 12.391 1 98.44 159 LYS B O 1
ATOM 2826 N N . MET B 1 160 ? 5.234 -7.422 11.188 1 98.31 160 MET B N 1
ATOM 2827 C CA . MET B 1 160 ? 3.994 -7.301 10.43 1 98.31 160 MET B CA 1
ATOM 2828 C C . MET B 1 160 ? 3.773 -8.523 9.547 1 98.31 160 MET B C 1
ATOM 2830 O O . MET B 1 160 ? 2.666 -9.062 9.484 1 98.31 160 MET B O 1
ATOM 2834 N N . HIS B 1 161 ? 4.832 -8.992 8.852 1 97.25 161 HIS B N 1
ATOM 2835 C CA . HIS B 1 161 ? 4.734 -10.188 8.031 1 97.25 161 HIS B CA 1
ATOM 2836 C C . HIS B 1 161 ? 4.32 -11.398 8.867 1 97.25 161 HIS B C 1
ATOM 2838 O O . HIS B 1 161 ? 3.436 -12.156 8.469 1 97.25 161 HIS B O 1
ATOM 2844 N N . GLU B 1 162 ? 4.984 -11.523 10 1 97.81 162 GLU B N 1
ATOM 2845 C CA . GLU B 1 162 ? 4.668 -12.641 10.898 1 97.81 162 GLU B CA 1
ATOM 2846 C C . GLU B 1 162 ? 3.213 -12.586 11.352 1 97.81 162 GLU B C 1
ATOM 2848 O O . GLU B 1 162 ? 2.533 -13.617 11.375 1 97.81 162 GLU B O 1
ATOM 2853 N N . LEU B 1 163 ? 2.799 -11.43 11.703 1 98.56 163 LEU B N 1
ATOM 2854 C CA . LEU B 1 163 ? 1.414 -11.25 12.125 1 98.56 163 LEU B CA 1
ATOM 2855 C C . LEU B 1 163 ? 0.452 -11.672 11.016 1 98.56 163 LEU B C 1
ATOM 2857 O O . LEU B 1 163 ? -0.503 -12.406 11.266 1 98.56 163 LEU B O 1
ATOM 2861 N N . ILE B 1 164 ? 0.62 -11.242 9.781 1 98.12 164 ILE B N 1
ATOM 2862 C CA . ILE B 1 164 ? -0.239 -11.578 8.648 1 98.12 164 ILE B CA 1
ATOM 2863 C C . ILE B 1 164 ? -0.255 -13.086 8.445 1 98.12 164 ILE B C 1
ATOM 2865 O O . ILE B 1 164 ? -1.313 -13.68 8.211 1 98.12 164 ILE B O 1
ATOM 2869 N N . GLU B 1 165 ? 0.924 -13.734 8.625 1 96.12 165 GLU B N 1
ATOM 2870 C CA . GLU B 1 165 ? 1.058 -15.172 8.383 1 96.12 165 GLU B CA 1
ATOM 2871 C C . GLU B 1 165 ? 0.273 -15.977 9.414 1 96.12 165 GLU B C 1
ATOM 2873 O O . GLU B 1 165 ? -0.174 -17.094 9.125 1 96.12 165 GLU B O 1
ATOM 2878 N N . THR B 1 166 ? 0.066 -15.445 10.586 1 97.5 166 THR B N 1
ATOM 2879 C CA . THR B 1 166 ? -0.702 -16.156 11.609 1 97.5 166 THR B CA 1
ATOM 2880 C C . THR B 1 166 ? -2.164 -16.281 11.188 1 97.5 166 THR B C 1
ATOM 2882 O O . THR B 1 166 ? -2.904 -17.094 11.758 1 97.5 166 THR B O 1
ATOM 2885 N N . TYR B 1 167 ? -2.627 -15.547 10.234 1 97.5 167 TYR B N 1
ATOM 2886 C CA . TYR B 1 167 ? -4.02 -15.578 9.797 1 97.5 167 TYR B CA 1
ATOM 2887 C C . TYR B 1 167 ? -4.184 -16.469 8.578 1 97.5 167 TYR B C 1
ATOM 2889 O O . TYR B 1 167 ? -5.293 -16.625 8.062 1 97.5 167 TYR B O 1
ATOM 2897 N N . ARG B 1 168 ? -3.109 -17.016 8.07 1 94.19 168 ARG B N 1
ATOM 2898 C CA . ARG B 1 168 ? -3.178 -17.938 6.941 1 94.19 168 ARG B CA 1
ATOM 2899 C C . ARG B 1 168 ? -3.752 -19.281 7.363 1 94.19 168 ARG B C 1
ATOM 2901 O O . ARG B 1 168 ? -3.295 -19.875 8.344 1 94.19 168 ARG B O 1
ATOM 2908 N N . GLY B 1 169 ? -4.699 -19.797 6.707 1 89.94 169 GLY B N 1
ATOM 2909 C CA . GLY B 1 169 ? -5.227 -21.141 6.895 1 89.94 169 GLY B CA 1
ATOM 2910 C C . GLY B 1 169 ? -5.965 -21.312 8.211 1 89.94 169 GLY B C 1
ATOM 2911 O O . GLY B 1 169 ? -6.039 -22.422 8.75 1 89.94 169 GLY B O 1
ATOM 2912 N N . ILE B 1 170 ? -6.469 -20.219 8.719 1 92.88 170 ILE B N 1
ATOM 2913 C CA . ILE B 1 170 ? -7.211 -20.312 9.969 1 92.88 170 ILE B CA 1
ATOM 2914 C C . ILE B 1 170 ? -8.57 -20.953 9.711 1 92.88 170 ILE B C 1
ATOM 2916 O O . ILE B 1 170 ? -9.023 -21.031 8.57 1 92.88 170 ILE B O 1
ATOM 2920 N N . GLU B 1 171 ? -9.188 -21.375 10.703 1 92 171 GLU B N 1
ATOM 2921 C CA . GLU B 1 171 ? -10.453 -22.094 10.609 1 92 171 GLU B CA 1
ATOM 2922 C C . GLU B 1 171 ? -11.547 -21.219 10 1 92 171 GLU B C 1
ATOM 2924 O O . GLU B 1 171 ? -12.391 -21.703 9.25 1 92 171 GLU B O 1
ATOM 2929 N N . GLU B 1 172 ? -11.562 -19.969 10.273 1 92.75 172 GLU B N 1
ATOM 2930 C CA . GLU B 1 172 ? -12.594 -19.031 9.828 1 92.75 172 GLU B CA 1
ATOM 2931 C C . GLU B 1 172 ? -12.562 -18.859 8.312 1 92.75 172 GLU B C 1
ATOM 2933 O O . GLU B 1 172 ? -13.492 -18.297 7.73 1 92.75 172 GLU B O 1
ATOM 2938 N N . ALA B 1 173 ? -11.508 -19.344 7.699 1 91.19 173 ALA B N 1
ATOM 2939 C CA . ALA B 1 173 ? -11.406 -19.281 6.246 1 91.19 173 ALA B CA 1
ATOM 2940 C C . ALA B 1 173 ? -12.531 -20.078 5.578 1 91.19 173 ALA B C 1
ATOM 2942 O O . ALA B 1 173 ? -12.844 -19.859 4.406 1 91.19 173 ALA B O 1
ATOM 2943 N N . ASP B 1 174 ? -13.148 -20.953 6.367 1 93.25 174 ASP B N 1
ATOM 2944 C CA . ASP B 1 174 ? -14.203 -21.797 5.828 1 93.25 174 ASP B CA 1
ATOM 2945 C C . ASP B 1 174 ? -15.586 -21.188 6.07 1 93.25 174 ASP B C 1
ATOM 2947 O O . ASP B 1 174 ? -16.594 -21.734 5.641 1 93.25 174 ASP B O 1
ATOM 2951 N N . ALA B 1 175 ? -15.609 -20.078 6.699 1 94.5 175 ALA B N 1
ATOM 2952 C CA . ALA B 1 175 ? -16.891 -19.406 6.957 1 94.5 175 ALA B CA 1
ATOM 2953 C C . ALA B 1 175 ? -17.609 -19.078 5.652 1 94.5 175 ALA B C 1
ATOM 2955 O O . ALA B 1 175 ? -16.953 -18.797 4.641 1 94.5 175 ALA B O 1
ATOM 2956 N N . PRO B 1 176 ? -18.938 -19.062 5.664 1 94.69 176 PRO B N 1
ATOM 2957 C CA . PRO B 1 176 ? -19.719 -18.812 4.453 1 94.69 176 PRO B CA 1
ATOM 2958 C C . PRO B 1 176 ? -19.469 -17.406 3.883 1 94.69 176 PRO B C 1
ATOM 2960 O O . PRO B 1 176 ? -19.609 -17.203 2.674 1 94.69 176 PRO B O 1
ATOM 2963 N N . ASP B 1 177 ? -19.125 -16.5 4.715 1 94.38 177 ASP B N 1
ATOM 2964 C CA . ASP B 1 177 ? -18.938 -15.141 4.238 1 94.38 177 ASP B CA 1
ATOM 2965 C C . ASP B 1 177 ? -17.453 -14.836 4.012 1 94.38 177 ASP B C 1
ATOM 2967 O O . ASP B 1 177 ? -17.078 -13.68 3.797 1 94.38 177 ASP B O 1
ATOM 2971 N N . ALA B 1 178 ? -16.625 -15.898 4.07 1 96.38 178 ALA B N 1
ATOM 2972 C CA . ALA B 1 178 ? -15.203 -15.703 3.781 1 96.38 178 ALA B CA 1
ATOM 2973 C C . ALA B 1 178 ? -14.984 -15.422 2.299 1 96.38 178 ALA B C 1
ATOM 2975 O O . ALA B 1 178 ? -15.664 -15.984 1.441 1 96.38 178 ALA B O 1
ATOM 2976 N N . GLU B 1 179 ? -14.086 -14.492 2.051 1 95.88 179 GLU B N 1
ATOM 2977 C CA . GLU B 1 179 ? -13.664 -14.156 0.696 1 95.88 179 GLU B CA 1
ATOM 2978 C C . GLU B 1 179 ? -12.141 -14.109 0.591 1 95.88 179 GLU B C 1
ATOM 2980 O O . GLU B 1 179 ? -11.445 -14.102 1.608 1 95.88 179 GLU B O 1
ATOM 2985 N N . ARG B 1 180 ? -11.648 -14.172 -0.62 1 95.69 180 ARG B N 1
ATOM 2986 C CA . ARG B 1 180 ? -10.242 -13.867 -0.86 1 95.69 180 ARG B CA 1
ATOM 2987 C C . ARG B 1 180 ? -9.922 -12.422 -0.497 1 95.69 180 ARG B C 1
ATOM 2989 O O . ARG B 1 180 ? -10.648 -11.508 -0.889 1 95.69 180 ARG B O 1
ATOM 2996 N N . VAL B 1 181 ? -8.883 -12.219 0.238 1 97.19 181 VAL B N 1
ATOM 2997 C CA . VAL B 1 181 ? -8.461 -10.891 0.68 1 97.19 181 VAL B CA 1
ATOM 2998 C C . VAL B 1 181 ? -7.035 -10.625 0.214 1 97.19 181 VAL B C 1
ATOM 3000 O O . VAL B 1 181 ? -6.172 -11.5 0.294 1 97.19 181 VAL B O 1
ATOM 3003 N N . ARG B 1 182 ? -6.832 -9.445 -0.305 1 97.69 182 ARG B N 1
ATOM 3004 C CA . ARG B 1 182 ? -5.504 -8.969 -0.668 1 97.69 182 ARG B CA 1
ATOM 3005 C C . ARG B 1 182 ? -4.984 -7.965 0.359 1 97.69 182 ARG B C 1
ATOM 3007 O O . ARG B 1 182 ? -5.727 -7.082 0.804 1 97.69 182 ARG B O 1
ATOM 3014 N N . ILE B 1 183 ? -3.74 -8.117 0.727 1 98.44 183 ILE B N 1
ATOM 3015 C CA . ILE B 1 183 ? -3.064 -7.176 1.614 1 98.44 183 ILE B CA 1
ATOM 3016 C C . ILE B 1 183 ? -1.793 -6.66 0.945 1 98.44 183 ILE B C 1
ATOM 3018 O O . ILE B 1 183 ? -0.943 -7.445 0.52 1 98.44 183 ILE B O 1
ATOM 3022 N N . HIS B 1 184 ? -1.646 -5.32 0.792 1 98.62 184 HIS B N 1
ATOM 3023 C CA . HIS B 1 184 ? -0.412 -4.672 0.364 1 98.62 184 HIS B CA 1
ATOM 3024 C C . HIS B 1 184 ? 0.296 -4.004 1.538 1 98.62 184 HIS B C 1
ATOM 3026 O O . HIS B 1 184 ? -0.334 -3.295 2.326 1 98.62 184 HIS B O 1
ATOM 3032 N N . LEU B 1 185 ? 1.553 -4.227 1.628 1 98.44 185 LEU B N 1
ATOM 3033 C CA . LEU B 1 185 ? 2.406 -3.549 2.598 1 98.44 185 LEU B CA 1
ATOM 3034 C C . LEU B 1 185 ? 3.574 -2.857 1.905 1 98.44 185 LEU B C 1
ATOM 3036 O O . LEU B 1 185 ? 4.367 -3.506 1.221 1 98.44 185 LEU B O 1
ATOM 3040 N N . HIS B 1 186 ? 3.627 -1.521 2.012 1 98.44 186 HIS B N 1
ATOM 3041 C CA . HIS B 1 186 ? 4.762 -0.729 1.555 1 98.44 186 HIS B CA 1
ATOM 3042 C C . HIS B 1 186 ? 5.43 0 2.717 1 98.44 186 HIS B C 1
ATOM 3044 O O . HIS B 1 186 ? 4.754 0.645 3.521 1 98.44 186 HIS B O 1
ATOM 3050 N N . ALA B 1 187 ? 6.68 -0.06 2.82 1 98.19 187 ALA B N 1
ATOM 3051 C CA . ALA B 1 187 ? 7.453 0.681 3.812 1 98.19 187 ALA B CA 1
ATOM 3052 C C . ALA B 1 187 ? 8.773 1.167 3.225 1 98.19 187 ALA B C 1
ATOM 3054 O O . ALA B 1 187 ? 9.578 0.366 2.736 1 98.19 187 ALA B O 1
ATOM 3055 N N . PHE B 1 188 ? 8.984 2.463 3.254 1 97.44 188 PHE B N 1
ATOM 3056 C CA . PHE B 1 188 ? 10.164 3.02 2.605 1 97.44 188 PHE B CA 1
ATOM 3057 C C . PHE B 1 188 ? 10.523 4.371 3.209 1 97.44 188 PHE B C 1
ATOM 3059 O O . PHE B 1 188 ? 9.672 5.055 3.771 1 97.44 188 PHE B O 1
ATOM 3066 N N . PRO B 1 189 ? 11.781 4.738 3.111 1 96.5 189 PRO B N 1
ATOM 3067 C CA . PRO B 1 189 ? 12.195 6.051 3.611 1 96.5 189 PRO B CA 1
ATOM 3068 C C . PRO B 1 189 ? 11.82 7.188 2.662 1 96.5 189 PRO B C 1
ATOM 3070 O O . PRO B 1 189 ? 11.57 6.949 1.478 1 96.5 189 PRO B O 1
ATOM 3073 N N . GLN B 1 190 ? 11.656 8.32 3.238 1 93.06 190 GLN B N 1
ATOM 3074 C CA . GLN B 1 190 ? 11.391 9.547 2.494 1 93.06 190 GLN B CA 1
ATOM 3075 C C . GLN B 1 190 ? 12.312 10.68 2.949 1 93.06 190 GLN B C 1
ATOM 3077 O O . GLN B 1 190 ? 12.508 10.883 4.148 1 93.06 190 GLN B O 1
ATOM 3082 N N . HIS B 1 191 ? 12.984 11.383 1.978 1 83.81 191 HIS B N 1
ATOM 3083 C CA . HIS B 1 191 ? 13.82 12.523 2.336 1 83.81 191 HIS B CA 1
ATOM 3084 C C . HIS B 1 191 ? 12.984 13.656 2.934 1 83.81 191 HIS B C 1
ATOM 3086 O O . HIS B 1 191 ? 11.867 13.906 2.484 1 83.81 191 HIS B O 1
ATOM 3092 N N . GLU B 1 192 ? 13.383 14.227 4.066 1 71.88 192 GLU B N 1
ATOM 3093 C CA . GLU B 1 192 ? 12.703 15.312 4.77 1 71.88 192 GLU B CA 1
ATOM 3094 C C . GLU B 1 192 ? 12.875 16.641 4.035 1 71.88 192 GLU B C 1
ATOM 3096 O O . GLU B 1 192 ? 12.258 17.641 4.398 1 71.88 192 GLU B O 1
ATOM 3101 N N . ASN B 1 193 ? 13.234 16.766 2.762 1 58.75 193 ASN B N 1
ATOM 3102 C CA . ASN B 1 193 ? 13.531 18.094 2.238 1 58.75 193 ASN B CA 1
ATOM 3103 C C . ASN B 1 193 ? 12.273 18.953 2.121 1 58.75 193 ASN B C 1
ATOM 3105 O O . ASN B 1 193 ? 11.18 18.422 1.908 1 58.75 193 ASN B O 1
#

Foldseek 3Di:
DPDPPPQDAAEDDLVLLLLQLDLLSVVLLVCCLVPNKDFLVVSCVVVVHDSVVSVVSLVSCVVSPQKDWDVVPDPPDTTIIHGRGNHYDYDPVQCVDPDVSSNVSVVSVVVSVVVVVVVVVVVCVVCVVVDDPVVVVVDDDDDDDDDDDPVVQVVVVVVVVVVVVVPPPDPCCPPPPHDDDDDDDDDDDDDPD/DPDPPPLDAAEDDLVLLLLQLDLLSVVLLVCCLVPNKDFLVVSCVVVVHDSVVSVVSLVSCVVSPQKDWDVVPDPPDTTIIHGRGNHYDYDPVQCVDPDVSSNVSVVSVVVSVVVVVVVVVVVCVVCVVVDDPVVNVVDDDDDDDDDDDPVVQVVVVVVVVVVVVVPPPDPCCPPPPHDDDDDDDDDDDDDPD

Radius of gyration: 23.07 Å; Cα contacts (8 Å, |Δi|>4): 572; chains: 2; bounding box: 54×77×62 Å

InterPro domains:
  IPR001845 HTH ArsR-type DNA-binding domain [SM00418] (15-111)
  IPR011991 ArsR-like helix-turn-helix domain [cd00090] (17-83)
  IPR036388 Winged helix-like DNA-binding domain superfamily [G3DSA:1.10.10.10] (14-113)
  IPR036390 Winged helix DNA-binding domain superfamily [SSF46785] (17-89)
  IPR051081 HTH-type Metal-responsive Transcriptional Regulators [PTHR33154] (16-85)

Solvent-accessible surface area (backbone atoms only — not comparable to full-atom values): 21011 Å² total; per-residue (Å²): 130,82,69,76,81,65,79,45,58,41,74,52,46,68,67,46,37,54,52,42,37,39,69,65,44,46,50,50,48,50,47,24,57,72,71,36,66,44,33,42,58,58,50,10,64,75,68,73,47,51,46,67,62,38,43,53,45,49,52,46,28,32,75,55,57,49,30,39,79,37,75,86,70,36,83,72,96,54,67,27,35,27,47,60,47,73,41,74,40,79,58,43,65,50,71,67,41,86,49,64,65,44,34,50,22,50,50,48,40,50,52,44,51,51,50,51,53,51,49,54,52,50,50,42,68,74,48,50,86,80,51,54,69,62,47,57,48,27,43,42,79,49,72,48,81,41,47,37,25,40,69,56,45,37,51,51,51,50,51,50,53,51,56,58,54,70,54,55,87,40,78,56,39,71,41,90,72,31,37,40,28,41,36,42,41,37,32,40,72,46,83,84,121,130,81,70,77,82,66,78,45,58,42,74,51,45,67,68,46,37,54,52,41,38,40,69,66,43,48,50,51,49,51,48,23,58,72,73,38,65,44,34,42,59,58,51,10,64,75,70,73,49,52,45,66,62,38,41,52,43,50,50,46,28,32,75,55,58,49,31,39,79,38,75,86,71,37,85,69,96,54,68,28,35,27,47,59,46,76,41,74,43,78,58,44,65,50,72,68,41,86,48,65,67,43,34,50,22,49,50,48,40,49,53,45,50,52,49,50,52,51,48,54,53,50,50,42,68,74,46,50,85,79,50,55,70,62,47,57,49,28,42,43,79,48,72,48,81,39,45,37,25,39,70,56,44,36,51,50,50,51,51,51,52,53,56,58,55,70,53,54,86,40,76,56,38,70,41,92,72,30,38,40,30,41,34,42,40,36,34,41,74,45,85,86,121

Organism: Streptomyces venezuelae (strain ATCC 10712 / CBS 650.69 / DSM 40230 / JCM 4526 / NBRC 13096 / PD 04745) (NCBI:txid953739)

Sequence (386 aa):
MSQPEEFPTRQLDPRSLRGLAHPLRIQLLRALRKHGPATASQLAERLGESSGATSYHLRQLAAHGFVEDDPTRGKGRERWWKAGQEGTTADETLSADPDPEVRGALDIYSHEIATIHTQELGTFLGTRHDWGERWLAAFDMSDFTLRLPPEKLRELDRKMHELIETYRGIEEADAPDAERVRIHLHAFPQHENMSQPEEFPTRQLDPRSLRGLAHPLRIQLLRALRKHGPATASQLAERLGESSGATSYHLRQLAAHGFVEDDPTRGKGRERWWKAGQEGTTADETLSADPDPEVRGALDIYSHEIATIHTQELGTFLGTRHDWGERWLAAFDMSDFTLRLPPEKLRELDRKMHELIETYRGIEEADAPDAERVRIHLHAFPQHEN